Protein AF-A0A0D0QK39-F1 (afdb_monomer)

Mean predicted aligned error: 16.39 Å

Solvent-accessible surface area (backbone atoms only — not comparable to full-atom values): 29681 Å² total; per-residue (Å²): 105,78,70,56,51,55,52,50,54,53,52,49,54,51,51,51,52,48,62,72,49,42,87,81,54,88,57,88,48,69,70,57,37,58,52,47,36,54,57,25,57,80,68,73,35,60,72,56,32,43,43,41,53,26,42,59,71,68,39,58,78,46,58,73,84,69,79,86,81,68,86,57,56,67,58,51,46,51,49,48,58,51,32,73,75,50,86,44,69,69,53,32,49,52,52,19,50,55,26,44,76,70,67,29,52,62,46,13,45,57,33,49,60,69,67,45,57,83,72,52,52,56,51,52,57,55,48,55,56,50,60,76,53,64,81,84,61,91,76,81,78,74,94,70,89,77,72,83,82,81,72,54,70,68,54,47,50,46,48,46,66,73,66,56,40,27,64,60,32,29,26,39,54,42,64,44,98,82,73,42,82,41,67,51,77,41,87,42,57,79,38,62,68,58,49,50,37,17,66,72,58,76,43,27,44,25,29,22,45,52,33,89,37,45,26,27,46,51,42,35,40,40,40,32,55,26,68,67,54,45,60,75,54,70,68,43,65,70,63,50,51,56,49,44,53,54,46,50,52,55,49,53,55,50,52,51,52,37,48,76,72,76,42,75,70,45,41,25,43,52,29,75,64,34,35,38,38,42,35,42,36,68,48,38,39,37,46,67,58,55,51,52,41,47,52,52,53,55,75,67,52,89,72,78,59,89,61,52,40,79,48,54,39,78,54,94,68,81,68,52,94,90,51,83,59,61,70,45,73,46,85,46,19,38,28,87,88,67,69,28,58,15,44,38,31,52,98,86,66,47,80,46,64,64,68,57,48,72,74,66,64,72,58,46,45,68,67,58,50,48,53,52,39,60,75,69,52,80,93,63,89,85,78,76,78,73,51,76,79,86,59,74,64,68,83,66,55,88,68,54,70,49,59,48,40,26,46,76,59,29,50,62,58,35,42,53,51,37,38,15,66,75,67,29,50,69,56,73,72,54,53,48,52,46,38,40,40,34,46,74,55,49,71,66,16,41,53,47,42,53,59,50,38,65,42,23,82,86,58,50,70,71,64,50,49,58,49,61,76,62,55,67,97,66,67,56,41,45,68,60,50,29,57,78,35,24,68,59,36,32,51,49,43,52,64,76,81,75,86,69,50,89,100,58,75,66,27,64,54,57,66,49,48,86,59,95,78,125

Radius of gyration: 29.3 Å; Cα contacts (8 Å, |Δi|>4): 680; chains: 1; bounding box: 72×69×84 Å

Nearest PDB structures (foldseek):
  7qaz-assembly3_C  TM=9.179E-01  e=2.708E-16  Marinitoga sp. 1137
  7nqd-assembly2_B  TM=8.989E-01  e=3.137E-16  Marinitoga sp. 1137
  7nqd-assembly1_A  TM=8.978E-01  e=6.546E-15  Marinitoga sp. 1137
  6sa1-assembly1_A  TM=6.340E-01  e=1.187E-03  Mycolicibacterium smegmatis MC2 155
  2r9l-assembly1_A  TM=4.685E-01  e=2.034E-03  Mycobacterium tuberculosis H37Rv

Secondary structure (DSSP, 8-state):
-HHHHHHHHHHHHHHHHHHHHGGGS----HHHHHHHHHHHHTTT-HHHHHHHHHHHTT-TTSSTT----SSSHHHHHHHHHHHHH---HHHHHHHHHHHHHTT-HHHHHHHHHTTS-HHHHHHHHHHHHHHHTTTT--S-------------HHHHHHHHHHH---SS-EEEEEE-TTS-EEEEEE-S---HHHHHHHHTTSSEEEEE---TTSEEEEEEEEEEE-HHHHHHTTT-HHHHHHHHHHHHHHHHHHHHHHHHTT---EEEE-SSSEEEEEEEEEEEEEHHHHHHHHHHHHHH---PPTTEEEEEES-SSPPPTTS---EEEPTTPBPTTT-PBPEEE-TT-PBPPHHHHHHH---B-HHHHHHHHHHH-SS------PPP----GGGG-S--HHHHHHHHH-HHHHHHHHHHHHHS---HHHHHHHHHHHTTSHHHHHHHHHHHHTTSTT--HHHHHHHHHT--SSPPPHHHHHHHTHHHHHHTT--------TT----GGGGT--SS--

Structure (mmCIF, N/CA/C/O backbone):
data_AF-A0A0D0QK39-F1
#
_entry.id   AF-A0A0D0QK39-F1
#
loop_
_atom_site.group_PDB
_atom_site.id
_atom_site.type_symbol
_atom_site.label_atom_id
_atom_site.label_alt_id
_atom_site.label_comp_id
_atom_site.label_asym_id
_atom_site.label_entity_id
_atom_site.label_seq_id
_atom_site.pdbx_PDB_ins_code
_atom_site.Cartn_x
_atom_site.Cartn_y
_atom_site.Cartn_z
_atom_site.occupancy
_atom_site.B_iso_or_equiv
_atom_site.auth_seq_id
_atom_site.auth_comp_id
_atom_site.auth_asym_id
_atom_site.auth_atom_id
_atom_site.pdbx_PDB_model_num
ATOM 1 N N . MET A 1 1 ? 19.632 -38.708 46.031 1.00 49.34 1 MET A N 1
ATOM 2 C CA . MET A 1 1 ? 18.469 -39.260 46.777 1.00 49.34 1 MET A CA 1
ATOM 3 C C . MET A 1 1 ? 17.633 -38.223 47.533 1.00 49.34 1 MET A C 1
ATOM 5 O O . MET A 1 1 ? 16.724 -37.714 46.903 1.00 49.34 1 MET A O 1
ATOM 9 N N . ARG A 1 2 ? 17.880 -37.832 48.801 1.00 46.25 2 ARG A N 1
ATOM 10 C CA . ARG A 1 2 ? 16.939 -36.938 49.544 1.00 46.25 2 ARG A CA 1
ATOM 11 C C . ARG A 1 2 ? 16.708 -35.552 48.907 1.00 46.25 2 ARG A C 1
ATOM 13 O O . ARG A 1 2 ? 15.598 -35.041 48.947 1.00 46.25 2 ARG A O 1
ATOM 20 N N . VAL A 1 3 ? 17.732 -34.965 48.281 1.00 45.06 3 VAL A N 1
ATOM 21 C CA . VAL A 1 3 ? 17.637 -33.655 47.597 1.00 45.06 3 VAL A CA 1
ATOM 22 C C . VAL A 1 3 ? 16.948 -33.755 46.229 1.00 45.06 3 VAL A C 1
ATOM 24 O O . VAL A 1 3 ? 16.255 -32.829 45.820 1.00 45.06 3 VAL A O 1
ATOM 27 N N . GLU A 1 4 ? 17.100 -34.882 45.529 1.00 45.34 4 GLU A N 1
ATOM 28 C CA . GLU A 1 4 ? 16.358 -35.147 44.289 1.00 45.34 4 GLU A CA 1
ATOM 29 C C . GLU A 1 4 ? 14.888 -35.402 44.587 1.00 45.34 4 GLU A C 1
ATOM 31 O O . GLU A 1 4 ? 14.050 -34.766 43.957 1.00 45.34 4 GLU A O 1
ATOM 36 N N . MET A 1 5 ? 14.583 -36.215 45.606 1.00 43.81 5 MET A N 1
ATOM 37 C CA . MET A 1 5 ? 13.214 -36.481 46.063 1.00 43.81 5 MET A CA 1
ATOM 38 C C . MET A 1 5 ? 12.482 -35.186 46.441 1.00 43.81 5 MET A C 1
ATOM 40 O O . MET A 1 5 ? 11.387 -34.943 45.948 1.00 43.81 5 MET A O 1
ATOM 44 N N . ALA A 1 6 ? 13.127 -34.283 47.190 1.00 45.69 6 ALA A N 1
ATOM 45 C CA . ALA A 1 6 ? 12.542 -32.988 47.554 1.00 45.69 6 ALA A CA 1
ATOM 46 C C . ALA A 1 6 ? 12.309 -32.052 46.345 1.00 45.69 6 ALA A C 1
ATOM 48 O O . ALA A 1 6 ? 11.355 -31.273 46.330 1.00 45.69 6 ALA A O 1
ATOM 49 N N . LYS A 1 7 ? 13.159 -32.117 45.307 1.00 50.91 7 LYS A N 1
ATOM 50 C CA . LYS A 1 7 ? 12.938 -31.390 44.041 1.00 50.91 7 LYS A CA 1
ATOM 51 C C . LYS A 1 7 ? 11.813 -32.012 43.210 1.00 50.91 7 LYS A C 1
ATOM 53 O O . LYS A 1 7 ? 11.077 -31.273 42.561 1.00 50.91 7 LYS A O 1
ATOM 58 N N . THR A 1 8 ? 11.666 -33.337 43.248 1.00 58.41 8 THR A N 1
ATOM 59 C CA . THR A 1 8 ? 10.597 -34.043 42.525 1.00 58.41 8 THR A CA 1
ATOM 60 C C . THR A 1 8 ? 9.237 -33.767 43.166 1.00 58.41 8 THR A C 1
ATOM 62 O O . THR A 1 8 ? 8.303 -33.408 42.458 1.00 58.41 8 THR A O 1
ATOM 65 N N . GLU A 1 9 ? 9.145 -33.803 44.499 1.00 58.66 9 GLU A N 1
ATOM 66 C CA . GLU A 1 9 ? 7.923 -33.461 45.246 1.00 58.66 9 GLU A CA 1
ATOM 67 C C . GLU A 1 9 ? 7.500 -31.999 45.056 1.00 58.66 9 GLU A C 1
ATOM 69 O O . GLU A 1 9 ? 6.319 -31.709 44.866 1.00 58.66 9 GLU A O 1
ATOM 74 N N . LYS A 1 10 ? 8.453 -31.055 45.055 1.00 59.94 10 LYS A N 1
ATOM 75 C CA . LYS A 1 10 ? 8.147 -29.633 44.834 1.00 59.94 10 LYS A CA 1
ATOM 76 C C . LYS A 1 10 ? 7.619 -29.369 43.420 1.00 59.94 10 LYS A C 1
ATOM 78 O O . LYS A 1 10 ? 6.650 -28.628 43.272 1.00 59.94 10 LYS A O 1
ATOM 83 N N . ASN A 1 11 ? 8.224 -29.987 42.405 1.00 65.69 11 ASN A N 1
ATOM 84 C CA . ASN A 1 11 ? 7.757 -29.881 41.021 1.00 65.69 11 ASN A CA 1
ATOM 85 C C . ASN A 1 11 ? 6.386 -30.549 40.834 1.00 65.69 11 ASN A C 1
ATOM 87 O O . ASN A 1 11 ? 5.540 -29.996 40.137 1.00 65.69 11 ASN A O 1
ATOM 91 N N . HIS A 1 12 ? 6.136 -31.685 41.493 1.00 72.69 12 HIS A N 1
ATOM 92 C CA . HIS A 1 12 ? 4.839 -32.362 41.449 1.00 72.69 12 HIS A CA 1
ATOM 93 C C . HIS A 1 12 ? 3.725 -31.513 42.085 1.00 72.69 12 HIS A C 1
ATOM 95 O O . HIS A 1 12 ? 2.675 -31.324 41.477 1.00 72.69 12 HIS A O 1
ATOM 101 N N . ASN A 1 13 ? 3.985 -30.887 43.239 1.00 76.00 13 ASN A N 1
ATOM 102 C CA . ASN A 1 13 ? 3.030 -29.978 43.887 1.00 76.00 13 ASN A CA 1
ATOM 103 C C . ASN A 1 13 ? 2.711 -28.736 43.035 1.00 76.00 13 ASN A C 1
ATOM 105 O O . ASN A 1 13 ? 1.556 -28.317 42.959 1.00 76.00 13 ASN A O 1
ATOM 109 N N . GLN A 1 14 ? 3.709 -28.156 42.360 1.00 80.81 14 GLN A N 1
ATOM 110 C CA . GLN A 1 14 ? 3.488 -27.038 41.432 1.00 80.81 14 GLN A CA 1
ATOM 111 C C . GLN A 1 14 ? 2.677 -27.464 40.204 1.00 80.81 14 GLN A C 1
ATOM 113 O O . GLN A 1 14 ? 1.798 -26.727 39.756 1.00 80.81 14 GLN A O 1
ATOM 118 N N . LEU A 1 15 ? 2.943 -28.660 39.681 1.00 83.31 15 LEU A N 1
ATOM 119 C CA . LEU A 1 15 ? 2.218 -29.208 38.543 1.00 83.31 15 LEU A CA 1
ATOM 120 C C . LEU A 1 15 ? 0.754 -29.503 38.889 1.00 83.31 15 LEU A C 1
ATOM 122 O O . LEU A 1 15 ? -0.139 -29.215 38.096 1.00 83.31 15 LEU A O 1
ATOM 126 N N . GLN A 1 16 ? 0.496 -30.001 40.096 1.00 84.25 16 GLN A N 1
ATOM 127 C CA . GLN A 1 16 ? -0.855 -30.248 40.589 1.00 84.25 16 GLN A CA 1
ATOM 128 C C . GLN A 1 16 ? -1.623 -28.944 40.843 1.00 84.25 16 GLN A C 1
ATOM 130 O O . GLN A 1 16 ? -2.811 -28.849 40.537 1.00 84.25 16 GLN A O 1
ATOM 135 N N . GLN A 1 17 ? -0.942 -27.898 41.321 1.00 84.56 17 GLN A N 1
ATOM 136 C CA . GLN A 1 17 ? -1.528 -26.561 41.420 1.00 84.56 17 GLN A CA 1
ATOM 137 C C . GLN A 1 17 ? -1.897 -26.002 40.037 1.00 84.56 17 GLN A C 1
ATOM 139 O O . GLN A 1 17 ? -2.998 -25.474 39.868 1.00 84.56 17 GLN A O 1
ATOM 144 N N . LEU A 1 18 ? -1.014 -26.163 39.044 1.00 84.75 18 LEU A N 1
ATOM 145 C CA . LEU A 1 18 ? -1.289 -25.775 37.662 1.00 84.75 18 LEU A CA 1
ATOM 146 C C . LEU A 1 18 ? -2.483 -26.549 37.093 1.00 84.75 18 LEU A C 1
ATOM 148 O O . LEU A 1 18 ? -3.364 -25.935 36.503 1.00 84.75 18 LEU A O 1
ATOM 152 N N . ALA A 1 19 ? -2.546 -27.866 37.304 1.00 85.88 19 ALA A N 1
ATOM 153 C CA . ALA A 1 19 ? -3.655 -28.712 36.867 1.00 85.88 19 ALA A CA 1
ATOM 154 C C . ALA A 1 19 ? -5.004 -28.253 37.446 1.00 85.88 19 ALA A C 1
ATOM 156 O O . ALA A 1 19 ? -5.991 -28.164 36.715 1.00 85.88 19 ALA A O 1
ATOM 157 N N . ASN A 1 20 ? -5.034 -27.884 38.730 1.00 85.12 20 ASN A N 1
ATOM 158 C CA . ASN A 1 20 ? -6.246 -27.402 39.399 1.00 85.12 20 ASN A CA 1
ATOM 159 C C . ASN A 1 20 ? -6.744 -26.064 38.838 1.00 85.12 20 ASN A C 1
ATOM 161 O O . ASN A 1 20 ? -7.947 -25.870 38.706 1.00 85.12 20 ASN A O 1
ATOM 165 N N . GLN A 1 21 ? -5.829 -25.162 38.480 1.00 84.69 21 GLN A N 1
ATOM 166 C CA . GLN A 1 21 ? -6.152 -23.840 37.925 1.00 84.69 21 GLN A CA 1
ATOM 167 C C . GLN A 1 21 ? -6.246 -23.849 36.394 1.00 84.69 21 GLN A C 1
ATOM 169 O O . GLN A 1 21 ? -6.526 -22.825 35.770 1.00 84.69 21 GLN A O 1
ATOM 174 N N . ARG A 1 22 ? -5.990 -24.995 35.746 1.00 85.00 22 ARG A N 1
ATOM 175 C CA . ARG A 1 22 ? -5.784 -25.031 34.297 1.00 85.00 22 ARG A CA 1
ATOM 176 C C . ARG A 1 22 ? -7.018 -24.584 33.527 1.00 85.00 22 ARG A C 1
ATOM 178 O O . ARG A 1 22 ? -6.877 -23.890 32.521 1.00 85.00 22 ARG A O 1
ATOM 185 N N . LYS A 1 23 ? -8.206 -24.947 34.018 1.00 81.31 23 LYS A N 1
ATOM 186 C CA . LYS A 1 23 ? -9.495 -24.603 33.402 1.00 81.31 23 LYS A CA 1
ATOM 187 C C . LYS A 1 23 ? -9.826 -23.108 33.462 1.00 81.31 23 LYS A C 1
ATOM 189 O O . LYS A 1 23 ? -10.640 -22.661 32.657 1.00 81.31 23 LYS A O 1
ATOM 194 N N . ASP A 1 24 ? -9.157 -22.352 34.331 1.00 80.31 24 ASP A N 1
ATOM 195 C CA . ASP A 1 24 ? -9.349 -20.905 34.500 1.00 80.31 24 ASP A CA 1
ATOM 196 C C . ASP A 1 24 ? -8.490 -20.080 33.528 1.00 80.31 24 ASP A C 1
ATOM 198 O O . ASP A 1 24 ? -8.654 -18.867 33.400 1.00 80.31 24 ASP A O 1
ATOM 202 N N . ILE A 1 25 ? -7.564 -20.735 32.825 1.00 77.38 25 ILE A N 1
ATOM 203 C CA . ILE A 1 25 ? -6.617 -20.100 31.912 1.00 77.38 25 ILE A CA 1
ATOM 204 C C . ILE A 1 25 ? -6.981 -20.485 30.476 1.00 77.38 25 ILE A C 1
ATOM 206 O O . ILE A 1 25 ? -7.122 -21.663 30.144 1.00 77.38 25 ILE A O 1
ATOM 210 N N . VAL A 1 26 ? -7.091 -19.493 29.594 1.00 77.69 26 VAL A N 1
ATOM 211 C CA . VAL A 1 26 ? -7.387 -19.708 28.171 1.00 77.69 26 VAL A CA 1
ATOM 212 C C . VAL A 1 26 ? -6.089 -19.844 27.382 1.00 77.69 26 VAL A C 1
ATOM 214 O O . VAL A 1 26 ? -5.246 -18.948 27.410 1.00 77.69 26 VAL A O 1
ATOM 217 N N . ASN A 1 27 ? -5.949 -20.939 26.638 1.00 75.94 27 ASN A N 1
ATOM 218 C CA . ASN A 1 27 ? -4.854 -21.165 25.708 1.00 75.94 27 ASN A CA 1
ATOM 219 C C . ASN A 1 27 ? -5.336 -21.095 24.253 1.00 75.94 27 ASN A C 1
ATOM 221 O O . ASN A 1 27 ? -6.197 -21.859 23.836 1.00 75.94 27 ASN A O 1
ATOM 225 N N . ILE A 1 28 ? -4.719 -20.205 23.475 1.00 72.38 28 ILE A N 1
ATOM 226 C CA . ILE A 1 28 ? -4.952 -20.040 22.029 1.00 72.38 28 ILE A CA 1
ATOM 227 C C . ILE A 1 28 ? -3.734 -20.461 21.188 1.00 72.38 28 ILE A C 1
ATOM 229 O O . ILE A 1 28 ? -3.690 -20.245 19.976 1.00 72.38 28 ILE A O 1
ATOM 233 N N . HIS A 1 29 ? -2.704 -20.995 21.839 1.00 78.19 29 HIS A N 1
ATOM 234 C CA . HIS A 1 29 ? -1.385 -21.246 21.282 1.00 78.19 29 HIS A CA 1
ATOM 235 C C . HIS A 1 29 ? -1.163 -22.757 21.119 1.00 78.19 29 HIS A C 1
ATOM 237 O O . HIS A 1 29 ? -1.268 -23.535 22.069 1.00 78.19 29 HIS A O 1
ATOM 243 N N . LYS A 1 30 ? -0.869 -23.185 19.884 1.00 83.25 30 LYS A N 1
ATOM 244 C CA . LYS A 1 30 ? -0.732 -24.606 19.516 1.00 83.25 30 LYS A CA 1
ATOM 245 C C . LYS A 1 30 ? 0.506 -25.257 20.136 1.00 83.25 30 LYS A C 1
ATOM 247 O O . LYS A 1 30 ? 0.477 -26.416 20.523 1.00 83.25 30 LYS A O 1
ATOM 252 N N . ASP A 1 31 ? 1.589 -24.504 20.252 1.00 80.06 31 ASP A N 1
ATOM 253 C CA . ASP A 1 31 ? 2.815 -24.894 20.947 1.00 80.06 31 ASP A CA 1
ATOM 254 C C . ASP A 1 31 ? 2.570 -25.155 22.438 1.00 80.06 31 ASP A C 1
ATOM 256 O O . ASP A 1 31 ? 3.062 -26.148 22.972 1.00 80.06 31 ASP A O 1
ATOM 260 N N . VAL A 1 32 ? 1.741 -24.331 23.086 1.00 85.19 32 VAL A N 1
ATOM 261 C CA . VAL A 1 32 ? 1.323 -24.546 24.480 1.00 85.19 32 VAL A CA 1
ATOM 262 C C . VAL A 1 32 ? 0.430 -25.784 24.602 1.00 85.19 32 VAL A C 1
ATOM 264 O O . VAL A 1 32 ? 0.635 -26.576 25.516 1.00 85.19 32 VAL A O 1
ATOM 267 N N . LEU A 1 33 ? -0.498 -26.002 23.660 1.00 89.81 33 LEU A N 1
ATOM 268 C CA . LEU A 1 33 ? -1.313 -27.226 23.589 1.00 89.81 33 LEU A CA 1
ATOM 269 C C . LEU A 1 33 ? -0.424 -28.478 23.544 1.00 89.81 33 LEU A C 1
ATOM 271 O O . LEU A 1 33 ? -0.587 -29.377 24.362 1.00 89.81 33 LEU A O 1
ATOM 275 N N . LEU A 1 34 ? 0.529 -28.528 22.609 1.00 89.56 34 LEU A N 1
ATOM 276 C CA . LEU A 1 34 ? 1.394 -29.698 22.415 1.00 89.56 34 LEU A CA 1
ATOM 277 C C . LEU A 1 34 ? 2.324 -29.935 23.611 1.00 89.56 34 LEU A C 1
ATOM 279 O O . LEU A 1 34 ? 2.576 -31.082 23.982 1.00 89.56 34 LEU A O 1
ATOM 283 N N . TYR A 1 35 ? 2.825 -28.858 24.221 1.00 90.31 35 TYR A N 1
ATOM 284 C CA . TYR A 1 35 ? 3.614 -28.940 25.447 1.00 90.31 35 TYR A CA 1
ATOM 285 C C . TYR A 1 35 ? 2.791 -29.534 26.598 1.00 90.31 35 TYR A C 1
ATOM 287 O O . TYR A 1 35 ? 3.235 -30.486 27.240 1.00 90.31 35 TYR A O 1
ATOM 295 N N . LEU A 1 36 ? 1.579 -29.018 26.821 1.00 89.38 36 LEU A N 1
ATOM 296 C CA . LEU A 1 36 ? 0.713 -29.447 27.915 1.00 89.38 36 LEU A CA 1
ATOM 297 C C . LEU A 1 36 ? 0.140 -30.853 27.704 1.00 89.38 36 LEU A C 1
ATOM 299 O O . LEU A 1 36 ? 0.146 -31.619 28.658 1.00 89.38 36 LEU A O 1
ATOM 303 N N . ASP A 1 37 ? -0.258 -31.245 26.487 1.00 90.56 37 ASP A N 1
ATOM 304 C CA . ASP A 1 37 ? -0.664 -32.633 26.187 1.00 90.56 37 ASP A CA 1
ATOM 305 C C . ASP A 1 37 ? 0.449 -33.608 26.587 1.00 90.56 37 ASP A C 1
ATOM 307 O O . ASP A 1 37 ? 0.196 -34.566 27.313 1.00 90.56 37 ASP A O 1
ATOM 311 N N . LYS A 1 38 ? 1.707 -33.314 26.225 1.00 89.25 38 LYS A N 1
ATOM 312 C CA . LYS A 1 38 ? 2.852 -34.137 26.637 1.00 89.25 38 LYS A CA 1
ATOM 313 C C . LYS A 1 38 ? 3.003 -34.195 28.162 1.00 89.25 38 LYS A C 1
ATOM 315 O O . LYS A 1 38 ? 3.159 -35.282 28.713 1.00 89.25 38 LYS A O 1
ATOM 320 N N . THR A 1 39 ? 2.931 -33.051 28.843 1.00 89.19 39 THR A N 1
ATOM 321 C CA . THR A 1 39 ? 3.047 -32.978 30.309 1.00 89.19 39 THR A CA 1
ATOM 322 C C . THR A 1 39 ? 1.917 -33.726 31.029 1.00 89.19 39 THR A C 1
ATOM 324 O O . THR A 1 39 ? 2.163 -34.407 32.024 1.00 89.19 39 THR A O 1
ATOM 327 N N . TRP A 1 40 ? 0.682 -33.636 30.537 1.00 91.06 40 TRP A N 1
ATOM 328 C CA . TRP A 1 40 ? -0.487 -34.288 31.131 1.00 91.06 40 TRP A CA 1
ATOM 329 C C . TRP A 1 40 ? -0.495 -35.802 30.910 1.00 91.06 40 TRP A C 1
ATOM 331 O O . TRP A 1 40 ? -0.850 -36.534 31.834 1.00 91.06 40 TRP A O 1
ATOM 341 N N . ILE A 1 41 ? -0.029 -36.286 29.752 1.00 87.81 41 ILE A N 1
ATOM 342 C CA . ILE A 1 41 ? 0.142 -37.727 29.487 1.00 87.81 41 ILE A CA 1
ATOM 343 C C . ILE A 1 41 ? 1.128 -38.353 30.476 1.00 87.81 41 ILE A C 1
ATOM 345 O O . ILE A 1 41 ? 0.853 -39.422 31.013 1.00 87.81 41 ILE A O 1
ATOM 349 N N . GLU A 1 42 ? 2.261 -37.691 30.737 1.00 86.94 42 GLU A N 1
ATOM 350 C CA . GLU A 1 42 ? 3.294 -38.183 31.665 1.00 86.94 42 GLU A CA 1
ATOM 351 C C . GLU A 1 42 ? 2.771 -38.358 33.108 1.00 86.94 42 GLU A C 1
ATOM 353 O O . GLU A 1 42 ? 3.388 -39.069 33.898 1.00 86.94 42 GLU A O 1
ATOM 358 N N . ASN A 1 43 ? 1.626 -37.746 33.441 1.00 84.56 43 ASN A N 1
ATOM 359 C CA . ASN A 1 43 ? 0.981 -37.801 34.756 1.00 84.56 43 ASN A CA 1
ATOM 360 C C . ASN A 1 43 ? -0.388 -38.516 34.740 1.00 84.56 43 ASN A C 1
ATOM 362 O O . ASN A 1 43 ? -1.112 -38.455 35.730 1.00 84.56 43 ASN A O 1
ATOM 366 N N . ASP A 1 44 ? -0.744 -39.182 33.636 1.00 83.56 44 ASP A N 1
ATOM 367 C CA . ASP A 1 44 ? -2.016 -39.902 33.444 1.00 83.56 44 ASP A CA 1
ATOM 368 C C . ASP A 1 44 ? -3.282 -39.026 33.605 1.00 83.56 44 ASP A C 1
ATOM 370 O O . ASP A 1 44 ? -4.348 -39.467 34.037 1.00 83.56 44 ASP A O 1
ATOM 374 N N . TRP A 1 45 ? -3.194 -37.740 33.243 1.00 87.12 45 TRP A N 1
ATOM 375 C CA . TRP A 1 45 ? -4.311 -36.785 33.315 1.00 87.12 45 TRP A CA 1
ATOM 376 C C . TRP A 1 45 ? -4.988 -36.592 31.959 1.00 87.12 45 TRP A C 1
ATOM 378 O O . TRP A 1 45 ? -5.047 -35.494 31.402 1.00 87.12 45 TRP A O 1
ATOM 388 N N . LEU A 1 46 ? -5.531 -37.682 31.416 1.00 84.00 46 LEU A N 1
ATOM 389 C CA . LEU A 1 46 ? -6.114 -37.717 30.071 1.00 84.00 46 LEU A CA 1
ATOM 390 C C . LEU A 1 46 ? -7.268 -36.717 29.873 1.00 84.00 46 LEU A C 1
ATOM 392 O O . LEU A 1 46 ? -7.419 -36.148 28.794 1.00 84.00 46 LEU A O 1
ATOM 396 N N . ASN A 1 47 ? -8.049 -36.449 30.922 1.00 84.56 47 ASN A N 1
ATOM 397 C CA . ASN A 1 47 ? -9.095 -35.420 30.944 1.00 84.56 47 ASN A CA 1
ATOM 398 C C . ASN A 1 47 ? -8.550 -34.012 30.672 1.00 84.56 47 ASN A C 1
ATOM 400 O O . ASN A 1 47 ? -9.224 -33.221 30.013 1.00 84.56 47 ASN A O 1
ATOM 404 N N . LEU A 1 48 ? -7.351 -33.704 31.170 1.00 86.56 48 LEU A N 1
ATOM 405 C CA . LEU A 1 48 ? -6.678 -32.444 30.887 1.00 86.56 48 LEU A CA 1
ATOM 406 C C . LEU A 1 48 ? -6.118 -32.440 29.468 1.00 86.56 48 LEU A C 1
ATOM 408 O O . LEU A 1 48 ? -6.273 -31.428 28.799 1.00 86.56 48 LEU A O 1
ATOM 412 N N . CYS A 1 49 ? -5.586 -33.560 28.962 1.00 88.50 49 CYS A N 1
ATOM 413 C CA . CYS A 1 49 ? -5.186 -33.670 27.553 1.00 88.50 49 CYS A CA 1
ATOM 414 C C . CYS A 1 49 ? -6.344 -33.313 26.613 1.00 88.50 49 CYS A C 1
ATOM 416 O O . CYS A 1 49 ? -6.205 -32.431 25.768 1.00 88.50 49 CYS A O 1
ATOM 418 N N . LEU A 1 50 ? -7.503 -33.961 26.789 1.00 88.25 50 LEU A N 1
ATOM 419 C CA . LEU A 1 50 ? -8.686 -33.670 25.978 1.00 88.25 50 LEU A CA 1
ATOM 420 C C . LEU A 1 50 ? -9.111 -32.213 26.141 1.00 88.25 50 LEU A C 1
ATOM 422 O O . LEU A 1 50 ? -9.376 -31.549 25.145 1.00 88.25 50 LEU A O 1
ATOM 426 N N . PHE A 1 51 ? -9.119 -31.701 27.373 1.00 87.50 51 PHE A N 1
ATOM 427 C CA . PHE A 1 51 ? -9.446 -30.305 27.629 1.00 87.50 51 PHE A CA 1
ATOM 428 C C . PHE A 1 51 ? -8.516 -29.336 26.890 1.00 87.50 51 PHE A C 1
ATOM 430 O O . PHE A 1 51 ? -9.010 -28.331 26.395 1.00 87.50 51 PHE A O 1
ATOM 437 N N . GLU A 1 52 ? -7.213 -29.612 26.760 1.00 91.00 52 GLU A N 1
ATOM 438 C CA . GLU A 1 52 ? -6.319 -28.740 25.985 1.00 91.00 52 GLU A CA 1
ATOM 439 C C . GLU A 1 52 ? -6.730 -28.682 24.509 1.00 91.00 52 GLU A C 1
ATOM 441 O O . GLU A 1 52 ? -6.797 -27.593 23.936 1.00 91.00 52 GLU A O 1
ATOM 446 N N . TYR A 1 53 ? -7.036 -29.829 23.893 1.00 90.81 53 TYR A N 1
ATOM 447 C CA . TYR A 1 53 ? -7.491 -29.876 22.499 1.00 90.81 53 TYR A CA 1
ATOM 448 C C . TYR A 1 53 ? -8.854 -29.213 22.338 1.00 90.81 53 TYR A C 1
ATOM 450 O O . TYR A 1 53 ? -9.031 -28.365 21.468 1.00 90.81 53 TYR A O 1
ATOM 458 N N . GLU A 1 54 ? -9.806 -29.541 23.206 1.00 88.00 54 GLU A N 1
ATOM 459 C CA . GLU A 1 54 ? -11.125 -28.927 23.190 1.00 88.00 54 GLU A CA 1
ATOM 460 C C . GLU A 1 54 ? -11.054 -27.418 23.453 1.00 88.00 54 GLU A C 1
ATOM 462 O O . GLU A 1 54 ? -11.854 -26.669 22.904 1.00 88.00 54 GLU A O 1
ATOM 467 N N . GLN A 1 55 ? -10.111 -26.945 24.270 1.00 85.25 55 GLN A N 1
ATOM 468 C CA . GLN A 1 55 ? -9.915 -25.522 24.537 1.00 85.25 55 GLN A CA 1
ATOM 469 C C . GLN A 1 55 ? -9.285 -24.830 23.326 1.00 85.25 55 GLN A C 1
ATOM 471 O O . GLN A 1 55 ? -9.749 -23.761 22.937 1.00 85.25 55 GLN A O 1
ATOM 476 N N . TYR A 1 56 ? -8.279 -25.447 22.702 1.00 85.38 56 TYR A N 1
ATOM 477 C CA . TYR A 1 56 ? -7.635 -24.925 21.497 1.00 85.38 56 TYR A CA 1
ATOM 478 C C . TYR A 1 56 ? -8.605 -24.841 20.306 1.00 85.38 56 TYR A C 1
ATOM 480 O O . TYR A 1 56 ? -8.612 -23.844 19.583 1.00 85.38 56 TYR A O 1
ATOM 488 N N . TYR A 1 57 ? -9.455 -25.859 20.140 1.00 83.25 57 TYR A N 1
ATOM 489 C CA . TYR A 1 57 ? -10.522 -25.907 19.134 1.00 83.25 57 TYR A CA 1
ATOM 490 C C . TYR A 1 57 ? -11.842 -25.277 19.611 1.00 83.25 57 TYR A C 1
ATOM 492 O O . TYR A 1 57 ? -12.852 -25.388 18.925 1.00 83.25 57 TYR A O 1
ATOM 500 N N . GLU A 1 58 ? -11.830 -24.608 20.767 1.00 78.00 58 GLU A N 1
ATOM 501 C CA . GLU A 1 58 ? -12.933 -23.820 21.338 1.00 78.00 58 GLU A CA 1
ATOM 502 C C . GLU A 1 58 ? -14.260 -24.570 21.568 1.00 78.00 58 GLU A C 1
ATOM 504 O O . GLU A 1 58 ? -15.319 -23.964 21.708 1.00 78.00 58 GLU A O 1
ATOM 509 N N . VAL A 1 59 ? -14.212 -25.892 21.711 1.00 84.50 59 VAL A N 1
ATOM 510 C CA . VAL A 1 59 ? -15.375 -26.726 22.046 1.00 84.50 59 VAL A CA 1
ATOM 511 C C . VAL A 1 59 ? -15.435 -27.139 23.521 1.00 84.50 59 VAL A C 1
ATOM 513 O O . VAL A 1 59 ? -16.446 -27.688 23.950 1.00 84.50 59 VAL A O 1
ATOM 516 N N . ALA A 1 60 ? -14.411 -26.844 24.334 1.00 79.88 60 ALA A N 1
ATOM 517 C CA . ALA A 1 60 ? -14.304 -27.277 25.744 1.00 79.88 60 ALA A CA 1
ATOM 518 C C . ALA A 1 60 ? -15.474 -26.856 26.638 1.00 79.88 60 ALA A C 1
ATOM 520 O O . ALA A 1 60 ? -15.714 -27.437 27.698 1.00 79.88 60 ALA A O 1
ATOM 521 N N . PHE A 1 61 ? -16.181 -25.809 26.230 1.00 77.88 61 PHE A N 1
ATOM 522 C CA . PHE A 1 61 ? -17.212 -25.171 27.026 1.00 77.88 61 PHE A CA 1
ATOM 523 C C . PHE A 1 61 ? -18.629 -25.382 26.497 1.00 77.88 61 PHE A C 1
ATOM 525 O O . PHE A 1 61 ? -19.567 -24.896 27.130 1.00 77.88 61 PHE A O 1
ATOM 532 N N . ILE A 1 62 ? -18.765 -26.121 25.397 1.00 76.56 62 ILE A N 1
ATOM 533 C CA . ILE A 1 62 ? -20.026 -26.534 24.784 1.00 76.56 62 ILE A CA 1
ATOM 534 C C . ILE A 1 62 ? -20.426 -27.891 25.381 1.00 76.56 62 ILE A C 1
ATOM 536 O O . ILE A 1 62 ? -19.557 -28.702 25.696 1.00 76.56 62 ILE A O 1
ATOM 540 N N . ASP A 1 63 ? -21.724 -28.135 25.570 1.00 73.88 63 ASP A N 1
ATOM 541 C CA . ASP A 1 63 ? -22.275 -29.412 26.059 1.00 73.88 63 ASP A CA 1
ATOM 542 C C . ASP A 1 63 ? -21.687 -29.912 27.402 1.00 73.88 63 ASP A C 1
ATOM 544 O O . ASP A 1 63 ? -21.592 -31.115 27.642 1.00 73.88 63 ASP A O 1
ATOM 548 N N . ARG A 1 64 ? -21.284 -29.006 28.314 1.00 67.62 64 ARG A N 1
ATOM 549 C CA . ARG A 1 64 ? -20.621 -29.367 29.595 1.00 67.62 64 ARG A CA 1
ATOM 550 C C . ARG A 1 64 ? -21.472 -30.224 30.538 1.00 67.62 64 ARG A C 1
ATOM 552 O O . ARG A 1 64 ? -20.933 -30.820 31.466 1.00 67.62 64 ARG A O 1
ATOM 559 N N . GLU A 1 65 ? -22.784 -30.237 30.333 1.00 60.50 65 GLU A N 1
ATOM 560 C CA . GLU A 1 65 ? -23.755 -30.943 31.175 1.00 60.50 65 GLU A CA 1
ATOM 561 C C . GLU A 1 65 ? -23.824 -32.448 30.859 1.00 60.50 65 GLU A C 1
ATOM 563 O O . GLU A 1 65 ? -24.345 -33.234 31.654 1.00 60.50 65 GLU A O 1
ATOM 568 N N . ILE A 1 66 ? -23.246 -32.878 29.731 1.00 60.59 66 ILE A N 1
ATOM 569 C CA . ILE A 1 66 ? -23.231 -34.278 29.305 1.00 60.59 66 ILE A CA 1
ATOM 570 C C . ILE A 1 66 ? -22.099 -35.010 30.034 1.00 60.59 66 ILE A C 1
ATOM 572 O O . ILE A 1 66 ? -20.914 -34.801 29.781 1.00 60.59 66 ILE A O 1
ATOM 576 N N . THR A 1 67 ? -22.475 -35.871 30.978 1.00 52.91 67 THR A N 1
ATOM 577 C CA . THR A 1 67 ? -21.560 -36.556 31.910 1.00 52.91 67 THR A CA 1
ATOM 578 C C . THR A 1 67 ? -21.294 -38.020 31.553 1.00 52.91 67 THR A C 1
ATOM 580 O O . THR A 1 67 ? -20.649 -38.728 32.330 1.00 52.91 67 THR A O 1
ATOM 583 N N . ASP A 1 68 ? -21.747 -38.475 30.380 1.00 51.47 68 ASP A N 1
ATOM 584 C CA . ASP A 1 68 ? -21.667 -39.881 29.986 1.00 51.47 68 ASP A CA 1
ATOM 585 C C . ASP A 1 68 ? -20.239 -40.255 29.545 1.00 51.47 68 ASP A C 1
ATOM 587 O O . ASP A 1 68 ? -19.691 -39.746 28.562 1.00 51.47 68 ASP A O 1
ATOM 591 N N . LYS A 1 69 ? -19.590 -41.099 30.349 1.00 51.12 69 LYS A N 1
ATOM 592 C CA . LYS A 1 69 ? -18.155 -41.395 30.294 1.00 51.12 69 LYS A CA 1
ATOM 593 C C . LYS A 1 69 ? -17.913 -42.828 29.829 1.00 51.12 69 LYS A C 1
ATOM 595 O O . LYS A 1 69 ? -18.300 -43.764 30.518 1.00 51.12 69 LYS A O 1
ATOM 600 N N . ASN A 1 70 ? -17.157 -42.995 28.740 1.00 57.88 70 ASN A N 1
ATOM 601 C CA . ASN A 1 70 ? -15.779 -43.537 28.773 1.00 57.88 70 ASN A CA 1
ATOM 602 C C . ASN A 1 70 ? -15.334 -44.219 27.469 1.00 57.88 70 ASN A C 1
ATOM 604 O O . ASN A 1 70 ? -14.131 -44.291 27.241 1.00 57.88 70 ASN A O 1
ATOM 608 N N . GLN A 1 71 ? -16.230 -44.696 26.597 1.00 64.38 71 GLN A N 1
ATOM 609 C CA . GLN A 1 71 ? -15.773 -45.537 25.474 1.00 64.38 71 GLN A CA 1
ATOM 610 C C . GLN A 1 71 ? -15.122 -44.761 24.314 1.00 64.38 71 GLN A C 1
ATOM 612 O O . GLN A 1 71 ? -14.222 -45.279 23.661 1.00 64.38 71 GLN A O 1
ATOM 617 N N . TYR A 1 72 ? -15.520 -43.505 24.085 1.00 70.12 72 TYR A N 1
ATOM 618 C CA . TYR A 1 72 ? -15.005 -42.687 22.975 1.00 70.12 72 TYR A CA 1
ATOM 619 C C . TYR A 1 72 ? -13.866 -41.746 23.372 1.00 70.12 72 TYR A C 1
ATOM 621 O O . TYR A 1 72 ? -13.262 -41.123 22.506 1.00 70.12 72 TYR A O 1
ATOM 629 N N . PHE A 1 73 ? -13.545 -41.646 24.665 1.00 76.94 73 PHE A N 1
ATOM 630 C CA . PHE A 1 73 ? -12.602 -40.654 25.183 1.00 76.94 73 PHE A CA 1
ATOM 631 C C . PHE A 1 73 ? -11.217 -40.778 24.529 1.00 76.94 73 PHE A C 1
ATOM 633 O O . PHE A 1 73 ? -10.685 -39.814 23.978 1.00 76.94 73 PHE A O 1
ATOM 640 N N . SER A 1 74 ? -10.657 -41.990 24.540 1.00 80.06 74 SER A N 1
ATOM 641 C CA . SER A 1 74 ? -9.352 -42.278 23.938 1.00 80.06 74 SER A CA 1
ATOM 642 C C . SER A 1 74 ? -9.361 -42.066 22.425 1.00 80.06 74 SER A C 1
ATOM 644 O O . SER A 1 74 ? -8.386 -41.564 21.871 1.00 80.06 74 SER A O 1
ATOM 646 N N . LEU A 1 75 ? -10.478 -42.393 21.769 1.00 84.50 75 LEU A N 1
ATOM 647 C CA . LEU A 1 75 ? -10.636 -42.261 20.324 1.00 84.50 75 LEU A CA 1
ATOM 648 C C . LEU A 1 75 ? -10.738 -40.790 19.898 1.00 84.50 75 LEU A C 1
ATOM 650 O O . LEU A 1 75 ? -10.119 -40.392 18.915 1.00 84.50 75 LEU A O 1
ATOM 654 N N . ILE A 1 76 ? -11.449 -39.956 20.658 1.00 86.75 76 ILE A N 1
ATOM 655 C CA . ILE A 1 76 ? -11.520 -38.507 20.424 1.00 86.75 76 ILE A CA 1
ATOM 656 C C . ILE A 1 76 ? -10.148 -37.873 20.610 1.00 86.75 76 ILE A C 1
ATOM 658 O O . ILE A 1 76 ? -9.711 -37.096 19.765 1.00 86.75 76 ILE A O 1
ATOM 662 N N . LEU A 1 77 ? -9.437 -38.232 21.680 1.00 88.38 77 LEU A N 1
ATOM 663 C CA . LEU A 1 77 ? -8.101 -37.703 21.934 1.00 88.38 77 LEU A CA 1
ATOM 664 C C . LEU A 1 77 ? -7.106 -38.103 20.830 1.00 88.38 77 LEU A C 1
ATOM 666 O O . LEU A 1 77 ? -6.291 -37.285 20.405 1.00 88.38 77 LEU A O 1
ATOM 670 N N . GLU A 1 78 ? -7.189 -39.336 20.325 1.00 89.44 78 GLU A N 1
ATOM 671 C CA . GLU A 1 78 ? -6.390 -39.786 19.180 1.00 89.44 78 GLU A CA 1
ATOM 672 C C . GLU A 1 78 ? -6.709 -38.981 17.912 1.00 89.44 78 GLU A C 1
ATOM 674 O O . GLU A 1 78 ? -5.796 -38.519 17.221 1.00 89.44 78 GLU A O 1
ATOM 679 N N . ASN A 1 79 ? -7.994 -38.765 17.626 1.00 87.88 79 ASN A N 1
ATOM 680 C CA . ASN A 1 79 ? -8.428 -37.983 16.472 1.00 87.88 79 ASN A CA 1
ATOM 681 C C . ASN A 1 79 ? -8.002 -36.519 16.580 1.00 87.88 79 ASN A C 1
ATOM 683 O O . ASN A 1 79 ? -7.514 -35.958 15.604 1.00 87.88 79 ASN A O 1
ATOM 687 N N . TYR A 1 80 ? -8.056 -35.921 17.769 1.00 92.19 80 TYR A N 1
ATOM 688 C CA . TYR A 1 80 ? -7.526 -34.580 17.991 1.00 92.19 80 TYR A CA 1
ATOM 689 C C . TYR A 1 80 ? -6.022 -34.473 17.782 1.00 92.19 80 TYR A C 1
ATOM 691 O O . TYR A 1 80 ? -5.563 -33.493 17.200 1.00 92.19 80 TYR A O 1
ATOM 699 N N . ARG A 1 81 ? -5.243 -35.473 18.209 1.00 91.31 81 ARG A N 1
ATOM 700 C CA . ARG A 1 81 ? -3.794 -35.508 17.954 1.00 91.31 81 ARG A CA 1
ATOM 701 C C . ARG A 1 81 ? -3.491 -35.553 16.461 1.00 91.31 81 ARG A C 1
ATOM 703 O O . ARG A 1 81 ? -2.612 -34.827 15.999 1.00 91.31 81 ARG A O 1
ATOM 710 N N . LYS A 1 82 ? -4.236 -36.359 15.696 1.00 87.62 82 LYS A N 1
ATOM 711 C CA . LYS A 1 82 ? -4.128 -36.405 14.227 1.00 87.62 82 LYS A CA 1
ATOM 712 C C . LYS A 1 82 ? -4.545 -35.073 13.602 1.00 87.62 82 LYS A C 1
ATOM 714 O O . LYS A 1 82 ? -3.803 -34.518 12.792 1.00 87.62 82 LYS A O 1
ATOM 719 N N . PHE A 1 83 ? -5.671 -34.523 14.045 1.00 86.38 83 PHE A N 1
ATOM 720 C CA . PHE A 1 83 ? -6.217 -33.263 13.553 1.00 86.38 83 PHE A CA 1
ATOM 721 C C . PHE A 1 83 ? -5.285 -32.077 13.835 1.00 86.38 83 PHE A C 1
ATOM 723 O O . PHE A 1 83 ? -5.062 -31.239 12.966 1.00 86.38 83 PHE A O 1
ATOM 730 N N . ALA A 1 84 ? -4.622 -32.058 14.992 1.00 85.44 84 ALA A N 1
ATOM 731 C CA . ALA A 1 84 ? -3.609 -31.061 15.320 1.00 85.44 84 ALA A CA 1
ATOM 732 C C . ALA A 1 84 ? -2.354 -31.158 14.441 1.00 85.44 84 ALA A C 1
ATOM 734 O O . ALA A 1 84 ? -1.629 -30.173 14.315 1.00 85.44 84 ALA A O 1
ATOM 735 N N . ILE A 1 85 ? -2.087 -32.286 13.786 1.00 83.75 85 ILE A N 1
ATOM 736 C CA . ILE A 1 85 ? -1.008 -32.389 12.793 1.00 83.75 85 ILE A CA 1
ATOM 737 C C . ILE A 1 85 ? -1.504 -31.911 11.422 1.00 83.75 85 ILE A C 1
ATOM 739 O O . ILE A 1 85 ? -0.796 -31.165 10.742 1.00 83.75 85 ILE A O 1
ATOM 743 N N . SER A 1 86 ? -2.712 -32.317 11.020 1.00 76.31 86 SER A N 1
ATOM 744 C CA . SER A 1 86 ? -3.288 -32.005 9.711 1.00 76.31 86 SER A CA 1
ATOM 745 C C . SER A 1 86 ? -4.798 -31.771 9.802 1.00 76.31 86 SER A C 1
ATOM 747 O O . SER A 1 86 ? -5.577 -32.702 9.971 1.00 76.31 86 SER A O 1
ATOM 749 N N . GLU A 1 87 ? -5.225 -30.518 9.658 1.00 79.50 87 GLU A N 1
ATOM 750 C CA . GLU A 1 87 ? -6.627 -30.105 9.822 1.00 79.50 87 GLU A CA 1
ATOM 751 C C . GLU A 1 87 ? -7.446 -30.391 8.547 1.00 79.50 87 GLU A C 1
ATOM 753 O O . GLU A 1 87 ? -7.824 -29.489 7.799 1.00 79.50 87 GLU A O 1
ATOM 758 N N . THR A 1 88 ? -7.656 -31.676 8.250 1.00 77.38 88 THR A N 1
ATOM 759 C CA . THR A 1 88 ? -8.366 -32.153 7.048 1.00 77.38 88 THR A CA 1
ATOM 760 C C . THR A 1 88 ? -9.871 -32.313 7.272 1.00 77.38 88 THR A C 1
ATOM 762 O O . THR A 1 88 ? -10.345 -32.433 8.404 1.00 77.38 88 THR A O 1
ATOM 765 N N . LYS A 1 89 ? -10.644 -32.341 6.177 1.00 69.75 89 LYS A N 1
ATOM 766 C CA . LYS A 1 89 ? -12.107 -32.504 6.234 1.00 69.75 89 LYS A CA 1
ATOM 767 C C . LYS A 1 89 ? -12.504 -33.877 6.762 1.00 69.75 89 LYS A C 1
ATOM 769 O O . LYS A 1 89 ? -13.465 -33.989 7.513 1.00 69.75 89 LYS A O 1
ATOM 774 N N . GLU A 1 90 ? -11.752 -34.900 6.385 1.00 72.94 90 GLU A N 1
ATOM 775 C CA . GLU A 1 90 ? -11.952 -36.287 6.788 1.00 72.94 90 GLU A CA 1
ATOM 776 C C . GLU A 1 90 ? -11.826 -36.426 8.312 1.00 72.94 90 GLU A C 1
ATOM 778 O O . GLU A 1 90 ? -12.717 -36.968 8.959 1.00 72.94 90 GLU A O 1
ATOM 783 N N . MET A 1 91 ? -10.796 -35.818 8.907 1.00 76.88 91 MET A N 1
ATOM 784 C CA . MET A 1 91 ? -10.589 -35.835 10.362 1.00 76.88 91 MET A CA 1
ATOM 785 C C . MET A 1 91 ? -11.642 -35.015 11.127 1.00 76.88 91 MET A C 1
ATOM 787 O O . MET A 1 91 ? -12.043 -35.386 12.230 1.00 76.88 91 MET A O 1
ATOM 791 N N . ALA A 1 92 ? -12.137 -33.918 10.544 1.00 75.94 92 ALA A N 1
ATOM 792 C CA . ALA A 1 92 ? -13.252 -33.171 11.126 1.00 75.94 92 ALA A CA 1
ATOM 793 C C . ALA A 1 92 ? -14.562 -33.985 11.108 1.00 75.94 92 ALA A C 1
ATOM 795 O O . ALA A 1 92 ? -15.344 -33.906 12.054 1.00 75.94 92 ALA A O 1
ATOM 796 N N . ILE A 1 93 ? -14.802 -34.797 10.068 1.00 71.81 93 ILE A N 1
ATOM 797 C CA . ILE A 1 93 ? -15.944 -35.727 10.009 1.00 71.81 93 ILE A CA 1
ATOM 798 C C . ILE A 1 93 ? -15.840 -36.777 11.120 1.00 71.81 93 ILE A C 1
ATOM 800 O O . ILE A 1 93 ? -16.839 -37.039 11.788 1.00 71.81 93 ILE A O 1
ATOM 804 N N . GLU A 1 94 ? -14.651 -37.334 11.351 1.00 81.81 94 GLU A N 1
ATOM 805 C CA . GLU A 1 94 ? -14.419 -38.308 12.424 1.00 81.81 94 GLU A CA 1
ATOM 806 C C . GLU A 1 94 ? -14.720 -37.697 13.803 1.00 81.81 94 GLU A C 1
ATOM 808 O O . GLU A 1 94 ? -15.499 -38.261 14.570 1.00 81.81 94 GLU A O 1
ATOM 813 N N . LEU A 1 95 ? -14.209 -36.494 14.097 1.00 83.88 95 LEU A N 1
ATOM 814 C CA . LEU A 1 95 ? -14.522 -35.783 15.347 1.00 83.88 95 LEU A CA 1
ATOM 815 C C . LEU A 1 95 ? -16.017 -35.444 15.473 1.00 83.88 95 LEU A C 1
ATOM 817 O O . LEU A 1 95 ? -16.597 -35.616 16.545 1.00 83.88 95 LEU A O 1
ATOM 821 N N . MET A 1 96 ? -16.668 -35.015 14.386 1.00 83.75 96 MET A N 1
ATOM 822 C CA . MET A 1 96 ? -18.114 -34.761 14.360 1.00 83.75 96 MET A CA 1
ATOM 823 C C . MET A 1 96 ? -18.919 -36.013 14.725 1.00 83.75 96 MET A C 1
ATOM 825 O O . MET A 1 96 ? -19.854 -35.926 15.525 1.00 83.75 96 MET A O 1
ATOM 829 N N . GLN A 1 97 ? -18.587 -37.161 14.128 1.00 75.88 97 GLN A N 1
ATOM 830 C CA . GLN A 1 97 ? -19.268 -38.431 14.386 1.00 75.88 97 GLN A CA 1
ATOM 831 C C . GLN A 1 97 ? -19.087 -38.852 15.843 1.00 75.88 97 GLN A C 1
ATOM 833 O O . GLN A 1 97 ? -20.076 -39.105 16.523 1.00 75.88 97 GLN A O 1
ATOM 838 N N . LEU A 1 98 ? -17.857 -38.795 16.358 1.00 84.44 98 LEU A N 1
ATOM 839 C CA . LEU A 1 98 ? -17.560 -39.151 17.746 1.00 84.44 98 LEU A CA 1
ATOM 840 C C . LEU A 1 98 ? -18.315 -38.274 18.753 1.00 84.44 98 LEU A C 1
ATOM 842 O O . LEU A 1 98 ? -18.853 -38.783 19.735 1.00 84.44 98 LEU A O 1
ATOM 846 N N . TYR A 1 99 ? -18.412 -36.965 18.504 1.00 84.06 99 TYR A N 1
ATOM 847 C CA . TYR A 1 99 ? -19.209 -36.080 19.356 1.00 84.06 99 TYR A CA 1
ATOM 848 C C . TYR A 1 99 ? -20.717 -36.301 19.214 1.00 84.06 99 TYR A C 1
ATOM 850 O O . TYR A 1 99 ? -21.437 -36.179 20.205 1.00 84.06 99 TYR A O 1
ATOM 858 N N . SER A 1 100 ? -21.196 -36.668 18.024 1.00 79.31 100 SER A N 1
ATOM 859 C CA . SER A 1 100 ? -22.606 -37.023 17.803 1.00 79.31 100 SER A CA 1
ATOM 860 C C . SER A 1 100 ? -22.979 -38.300 18.556 1.00 79.31 100 SER A C 1
ATOM 862 O O . SER A 1 100 ? -24.013 -38.334 19.222 1.00 79.31 100 SER A O 1
ATOM 864 N N . ASP A 1 101 ? -22.106 -39.308 18.527 1.00 79.62 101 ASP A N 1
ATOM 865 C CA . ASP A 1 101 ? -22.271 -40.572 19.253 1.00 79.62 101 ASP A CA 1
ATOM 866 C C . ASP A 1 101 ? -22.291 -40.356 20.774 1.00 79.62 101 ASP A C 1
ATOM 868 O O . ASP A 1 101 ? -23.016 -41.036 21.501 1.00 79.62 101 ASP A O 1
ATOM 872 N N . MET A 1 102 ? -21.560 -39.347 21.262 1.00 77.81 102 MET A N 1
ATOM 873 C CA . MET A 1 102 ? -21.597 -38.899 22.659 1.00 77.81 102 MET A CA 1
ATOM 874 C C . MET A 1 102 ? -22.802 -38.016 23.009 1.00 77.81 102 MET A C 1
ATOM 876 O O . MET A 1 102 ? -22.907 -37.557 24.145 1.00 77.81 102 MET A O 1
ATOM 880 N N . ARG A 1 103 ? -23.711 -37.758 22.060 1.00 74.62 103 ARG A N 1
ATOM 881 C CA . ARG A 1 103 ? -24.832 -36.808 22.193 1.00 74.62 103 ARG A CA 1
ATOM 882 C C . ARG A 1 103 ? -24.394 -35.359 22.449 1.00 74.62 103 ARG A C 1
ATOM 884 O O . ARG A 1 103 ? -25.228 -34.521 22.784 1.00 74.62 103 ARG A O 1
ATOM 891 N N . CYS A 1 104 ? -23.117 -35.042 22.239 1.00 76.94 104 CYS A N 1
ATOM 892 C CA . CYS A 1 104 ? -22.563 -33.690 22.278 1.00 76.94 104 CYS A CA 1
ATOM 893 C C . CYS A 1 104 ? -22.839 -32.986 20.945 1.00 76.94 104 CYS A C 1
ATOM 895 O O . CYS A 1 104 ? -21.932 -32.725 20.149 1.00 76.94 104 CYS A O 1
ATOM 897 N N . TYR A 1 105 ? -24.118 -32.742 20.658 1.00 70.31 105 TYR A N 1
ATOM 898 C CA . TYR A 1 105 ? -24.551 -32.199 19.372 1.00 70.31 105 TYR A CA 1
ATOM 899 C C . TYR A 1 105 ? -24.049 -30.773 19.125 1.00 70.31 105 TYR A C 1
ATOM 901 O O . TYR A 1 105 ? -23.830 -30.412 17.970 1.00 70.31 105 TYR A O 1
ATOM 909 N N . GLY A 1 106 ? -23.812 -29.981 20.173 1.00 68.88 106 GLY A N 1
ATOM 910 C CA . GLY A 1 106 ? -23.197 -28.661 20.060 1.00 68.88 106 GLY A CA 1
ATOM 911 C C . GLY A 1 106 ? -21.736 -28.761 19.625 1.00 68.88 106 GLY A C 1
ATOM 912 O O . GLY A 1 106 ? -21.324 -28.080 18.685 1.00 68.88 106 GLY A O 1
ATOM 913 N N . LYS A 1 107 ? -20.961 -29.669 20.231 1.00 80.62 107 LYS A N 1
ATOM 914 C CA . LYS A 1 107 ? -19.581 -29.952 19.795 1.00 80.62 107 LYS A CA 1
ATOM 915 C C . LYS A 1 107 ? -19.555 -30.523 18.375 1.00 80.62 107 LYS A C 1
ATOM 917 O O . LYS A 1 107 ? -18.780 -30.057 17.544 1.00 80.62 107 LYS A O 1
ATOM 922 N N . ALA A 1 108 ? -20.442 -31.466 18.055 1.00 75.50 108 ALA A N 1
ATOM 923 C CA . ALA A 1 108 ? -20.561 -32.030 16.711 1.00 75.50 108 ALA A CA 1
ATOM 924 C C . ALA A 1 108 ? -20.928 -30.965 15.663 1.00 75.50 108 ALA A C 1
ATOM 926 O O . ALA A 1 108 ? -20.364 -30.956 14.569 1.00 75.50 108 ALA A O 1
ATOM 927 N N . ALA A 1 109 ? -21.817 -30.025 15.996 1.00 65.44 109 ALA A N 1
ATOM 928 C CA . ALA A 1 109 ? -22.188 -28.926 15.110 1.00 65.44 109 ALA A CA 1
ATOM 929 C C . ALA A 1 109 ? -20.991 -28.033 14.750 1.00 65.44 109 ALA A C 1
ATOM 931 O O . A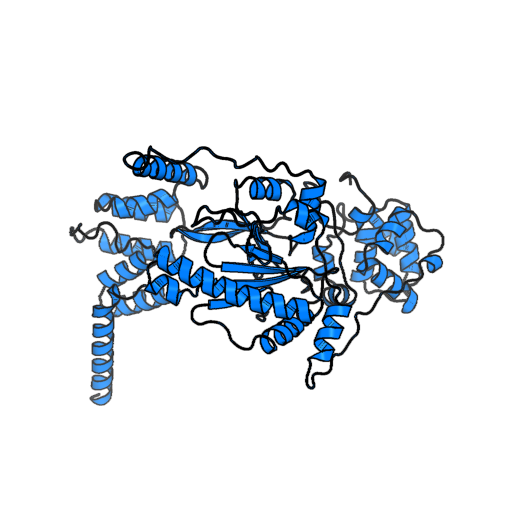LA A 1 109 ? -20.898 -27.600 13.603 1.00 65.44 109 ALA A O 1
ATOM 932 N N . MET A 1 110 ? -20.037 -27.825 15.665 1.00 73.00 110 MET A N 1
ATOM 933 C CA . MET A 1 110 ? -18.794 -27.094 15.369 1.00 73.00 110 MET A CA 1
ATOM 934 C C . MET A 1 110 ? -17.968 -27.791 14.288 1.00 73.00 110 MET A C 1
ATOM 936 O O . MET A 1 110 ? -17.542 -27.155 13.326 1.00 73.00 110 MET A O 1
ATOM 940 N N . PHE A 1 111 ? -17.825 -29.114 14.368 1.00 69.69 111 PHE A N 1
ATOM 941 C CA . PHE A 1 111 ? -17.127 -29.893 13.342 1.00 69.69 111 PHE A CA 1
ATOM 942 C C . PHE A 1 111 ? -17.942 -30.053 12.046 1.00 69.69 111 PHE A C 1
ATOM 944 O O . PHE A 1 111 ? -17.370 -30.175 10.964 1.00 69.69 111 PHE A O 1
ATOM 951 N N . ARG A 1 112 ? -19.277 -29.964 12.112 1.00 53.91 112 ARG A N 1
ATOM 952 C CA . ARG A 1 112 ? -20.156 -29.888 10.932 1.00 53.91 112 ARG A CA 1
ATOM 953 C C . ARG A 1 112 ? -20.028 -28.551 10.201 1.00 53.91 112 ARG A C 1
ATOM 955 O O . ARG A 1 112 ? -20.039 -28.528 8.974 1.00 53.91 112 ARG A O 1
ATOM 962 N N . GLN A 1 113 ? -19.879 -27.439 10.919 1.00 52.31 113 GLN A N 1
ATOM 963 C CA . GLN A 1 113 ? -19.653 -26.119 10.317 1.00 52.31 113 GLN A CA 1
ATOM 964 C C . GLN A 1 113 ? -18.327 -26.058 9.541 1.00 52.31 113 GLN A C 1
ATOM 966 O O . GLN A 1 113 ? -18.239 -25.341 8.547 1.00 52.31 113 GLN A O 1
ATOM 971 N N . MET A 1 114 ? -17.347 -26.896 9.901 1.00 54.56 114 MET A N 1
ATOM 972 C CA . MET A 1 114 ? -16.111 -27.100 9.131 1.00 54.56 114 MET A CA 1
ATOM 973 C C . MET A 1 114 ? -16.332 -27.825 7.779 1.00 54.56 114 MET A C 1
ATOM 975 O O . MET A 1 114 ? -15.424 -27.850 6.947 1.00 54.56 114 MET A O 1
ATOM 979 N N . GLN A 1 115 ? -17.524 -28.396 7.525 1.00 48.94 115 GLN A N 1
ATOM 980 C CA . GLN A 1 115 ? -17.890 -29.088 6.273 1.00 48.94 115 GLN A CA 1
ATOM 981 C C . GLN A 1 115 ? -18.610 -28.199 5.251 1.00 48.94 115 GLN A C 1
ATOM 983 O O . GLN A 1 115 ? -18.726 -28.583 4.083 1.00 48.94 115 GLN A O 1
ATOM 988 N N . LEU A 1 116 ? -19.121 -27.033 5.652 1.00 35.78 116 LEU A N 1
ATOM 989 C CA . LEU A 1 116 ? -19.884 -26.179 4.746 1.00 35.78 116 LEU A CA 1
ATOM 990 C C . LEU A 1 116 ? -18.928 -25.516 3.739 1.00 35.78 116 LEU A C 1
ATOM 992 O O . LEU A 1 116 ? -17.933 -24.915 4.149 1.00 35.78 116 LEU A O 1
ATOM 996 N N . PRO A 1 117 ? -19.206 -25.582 2.421 1.00 39.28 117 PRO A N 1
ATOM 997 C CA . PRO A 1 117 ? -18.559 -24.696 1.462 1.00 39.28 117 PRO A CA 1
ATOM 998 C C . PRO A 1 117 ? -18.658 -23.257 1.980 1.00 39.28 117 PRO A C 1
ATOM 1000 O O . PRO A 1 117 ? -19.721 -22.873 2.472 1.00 39.28 117 PRO A O 1
ATOM 1003 N N . GLU A 1 118 ? -17.582 -22.469 1.862 1.00 40.88 118 GLU A N 1
ATOM 1004 C CA . GLU A 1 118 ? -17.480 -21.079 2.361 1.00 40.88 118 GLU A CA 1
ATOM 1005 C C . GLU A 1 118 ? -18.692 -20.199 1.986 1.00 40.88 118 GLU A C 1
ATOM 1007 O O . GLU A 1 118 ? -18.995 -19.218 2.659 1.00 40.88 118 GLU A O 1
ATOM 1012 N N . THR A 1 119 ? -19.425 -20.578 0.940 1.00 35.16 119 THR A N 1
ATOM 1013 C CA . THR A 1 119 ? -20.634 -19.925 0.438 1.00 35.16 119 THR A CA 1
ATOM 1014 C C . THR A 1 119 ? -21.926 -20.265 1.194 1.00 35.16 119 THR A C 1
ATOM 1016 O O . THR A 1 119 ? -22.821 -19.430 1.234 1.00 35.16 119 THR A O 1
ATOM 1019 N N . LEU A 1 120 ? -22.059 -21.448 1.805 1.00 32.53 120 LEU A N 1
ATOM 1020 C CA . LEU A 1 120 ? -23.288 -21.911 2.477 1.00 32.53 120 LEU A CA 1
ATOM 1021 C C . LEU A 1 120 ? -23.283 -21.642 3.989 1.00 32.53 120 LEU A C 1
ATOM 1023 O O . LEU A 1 120 ? -24.338 -21.358 4.555 1.00 32.53 120 LEU A O 1
ATOM 1027 N N . ALA A 1 121 ? -22.108 -21.625 4.628 1.00 32.47 121 ALA A N 1
ATOM 1028 C CA . ALA A 1 121 ? -21.965 -21.158 6.014 1.00 32.47 121 ALA A CA 1
ATOM 1029 C C . ALA A 1 121 ? -22.374 -19.681 6.162 1.00 32.47 121 ALA A C 1
ATOM 1031 O O . ALA A 1 121 ? -22.988 -19.299 7.154 1.00 32.47 121 ALA A O 1
ATOM 1032 N N . GLN A 1 122 ? -22.114 -18.870 5.130 1.00 36.16 122 GLN A N 1
ATOM 1033 C CA . GLN A 1 122 ? -22.580 -17.485 5.057 1.00 36.16 122 GLN A CA 1
ATOM 1034 C C . GLN A 1 122 ? -24.111 -17.387 4.992 1.00 36.16 122 GLN A C 1
ATOM 1036 O O . GLN A 1 122 ? -24.674 -16.466 5.568 1.00 36.16 122 GLN A O 1
ATOM 1041 N N . VAL A 1 123 ? -24.800 -18.331 4.343 1.00 34.47 123 VAL A N 1
ATOM 1042 C CA . VAL A 1 123 ? -26.267 -18.304 4.209 1.00 34.47 123 VAL A CA 1
ATOM 1043 C C . VAL A 1 123 ? -26.952 -18.734 5.507 1.00 34.47 123 VAL A C 1
ATOM 1045 O O . VAL A 1 123 ? -27.865 -18.046 5.956 1.00 34.47 123 VAL A O 1
ATOM 1048 N N . ILE A 1 124 ? -26.465 -19.791 6.163 1.00 31.94 124 ILE A N 1
ATOM 1049 C CA . ILE A 1 124 ? -27.055 -20.287 7.420 1.00 31.94 124 ILE A CA 1
ATOM 1050 C C . ILE A 1 124 ? -26.820 -19.295 8.565 1.00 31.94 124 ILE A C 1
ATOM 1052 O O . ILE A 1 124 ? -27.747 -18.994 9.313 1.00 31.94 124 ILE A O 1
ATOM 1056 N N . HIS A 1 125 ? -25.629 -18.690 8.650 1.00 33.84 125 HIS A N 1
ATOM 1057 C CA . HIS A 1 125 ? -25.356 -17.688 9.682 1.00 33.84 125 HIS A CA 1
ATOM 1058 C C . HIS A 1 125 ? -26.194 -16.410 9.482 1.00 33.84 125 HIS A C 1
ATOM 1060 O O . HIS A 1 125 ? -26.570 -15.764 10.457 1.00 33.84 125 HIS A O 1
ATOM 1066 N N . ILE A 1 126 ? -26.555 -16.073 8.234 1.00 35.31 126 ILE A N 1
ATOM 1067 C CA . ILE A 1 126 ? -27.502 -14.992 7.916 1.00 35.31 126 ILE A CA 1
ATOM 1068 C C . ILE A 1 126 ? -28.946 -15.380 8.282 1.00 35.31 126 ILE A C 1
ATOM 1070 O O . ILE A 1 126 ? -29.721 -14.501 8.650 1.00 35.31 126 ILE A O 1
ATOM 1074 N N . GLU A 1 127 ? -29.334 -16.652 8.185 1.00 30.55 127 GLU A N 1
ATOM 1075 C CA . GLU A 1 127 ? -30.697 -17.114 8.489 1.00 30.55 127 GLU A CA 1
ATOM 1076 C C . GLU A 1 127 ? -30.948 -17.321 9.993 1.00 30.55 127 GLU A C 1
ATOM 1078 O O . GLU A 1 127 ? -31.993 -16.898 10.487 1.00 30.55 127 GLU A O 1
ATOM 1083 N N . GLU A 1 128 ? -29.981 -17.837 10.755 1.00 28.95 128 GLU A N 1
ATOM 1084 C CA . GLU A 1 128 ? -30.100 -17.997 12.218 1.00 28.95 128 GLU A CA 1
ATOM 1085 C C . GLU A 1 128 ? -30.042 -16.648 12.959 1.00 28.95 128 GLU A C 1
ATOM 1087 O O . GLU A 1 128 ? -30.783 -16.429 13.922 1.00 28.95 128 GLU A O 1
ATOM 1092 N N . VAL A 1 129 ? -29.252 -15.688 12.454 1.00 33.81 129 VAL A N 1
ATOM 1093 C CA . VAL A 1 129 ? -29.250 -14.294 12.943 1.00 33.81 129 VAL A CA 1
ATOM 1094 C C . VAL A 1 129 ? -30.557 -13.577 12.577 1.00 33.81 129 VAL A C 1
ATOM 1096 O O . VAL A 1 129 ? -31.013 -12.710 13.319 1.00 33.81 129 VAL A O 1
ATOM 1099 N N . LYS A 1 130 ? -31.215 -13.958 11.473 1.00 32.12 130 LYS A N 1
ATOM 1100 C CA . LYS A 1 130 ? -32.550 -13.441 11.122 1.00 32.12 130 LYS A CA 1
ATOM 1101 C C . LYS A 1 130 ? -33.663 -14.032 11.984 1.00 32.12 130 LYS A C 1
ATOM 1103 O O . LYS A 1 130 ? -34.632 -13.327 12.236 1.00 32.12 130 LYS A O 1
ATOM 1108 N N . GLN A 1 131 ? -33.557 -15.287 12.423 1.00 30.02 131 GLN A N 1
ATOM 1109 C CA . GLN A 1 131 ? -34.591 -15.916 13.255 1.00 30.02 131 GLN A CA 1
ATOM 1110 C C . GLN A 1 131 ? -34.516 -15.494 14.726 1.00 30.02 131 GLN A C 1
ATOM 1112 O O . GLN A 1 131 ? -35.556 -15.260 15.329 1.00 30.02 131 GLN A O 1
ATOM 1117 N N . THR A 1 132 ? -33.319 -15.301 15.285 1.00 28.56 132 THR A N 1
ATOM 1118 C CA . THR A 1 132 ? -33.160 -14.839 16.681 1.00 28.56 132 THR A CA 1
ATOM 1119 C C . THR A 1 132 ? -33.358 -13.329 16.864 1.00 28.56 132 THR A C 1
ATOM 1121 O O . THR A 1 132 ? -33.638 -12.882 17.971 1.00 28.56 132 THR A O 1
ATOM 1124 N N . ALA A 1 133 ? -33.295 -12.535 15.790 1.00 30.66 133 ALA A N 1
ATOM 1125 C CA . ALA A 1 133 ? -33.589 -11.097 15.823 1.00 30.66 133 ALA A CA 1
ATOM 1126 C C . ALA A 1 133 ? -35.078 -10.746 15.607 1.00 30.66 133 ALA A C 1
ATOM 1128 O O . ALA A 1 133 ? -35.441 -9.570 15.663 1.00 30.66 133 ALA A O 1
ATOM 1129 N N . ASN A 1 134 ? -35.939 -11.733 15.333 1.00 30.64 134 ASN A N 1
ATOM 1130 C CA . ASN A 1 134 ? -37.273 -11.491 14.777 1.00 30.64 134 ASN A CA 1
ATOM 1131 C C . ASN A 1 134 ? -38.435 -11.417 15.777 1.00 30.64 134 ASN A C 1
ATOM 1133 O O . ASN A 1 134 ? -39.564 -11.261 15.318 1.00 30.64 134 ASN A O 1
ATOM 1137 N N . GLU A 1 135 ? -38.208 -11.451 17.094 1.00 31.95 135 GLU A N 1
ATOM 1138 C CA . GLU A 1 135 ? -39.330 -11.338 18.047 1.00 31.95 135 GLU A CA 1
ATOM 1139 C C . GLU A 1 135 ? -39.352 -10.095 18.948 1.00 31.95 135 GLU A C 1
ATOM 1141 O O . GLU A 1 135 ? -40.414 -9.817 19.488 1.00 31.95 135 GLU A O 1
ATOM 1146 N N . GLU A 1 136 ? -38.316 -9.241 19.015 1.00 29.89 136 GLU A N 1
ATOM 1147 C CA . GLU A 1 136 ? -38.415 -8.026 19.866 1.00 29.89 136 GLU A CA 1
ATOM 1148 C C . GLU A 1 136 ? -37.873 -6.699 19.297 1.00 29.89 136 GLU A C 1
ATOM 1150 O O . GLU A 1 136 ? -37.935 -5.680 19.979 1.00 29.89 136 GLU A O 1
ATOM 1155 N N . VAL A 1 137 ? -37.430 -6.618 18.033 1.00 30.83 137 VAL A N 1
ATOM 1156 C CA . VAL A 1 137 ? -36.970 -5.326 17.447 1.00 30.83 137 VAL A CA 1
ATOM 1157 C C . VAL A 1 137 ? -37.668 -4.979 16.122 1.00 30.83 137 VAL A C 1
ATOM 1159 O O . VAL A 1 137 ? -37.230 -4.126 15.349 1.00 30.83 137 VAL A O 1
ATOM 1162 N N . ALA A 1 138 ? -38.830 -5.581 15.860 1.00 28.88 138 ALA A N 1
ATOM 1163 C CA . ALA A 1 138 ? -39.674 -5.260 14.708 1.00 28.88 138 ALA A CA 1
ATOM 1164 C C . ALA A 1 138 ? -40.578 -4.030 14.948 1.00 28.88 138 ALA A C 1
ATOM 1166 O O . ALA A 1 138 ? -41.752 -4.029 14.594 1.00 28.88 138 ALA A O 1
ATOM 1167 N N . SER A 1 139 ? -40.031 -2.950 15.505 1.00 29.36 139 SER A N 1
ATOM 1168 C CA . SER A 1 139 ? -40.583 -1.603 15.333 1.00 29.36 139 SER A CA 1
ATOM 1169 C C . SER A 1 139 ? -39.496 -0.569 15.620 1.00 29.36 139 SER A C 1
ATOM 1171 O O . SER A 1 139 ? -39.104 -0.405 16.770 1.00 29.36 139 SER A O 1
ATOM 1173 N N . ASN A 1 140 ? -39.050 0.129 14.566 1.00 29.39 140 ASN A N 1
ATOM 1174 C CA . ASN A 1 140 ? -38.215 1.351 14.559 1.00 29.39 140 ASN A CA 1
ATOM 1175 C C . ASN A 1 140 ? -36.786 1.273 13.994 1.00 29.39 140 ASN A C 1
ATOM 1177 O O . ASN A 1 140 ? -35.983 2.161 14.270 1.00 29.39 140 ASN A O 1
ATOM 1181 N N . VAL A 1 141 ? -36.475 0.352 13.075 1.00 31.58 141 VAL A N 1
ATOM 1182 C CA . VAL A 1 141 ? -35.397 0.639 12.106 1.00 31.58 141 VAL A CA 1
ATOM 1183 C C . VAL A 1 141 ? -36.009 1.346 10.904 1.00 31.58 141 VAL A C 1
ATOM 1185 O O . VAL A 1 141 ? -36.588 0.730 10.007 1.00 31.58 141 VAL A O 1
ATOM 1188 N N . SER A 1 142 ? -35.899 2.675 10.897 1.00 29.33 142 SER A N 1
ATOM 1189 C CA . SER A 1 142 ? -36.214 3.477 9.724 1.00 29.33 142 SER A CA 1
ATOM 1190 C C . SER A 1 142 ? -35.395 2.970 8.537 1.00 29.33 142 SER A C 1
ATOM 1192 O O . SER A 1 142 ? -34.164 2.982 8.571 1.00 29.33 142 SER A O 1
ATOM 1194 N N . LYS A 1 143 ? -36.071 2.580 7.455 1.00 32.78 143 LYS A N 1
ATOM 1195 C CA . LYS A 1 143 ? -35.484 2.587 6.113 1.00 32.78 143 LYS A CA 1
ATOM 1196 C C . LYS A 1 143 ? -35.097 4.035 5.786 1.00 32.78 143 LYS A C 1
ATOM 1198 O O . LYS A 1 143 ? -35.902 4.759 5.210 1.00 32.78 143 LYS A O 1
ATOM 1203 N N . SER A 1 144 ? -33.902 4.480 6.162 1.00 30.66 144 SER A N 1
ATOM 1204 C CA . SER A 1 144 ? -33.399 5.802 5.785 1.00 30.66 144 SER A CA 1
ATOM 1205 C C . SER A 1 144 ? -31.999 5.711 5.166 1.00 30.66 144 SER A C 1
ATOM 1207 O O . SER A 1 144 ? -31.031 5.244 5.752 1.00 30.66 144 SER A O 1
ATOM 1209 N N . GLN A 1 145 ? -31.947 6.137 3.901 1.00 30.64 145 GLN A N 1
ATOM 1210 C CA . GLN A 1 145 ? -30.873 6.946 3.319 1.00 30.64 145 GLN A CA 1
ATOM 1211 C C . GLN A 1 145 ? -29.427 6.412 3.354 1.00 30.64 145 GLN A C 1
ATOM 1213 O O . GLN A 1 145 ? -28.499 7.148 3.668 1.00 30.64 145 GLN A O 1
ATOM 1218 N N . TYR A 1 146 ? -29.180 5.199 2.857 1.00 40.25 146 TYR A N 1
ATOM 1219 C CA . TYR A 1 146 ? -27.879 4.901 2.243 1.00 40.25 146 TYR A CA 1
ATOM 1220 C C . TYR A 1 146 ? -28.046 4.958 0.730 1.00 40.25 146 TYR A C 1
ATOM 1222 O O . TYR A 1 146 ? -28.518 4.013 0.093 1.00 40.25 146 TYR A O 1
ATOM 1230 N N . SER A 1 147 ? -27.730 6.116 0.150 1.00 38.50 147 SER A N 1
ATOM 1231 C CA . SER A 1 147 ? -27.624 6.247 -1.297 1.00 38.50 147 SER A CA 1
ATOM 1232 C C . SER A 1 147 ? -26.659 5.171 -1.805 1.00 38.50 147 SER A C 1
ATOM 1234 O O . SER A 1 147 ? -25.583 4.960 -1.246 1.00 38.50 147 SER A O 1
ATOM 1236 N N . LYS A 1 148 ? -27.044 4.449 -2.864 1.00 49.19 148 LYS A N 1
ATOM 1237 C CA . LYS A 1 148 ? -26.095 3.657 -3.654 1.00 49.19 148 LYS A CA 1
ATOM 1238 C C . LYS A 1 148 ? -25.026 4.636 -4.141 1.00 49.19 148 LYS A C 1
ATOM 1240 O O . LYS A 1 148 ? -25.264 5.329 -5.130 1.00 49.19 148 LYS A O 1
ATOM 1245 N N . LEU A 1 149 ? -23.900 4.741 -3.436 1.00 57.00 149 LEU A N 1
ATOM 1246 C CA . LEU A 1 149 ? -22.757 5.545 -3.852 1.00 57.00 149 LEU A CA 1
ATOM 1247 C C . LEU A 1 149 ? -22.272 4.984 -5.191 1.00 57.00 149 LEU A C 1
ATOM 1249 O O . LEU A 1 149 ? -21.523 4.014 -5.255 1.00 57.00 149 LEU A O 1
ATOM 1253 N N . LYS A 1 150 ? -22.763 5.556 -6.290 1.00 77.25 150 LYS A N 1
ATOM 1254 C CA . LYS A 1 150 ? -22.268 5.240 -7.625 1.00 77.25 150 LYS A CA 1
ATOM 1255 C C . LYS A 1 150 ? -20.942 5.971 -7.796 1.00 77.25 150 LYS A C 1
ATOM 1257 O O . LYS A 1 150 ? -20.925 7.203 -7.787 1.00 77.25 150 LYS A O 1
ATOM 1262 N N . PHE A 1 151 ? -19.859 5.210 -7.915 1.00 84.00 151 PHE A N 1
ATOM 1263 C CA . PHE A 1 151 ? -18.535 5.708 -8.282 1.00 84.00 151 PHE A CA 1
ATOM 1264 C C . PHE A 1 151 ? -18.288 5.470 -9.774 1.00 84.00 151 PHE A C 1
ATOM 1266 O O . PHE A 1 151 ? -18.554 4.370 -10.282 1.00 84.00 151 PHE A O 1
ATOM 1273 N N . SER A 1 152 ? -17.782 6.489 -10.472 1.00 88.62 152 SER A N 1
ATOM 1274 C CA . SER A 1 152 ? -17.294 6.323 -11.846 1.00 88.62 152 SER A CA 1
ATOM 1275 C C . SER A 1 152 ? -16.012 5.479 -11.865 1.00 88.62 152 SER A C 1
ATOM 1277 O O . SER A 1 152 ? -15.388 5.248 -10.825 1.00 88.62 152 SER A O 1
ATOM 1279 N N . SER A 1 153 ? -15.616 4.985 -13.039 1.00 86.69 153 SER A N 1
ATOM 1280 C CA . SER A 1 153 ? -14.355 4.243 -13.177 1.00 86.69 153 SER A CA 1
ATOM 1281 C C . SER A 1 153 ? -13.143 5.126 -12.868 1.00 86.69 153 SER A C 1
ATOM 1283 O O . SER A 1 153 ? -12.219 4.678 -12.198 1.00 86.69 153 SER A O 1
ATOM 1285 N N . GLU A 1 154 ? -13.182 6.406 -13.247 1.00 87.94 154 GLU A N 1
ATOM 1286 C CA . GLU A 1 154 ? -12.138 7.385 -12.921 1.00 87.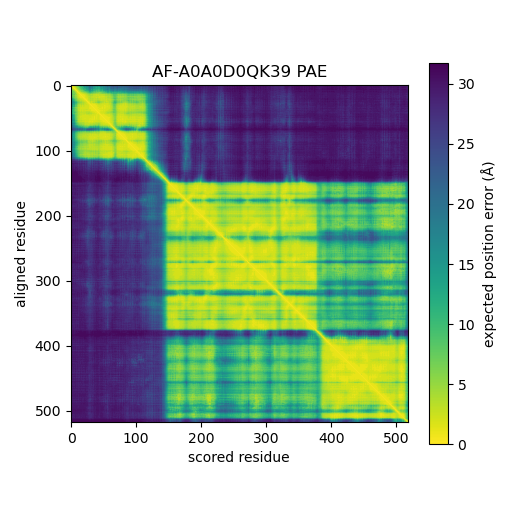94 154 GLU A CA 1
ATOM 1287 C C . GLU A 1 154 ? -12.002 7.572 -11.405 1.00 87.94 154 GLU A C 1
ATOM 1289 O O . GLU A 1 154 ? -10.891 7.543 -10.880 1.00 87.94 154 GLU A O 1
ATOM 1294 N N . GLN A 1 155 ? -13.124 7.677 -10.682 1.00 90.81 155 GLN A N 1
ATOM 1295 C CA . GLN A 1 155 ? -13.112 7.804 -9.221 1.00 90.81 155 GLN A CA 1
ATOM 1296 C C . GLN A 1 155 ? -12.551 6.552 -8.536 1.00 90.81 155 GLN A C 1
ATOM 1298 O O . GLN A 1 155 ? -11.815 6.657 -7.559 1.00 90.81 155 GLN A O 1
ATOM 1303 N N . ILE A 1 156 ? -12.856 5.357 -9.047 1.00 92.38 156 ILE A N 1
ATOM 1304 C CA . ILE A 1 156 ? -12.291 4.108 -8.515 1.00 92.38 156 ILE A CA 1
ATOM 1305 C C . ILE A 1 156 ? -10.799 4.005 -8.817 1.00 92.38 156 ILE A C 1
ATOM 1307 O O . ILE A 1 156 ? -10.031 3.537 -7.973 1.00 92.38 156 ILE A O 1
ATOM 1311 N N . GLN A 1 157 ? -10.367 4.455 -9.993 1.00 89.88 157 GLN A N 1
ATOM 1312 C CA . GLN A 1 157 ? -8.952 4.504 -10.323 1.00 89.88 157 GLN A CA 1
ATOM 1313 C C . GLN A 1 157 ? -8.208 5.480 -9.405 1.00 89.88 157 GLN A C 1
ATOM 1315 O O . GLN A 1 157 ? -7.103 5.157 -8.961 1.00 89.88 157 GLN A O 1
ATOM 1320 N N . GLU A 1 158 ? -8.809 6.621 -9.067 1.00 91.31 158 GLU A N 1
ATOM 1321 C CA . GLU A 1 158 ? -8.212 7.554 -8.113 1.00 91.31 158 GLU A CA 1
ATOM 1322 C C . GLU A 1 158 ? -8.216 7.007 -6.685 1.00 91.31 158 GLU A C 1
ATOM 1324 O O . GLU A 1 158 ? -7.209 7.108 -5.990 1.00 91.31 158 GLU A O 1
ATOM 1329 N N . TYR A 1 159 ? -9.269 6.297 -6.280 1.00 94.69 159 TYR A N 1
ATOM 1330 C CA . TYR A 1 159 ? -9.294 5.559 -5.019 1.00 94.69 159 TYR A CA 1
ATOM 1331 C C . TYR A 1 159 ? -8.153 4.529 -4.945 1.00 94.69 159 TYR A C 1
ATOM 1333 O O . TYR A 1 159 ? -7.412 4.477 -3.962 1.00 94.69 159 TYR A O 1
ATOM 1341 N N . LEU A 1 160 ? -7.954 3.731 -6.001 1.00 92.94 160 LEU A N 1
ATOM 1342 C CA . LEU A 1 160 ? -6.832 2.791 -6.097 1.00 92.94 160 LEU A CA 1
ATOM 1343 C C . LEU A 1 160 ? -5.488 3.517 -6.053 1.00 92.94 160 LEU A C 1
ATOM 1345 O O . LEU A 1 160 ? -4.546 3.031 -5.430 1.00 92.94 160 LEU A O 1
ATOM 1349 N N . ASN A 1 161 ? -5.378 4.669 -6.711 1.00 90.62 161 ASN A N 1
ATOM 1350 C CA . ASN A 1 161 ? -4.167 5.468 -6.656 1.00 90.62 161 ASN A CA 1
ATOM 1351 C C . ASN A 1 161 ? -3.911 5.960 -5.233 1.00 90.62 161 ASN A C 1
ATOM 1353 O O . ASN A 1 161 ? -2.769 5.909 -4.794 1.00 90.62 161 ASN A O 1
ATOM 1357 N N . LEU A 1 162 ? -4.918 6.415 -4.507 1.00 93.69 162 LEU A N 1
ATOM 1358 C CA . LEU A 1 162 ? -4.707 7.018 -3.201 1.00 93.69 162 LEU A CA 1
ATOM 1359 C C . LEU A 1 162 ? -4.432 5.968 -2.113 1.00 93.69 162 LEU A C 1
ATOM 1361 O O . LEU A 1 162 ? -3.492 6.126 -1.333 1.00 93.69 162 LEU A O 1
ATOM 1365 N N . PHE A 1 163 ? -5.191 4.868 -2.112 1.00 95.38 163 PHE A N 1
ATOM 1366 C CA . PHE A 1 163 ? -5.227 3.918 -0.995 1.00 95.38 163 PHE A CA 1
ATOM 1367 C C . PHE A 1 163 ? -4.577 2.560 -1.261 1.00 95.38 163 PHE A C 1
ATOM 1369 O O . PHE A 1 163 ? -4.251 1.858 -0.307 1.00 95.38 163 PHE A O 1
ATOM 1376 N N . ALA A 1 164 ? -4.374 2.139 -2.516 1.00 93.31 164 ALA A N 1
ATOM 1377 C CA . ALA A 1 164 ? -3.767 0.832 -2.760 1.00 93.31 164 ALA A CA 1
ATOM 1378 C C . ALA A 1 164 ? -2.253 0.871 -2.502 1.00 93.31 164 ALA A C 1
ATOM 1380 O O . ALA A 1 164 ? -1.509 1.646 -3.112 1.00 93.31 164 ALA A O 1
ATOM 1381 N N . GLY A 1 165 ? -1.799 -0.022 -1.628 1.00 92.19 165 GLY A N 1
ATOM 1382 C CA . GLY A 1 165 ? -0.395 -0.218 -1.298 1.00 92.19 165 GLY A CA 1
ATOM 1383 C C . GLY A 1 165 ? 0.301 -1.176 -2.274 1.00 92.19 165 GLY A C 1
ATOM 1384 O O . GLY A 1 165 ? 0.426 -0.923 -3.476 1.00 92.19 165 GLY A O 1
ATOM 1385 N N . ARG A 1 166 ? 0.799 -2.289 -1.741 1.00 90.06 166 ARG A N 1
ATOM 1386 C CA . ARG A 1 166 ? 1.447 -3.376 -2.474 1.00 90.06 166 ARG A CA 1
ATOM 1387 C C . ARG A 1 166 ? 0.572 -3.874 -3.631 1.00 90.06 166 ARG A C 1
ATOM 1389 O O . ARG A 1 166 ? -0.646 -3.949 -3.539 1.00 90.06 166 ARG A O 1
ATOM 1396 N N . GLU A 1 167 ? 1.217 -4.154 -4.759 1.00 87.44 167 GLU A N 1
ATOM 1397 C CA . GLU A 1 167 ? 0.547 -4.272 -6.063 1.00 87.44 167 GLU A CA 1
ATOM 1398 C C . GLU A 1 167 ? 0.306 -5.712 -6.527 1.00 87.44 167 GLU A C 1
ATOM 1400 O O . GLU A 1 167 ? -0.486 -5.928 -7.439 1.00 87.44 167 GLU A O 1
ATOM 1405 N N . ASP A 1 168 ? 0.993 -6.680 -5.925 1.00 85.62 168 ASP A N 1
ATOM 1406 C CA . ASP A 1 168 ? 0.955 -8.102 -6.273 1.00 85.62 168 ASP A CA 1
ATOM 1407 C C . ASP A 1 168 ? -0.001 -8.926 -5.399 1.00 85.62 168 ASP A C 1
ATOM 1409 O O . ASP A 1 168 ? -0.250 -10.088 -5.713 1.00 85.62 168 ASP A O 1
ATOM 1413 N N . LEU A 1 169 ? -0.527 -8.348 -4.315 1.00 90.44 169 LEU A N 1
ATOM 1414 C CA . LEU A 1 169 ? -1.431 -9.029 -3.393 1.00 90.44 169 LEU A CA 1
ATOM 1415 C C . LEU A 1 169 ? -2.321 -8.052 -2.61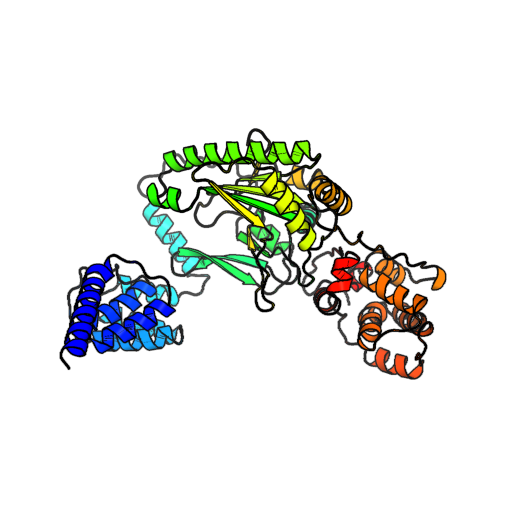4 1.00 90.44 169 LEU A C 1
ATOM 1417 O O . LEU A 1 169 ? -1.949 -6.903 -2.369 1.00 90.44 169 LEU A O 1
ATOM 1421 N N . TYR A 1 170 ? -3.490 -8.530 -2.200 1.00 94.44 170 TYR A N 1
ATOM 1422 C CA . TYR A 1 170 ? -4.408 -7.853 -1.279 1.00 94.44 170 TYR A CA 1
ATOM 1423 C C . TYR A 1 170 ? -4.976 -8.863 -0.283 1.00 94.44 170 TYR A C 1
ATOM 1425 O O . TYR A 1 170 ? -4.650 -10.051 -0.340 1.00 94.44 170 TYR A O 1
ATOM 1433 N N . ALA A 1 171 ? -5.791 -8.405 0.658 1.00 94.19 171 ALA A N 1
ATOM 1434 C CA . ALA A 1 171 ? -6.471 -9.285 1.590 1.00 94.19 171 ALA A CA 1
ATOM 1435 C C . ALA A 1 171 ? -7.977 -9.043 1.613 1.00 94.19 171 ALA A C 1
ATOM 1437 O O . ALA A 1 171 ? -8.438 -7.923 1.401 1.00 94.19 171 ALA A O 1
ATOM 1438 N N . ILE A 1 172 ? -8.737 -10.088 1.912 1.00 93.81 172 ILE A N 1
ATOM 1439 C CA . ILE A 1 172 ? -10.168 -10.003 2.197 1.00 93.81 172 ILE A CA 1
ATOM 1440 C C . ILE A 1 172 ? -10.341 -10.228 3.695 1.00 93.81 172 ILE A C 1
ATOM 1442 O O . ILE A 1 172 ? -9.846 -11.209 4.247 1.00 93.81 172 ILE A O 1
ATOM 1446 N N . GLU A 1 173 ? -10.989 -9.282 4.362 1.00 90.00 173 GLU A N 1
ATOM 1447 C CA . GLU A 1 173 ? -11.381 -9.420 5.756 1.00 90.00 173 GLU A CA 1
ATOM 1448 C C . GLU A 1 173 ? -12.459 -10.496 5.862 1.00 90.00 173 GLU A C 1
ATOM 1450 O O . GLU A 1 173 ? -13.490 -10.434 5.193 1.00 90.00 173 GLU A O 1
ATOM 1455 N N . THR A 1 174 ? -12.205 -11.479 6.714 1.00 85.81 174 THR A N 1
ATOM 1456 C CA . THR A 1 174 ? -13.124 -12.576 6.997 1.00 85.81 174 THR A CA 1
ATOM 1457 C C . THR A 1 174 ? -13.109 -12.874 8.494 1.00 85.81 174 THR A C 1
ATOM 1459 O O . THR A 1 174 ? -12.309 -12.318 9.257 1.00 85.81 174 THR A O 1
ATOM 1462 N N . LEU A 1 175 ? -14.029 -13.714 8.946 1.00 75.25 175 LEU A N 1
ATOM 1463 C CA . LEU A 1 175 ? -13.961 -14.304 10.273 1.00 75.25 175 LEU A CA 1
ATOM 1464 C C . LEU A 1 175 ? -13.254 -15.649 10.137 1.00 75.25 175 LEU A C 1
ATOM 1466 O O . LEU A 1 175 ? -13.574 -16.443 9.256 1.00 75.25 175 LEU A O 1
ATOM 1470 N N . ASN A 1 176 ? -12.270 -15.897 10.996 1.00 65.00 176 ASN A N 1
ATOM 1471 C CA . ASN A 1 176 ? -11.757 -17.245 11.160 1.00 65.00 176 ASN A CA 1
ATOM 1472 C C . ASN A 1 176 ? -12.823 -18.116 11.849 1.00 65.00 176 ASN A C 1
ATOM 1474 O O . ASN A 1 176 ? -13.855 -17.631 12.315 1.00 65.00 176 ASN A O 1
ATOM 1478 N N . PHE A 1 177 ? -12.520 -19.401 11.978 1.00 48.91 177 PHE A N 1
ATOM 1479 C CA . PHE A 1 177 ? -13.399 -20.402 12.585 1.00 48.91 177 PHE A CA 1
ATOM 1480 C C . PHE A 1 177 ? -13.809 -20.099 14.041 1.00 48.91 177 PHE A C 1
ATOM 1482 O O . PHE A 1 177 ? -14.802 -20.627 14.513 1.00 48.91 177 PHE A O 1
ATOM 1489 N N . GLN A 1 178 ? -13.080 -19.214 14.728 1.00 46.06 178 GLN A N 1
ATOM 1490 C CA . GLN A 1 178 ? -13.315 -18.777 16.112 1.00 46.06 178 GLN A CA 1
ATOM 1491 C C . GLN A 1 178 ? -14.151 -17.478 16.186 1.00 46.06 178 GLN A C 1
ATOM 1493 O O . GLN A 1 178 ? -14.147 -16.766 17.191 1.00 46.06 178 GLN A O 1
ATOM 1498 N N . GLY A 1 179 ? -14.759 -17.039 15.073 1.00 57.81 179 GLY A N 1
ATOM 1499 C CA . GLY A 1 179 ? -15.442 -15.738 14.992 1.00 57.81 179 GLY A CA 1
ATOM 1500 C C . GLY A 1 179 ? -14.496 -14.536 15.168 1.00 57.81 179 GLY A C 1
ATOM 1501 O O . GLY A 1 179 ? -14.918 -13.395 15.410 1.00 57.81 179 GLY A O 1
ATOM 1502 N N . LYS A 1 180 ? -13.179 -14.752 15.068 1.00 66.25 180 LYS A N 1
ATOM 1503 C CA . LYS A 1 180 ? -12.168 -13.703 15.167 1.00 66.25 180 LYS A CA 1
ATOM 1504 C C . LYS A 1 180 ? -11.845 -13.174 13.779 1.00 66.25 180 LYS A C 1
ATOM 1506 O O . LYS A 1 180 ? -11.532 -13.906 12.851 1.00 66.25 180 LYS A O 1
ATOM 1511 N N . ARG A 1 181 ? -11.852 -11.848 13.677 1.00 76.19 181 ARG A N 1
ATOM 1512 C CA . ARG A 1 181 ? -11.431 -11.108 12.489 1.00 76.19 181 ARG A CA 1
ATOM 1513 C C . ARG A 1 181 ? -10.042 -11.565 12.036 1.00 76.19 181 ARG A C 1
ATOM 1515 O O . ARG A 1 181 ? -9.084 -11.489 12.811 1.00 76.19 181 ARG A O 1
ATOM 1522 N N . CYS A 1 182 ? -9.939 -11.997 10.790 1.00 83.50 182 CYS A N 1
ATOM 1523 C CA . CYS A 1 182 ? -8.693 -12.330 10.119 1.00 83.50 182 CYS A CA 1
ATOM 1524 C C . CYS A 1 182 ? -8.716 -11.814 8.673 1.00 83.50 182 CYS A C 1
ATOM 1526 O O . CYS A 1 182 ? -9.689 -11.217 8.213 1.00 83.50 182 CYS A O 1
ATOM 1528 N N . TYR A 1 183 ? -7.603 -12.001 7.973 1.00 86.62 183 TYR A N 1
ATOM 1529 C CA . TYR A 1 183 ? -7.424 -11.539 6.605 1.00 86.62 183 TYR A CA 1
ATOM 1530 C C . TYR A 1 183 ? -6.949 -12.699 5.739 1.00 86.62 183 TYR A C 1
ATOM 1532 O O . TYR A 1 183 ? -5.857 -13.230 5.952 1.00 86.62 183 TYR A O 1
ATOM 1540 N N . GLN A 1 184 ? -7.759 -13.077 4.755 1.00 89.75 184 GLN A N 1
ATOM 1541 C CA . GLN A 1 184 ? -7.387 -14.055 3.744 1.00 89.75 184 GLN A CA 1
ATOM 1542 C C . GLN A 1 184 ? -6.566 -13.363 2.658 1.00 89.75 184 GLN A C 1
ATOM 1544 O O . GLN A 1 184 ? -7.041 -12.442 1.995 1.00 89.75 184 GLN A O 1
ATOM 1549 N N . MET A 1 185 ? -5.320 -13.798 2.485 1.00 91.62 185 MET A N 1
ATOM 1550 C CA . MET A 1 185 ? -4.417 -13.244 1.481 1.00 91.62 185 MET A CA 1
ATOM 1551 C C . MET A 1 185 ? -4.789 -13.741 0.081 1.00 91.62 185 MET A C 1
ATOM 1553 O O . MET A 1 185 ? -4.845 -14.947 -0.159 1.00 91.62 185 MET A O 1
ATOM 1557 N N . VAL A 1 186 ? -4.935 -12.813 -0.860 1.00 90.69 186 VAL A N 1
ATOM 1558 C CA . VAL A 1 186 ? -5.134 -13.091 -2.283 1.00 90.69 186 VAL A CA 1
ATOM 1559 C C . VAL A 1 186 ? -3.887 -12.648 -3.044 1.00 90.69 186 VAL A C 1
ATOM 1561 O O . VAL A 1 186 ? -3.533 -11.469 -3.042 1.00 90.69 186 VAL A O 1
ATOM 1564 N N . LYS A 1 187 ? -3.202 -13.598 -3.696 1.00 89.00 187 LYS A N 1
ATOM 1565 C CA . LYS A 1 187 ? -1.968 -13.362 -4.472 1.00 89.00 187 LYS A CA 1
ATOM 1566 C C . LYS A 1 187 ? -2.267 -12.845 -5.886 1.00 89.00 187 LYS A C 1
ATOM 1568 O O . LYS A 1 187 ? -1.783 -13.394 -6.873 1.00 89.00 187 LYS A O 1
ATOM 1573 N N . GLU A 1 188 ? -3.097 -11.813 -5.970 1.00 86.38 188 GLU A N 1
ATOM 1574 C CA . GLU A 1 188 ? -3.446 -11.134 -7.216 1.00 86.38 188 GLU A CA 1
ATOM 1575 C C . GLU A 1 188 ? -3.414 -9.609 -7.041 1.00 86.38 188 GLU A C 1
ATOM 1577 O O . GLU A 1 188 ? -3.602 -9.110 -5.930 1.00 86.38 188 GLU A O 1
ATOM 1582 N N . PRO A 1 189 ? -3.231 -8.832 -8.125 1.00 87.12 189 PRO A N 1
ATOM 1583 C CA . PRO A 1 189 ? -3.402 -7.386 -8.073 1.00 87.12 189 PRO A CA 1
ATOM 1584 C C . PRO A 1 189 ? -4.846 -7.002 -7.738 1.00 87.12 189 PRO A C 1
ATOM 1586 O O . PRO A 1 189 ? -5.778 -7.478 -8.380 1.00 87.12 189 PRO A O 1
ATOM 1589 N N . LEU A 1 190 ? -5.027 -6.075 -6.796 1.00 90.75 190 LEU A N 1
ATOM 1590 C CA . LEU A 1 190 ? -6.338 -5.512 -6.443 1.00 90.75 190 LEU A CA 1
ATOM 1591 C C . LEU A 1 190 ? -6.940 -4.728 -7.625 1.00 90.75 190 LEU A C 1
ATOM 1593 O O . LEU A 1 190 ? -6.322 -3.751 -8.041 1.00 90.75 190 LEU A O 1
ATOM 1597 N N . ARG A 1 191 ? -8.096 -5.103 -8.185 1.00 89.31 191 ARG A N 1
ATOM 1598 C CA . ARG A 1 191 ? -8.667 -4.448 -9.385 1.00 89.31 191 ARG A CA 1
ATOM 1599 C C . ARG A 1 191 ? -9.885 -3.587 -9.041 1.00 89.31 191 ARG A C 1
ATOM 1601 O O . ARG A 1 191 ? -10.338 -3.535 -7.899 1.00 89.31 191 ARG A O 1
ATOM 1608 N N . GLU A 1 192 ? -10.410 -2.875 -10.040 1.00 91.19 192 GLU A N 1
ATOM 1609 C CA . GLU A 1 192 ? -11.585 -2.010 -9.861 1.00 91.19 192 GLU A CA 1
ATOM 1610 C C . GLU A 1 192 ? -12.813 -2.776 -9.364 1.00 91.19 192 GLU A C 1
ATOM 1612 O O . GLU A 1 192 ? -13.577 -2.257 -8.557 1.00 91.19 192 GLU A O 1
ATOM 1617 N N . GLU A 1 193 ? -13.014 -4.006 -9.842 1.00 90.50 193 GLU A N 1
ATOM 1618 C CA . GLU A 1 193 ? -14.169 -4.821 -9.467 1.00 90.50 193 GLU A CA 1
ATOM 1619 C C . GLU A 1 193 ? -14.163 -5.134 -7.967 1.00 90.50 193 GLU A C 1
ATOM 1621 O O . GLU A 1 193 ? -15.188 -5.001 -7.296 1.00 90.50 193 GLU A O 1
ATOM 1626 N N . GLU A 1 194 ? -12.991 -5.462 -7.417 1.00 93.44 194 GLU A N 1
ATOM 1627 C CA . GLU A 1 194 ? -12.815 -5.668 -5.985 1.00 93.44 194 GLU A CA 1
ATOM 1628 C C . GLU A 1 194 ? -13.179 -4.402 -5.198 1.00 93.44 194 GLU A C 1
ATOM 1630 O O . GLU A 1 194 ? -13.917 -4.489 -4.213 1.00 93.44 194 GLU A O 1
ATOM 1635 N N . ILE A 1 195 ? -12.723 -3.230 -5.656 1.00 94.56 195 ILE A N 1
ATOM 1636 C CA . ILE A 1 195 ? -13.052 -1.940 -5.034 1.00 94.56 195 ILE A CA 1
ATOM 1637 C C . ILE A 1 195 ? -14.548 -1.637 -5.124 1.00 94.56 195 ILE A C 1
ATOM 1639 O O . ILE A 1 195 ? -15.129 -1.189 -4.141 1.00 94.56 195 ILE A O 1
ATOM 1643 N N . ARG A 1 196 ? -15.218 -1.934 -6.243 1.00 93.19 196 ARG A N 1
ATOM 1644 C CA . ARG A 1 196 ? -16.681 -1.774 -6.346 1.00 93.19 196 ARG A CA 1
ATOM 1645 C C . ARG A 1 196 ? -17.396 -2.623 -5.307 1.00 93.19 196 ARG A C 1
ATOM 1647 O O . ARG A 1 196 ? -18.213 -2.097 -4.557 1.00 93.19 196 ARG A O 1
ATOM 1654 N N . ARG A 1 197 ? -17.044 -3.909 -5.198 1.00 92.94 197 ARG A N 1
ATOM 1655 C CA . ARG A 1 197 ? -17.614 -4.801 -4.173 1.00 92.94 197 ARG A CA 1
ATOM 1656 C C . ARG A 1 197 ? -17.317 -4.294 -2.755 1.00 92.94 197 ARG A C 1
ATOM 1658 O O . ARG A 1 197 ? -18.172 -4.428 -1.883 1.00 92.94 197 ARG A O 1
ATOM 1665 N N . HIS A 1 198 ? -16.150 -3.688 -2.536 1.00 94.62 198 HIS A N 1
ATOM 1666 C CA . HIS A 1 198 ? -15.784 -3.068 -1.264 1.00 94.62 198 HIS A CA 1
ATOM 1667 C C . HIS A 1 198 ? -16.658 -1.865 -0.909 1.00 94.62 198 HIS A C 1
ATOM 1669 O O . HIS A 1 198 ? -17.298 -1.846 0.141 1.00 94.62 198 HIS A O 1
ATOM 1675 N N . LEU A 1 199 ? -16.757 -0.898 -1.820 1.00 91.81 199 LEU A N 1
ATOM 1676 C CA . LEU A 1 199 ? -17.555 0.313 -1.642 1.00 91.81 199 LEU A CA 1
ATOM 1677 C C . LEU A 1 199 ? -19.053 -0.012 -1.531 1.00 91.81 199 LEU A C 1
ATOM 1679 O O . LEU A 1 199 ? -19.767 0.619 -0.757 1.00 91.81 199 LEU A O 1
ATOM 1683 N N . GLU A 1 200 ? -19.533 -1.054 -2.206 1.00 89.62 200 GLU A N 1
ATOM 1684 C CA . GLU A 1 200 ? -20.905 -1.560 -2.069 1.00 89.62 200 GLU A CA 1
ATOM 1685 C C . GLU A 1 200 ? -21.158 -2.309 -0.749 1.00 89.62 200 GLU A C 1
ATOM 1687 O O . GLU A 1 200 ? -22.308 -2.598 -0.430 1.00 89.62 200 GLU A O 1
ATOM 1692 N N . GLY A 1 201 ? -20.117 -2.605 0.037 1.00 86.25 201 GLY A N 1
ATOM 1693 C CA . GLY A 1 201 ? -20.233 -3.348 1.293 1.00 86.25 201 GLY A CA 1
ATOM 1694 C C . GLY A 1 201 ? -20.417 -4.859 1.123 1.00 86.25 201 GLY A C 1
ATOM 1695 O O . GLY A 1 201 ? -20.796 -5.532 2.074 1.00 86.25 201 GLY A O 1
ATOM 1696 N N . LYS A 1 202 ? -20.161 -5.402 -0.074 1.00 88.06 202 LYS A N 1
ATOM 1697 C CA . LYS A 1 202 ? -20.251 -6.845 -0.365 1.00 88.06 202 LYS A CA 1
ATOM 1698 C C . LYS A 1 202 ? -19.048 -7.633 0.154 1.00 88.06 202 LYS A C 1
ATOM 1700 O O . LYS A 1 202 ? -19.149 -8.836 0.352 1.00 88.06 202 LYS A O 1
ATOM 1705 N N . GLN A 1 203 ? -17.905 -6.972 0.313 1.00 90.88 203 GLN A N 1
ATOM 1706 C CA . GLN A 1 203 ? -16.689 -7.537 0.895 1.00 90.88 203 GLN A CA 1
ATOM 1707 C C . GLN A 1 203 ? -15.890 -6.424 1.575 1.00 90.88 203 GLN A C 1
ATOM 1709 O O . GLN A 1 203 ? -16.001 -5.261 1.191 1.00 90.88 203 GLN A O 1
ATOM 1714 N N . THR A 1 204 ? -15.019 -6.763 2.518 1.00 93.62 204 THR A N 1
ATOM 1715 C CA . THR A 1 204 ? -14.110 -5.782 3.120 1.00 93.62 204 THR A CA 1
ATOM 1716 C C . THR A 1 204 ? -12.679 -6.120 2.756 1.00 93.62 204 THR A C 1
ATOM 1718 O O . THR A 1 204 ? -12.239 -7.251 2.916 1.00 93.62 204 THR A O 1
ATOM 1721 N N . ILE A 1 205 ? -11.966 -5.151 2.188 1.00 96.50 205 ILE A N 1
ATOM 1722 C CA . ILE A 1 205 ? -10.635 -5.361 1.626 1.00 96.50 205 ILE A CA 1
ATOM 1723 C C . ILE A 1 205 ? -9.598 -4.753 2.554 1.00 96.50 205 ILE A C 1
ATOM 1725 O O . ILE A 1 205 ? -9.755 -3.628 3.024 1.00 96.50 205 ILE A O 1
ATOM 1729 N N . GLY A 1 206 ? -8.522 -5.497 2.777 1.00 95.56 206 GLY A N 1
ATOM 1730 C CA . GLY A 1 206 ? -7.275 -4.998 3.325 1.00 95.56 206 GLY A CA 1
ATOM 1731 C C . GLY A 1 206 ? -6.223 -4.822 2.232 1.00 95.56 206 GLY A C 1
ATOM 1732 O O . GLY A 1 206 ? -6.124 -5.623 1.300 1.00 95.56 206 GLY A O 1
ATOM 1733 N N . THR A 1 207 ? -5.400 -3.789 2.360 1.00 95.31 207 THR A N 1
ATOM 1734 C CA . THR A 1 207 ? -4.229 -3.561 1.514 1.00 95.31 207 THR A CA 1
ATOM 1735 C C . THR A 1 207 ? -2.954 -3.790 2.313 1.00 95.31 207 THR A C 1
ATOM 1737 O O . THR A 1 207 ? -2.836 -3.358 3.460 1.00 95.31 207 THR A O 1
ATOM 1740 N N . TYR A 1 208 ? -1.970 -4.440 1.697 1.00 94.19 208 TYR A N 1
ATOM 1741 C CA . TYR A 1 208 ? -0.627 -4.517 2.260 1.00 94.19 208 TYR A CA 1
ATOM 1742 C C . TYR A 1 208 ? 0.115 -3.224 1.948 1.00 94.19 208 TYR A C 1
ATOM 1744 O O . TYR A 1 208 ? 0.019 -2.719 0.837 1.00 94.19 208 TYR A O 1
ATOM 1752 N N . ILE A 1 209 ? 0.835 -2.652 2.905 1.00 92.50 209 ILE A N 1
ATOM 1753 C CA . ILE A 1 209 ? 1.285 -1.250 2.782 1.00 92.50 209 ILE A CA 1
ATOM 1754 C C . ILE A 1 209 ? 2.621 -1.124 2.035 1.00 92.50 209 ILE A C 1
ATOM 1756 O O . ILE A 1 209 ? 2.808 -0.224 1.216 1.00 92.50 209 ILE A O 1
ATOM 1760 N N . GLN A 1 210 ? 3.556 -2.040 2.295 1.00 91.50 210 GLN A N 1
ATOM 1761 C CA . GLN A 1 210 ? 4.934 -1.966 1.809 1.00 91.50 210 GLN A CA 1
ATOM 1762 C C . GLN A 1 210 ? 5.142 -2.784 0.528 1.00 91.50 210 GLN A C 1
ATOM 1764 O O . GLN A 1 210 ? 4.835 -3.974 0.485 1.00 91.50 210 GLN A O 1
ATOM 1769 N N . ARG A 1 211 ? 5.748 -2.175 -0.502 1.00 90.44 211 ARG A N 1
ATOM 1770 C CA . ARG A 1 211 ? 6.159 -2.878 -1.735 1.00 90.44 211 ARG A CA 1
ATOM 1771 C C . ARG A 1 211 ? 7.439 -3.689 -1.548 1.00 90.44 211 ARG A C 1
ATOM 1773 O O . ARG A 1 211 ? 8.226 -3.427 -0.640 1.00 90.44 211 ARG A O 1
ATOM 1780 N N . LEU A 1 212 ? 7.699 -4.624 -2.467 1.00 85.25 212 LEU A N 1
ATOM 1781 C CA . LEU A 1 212 ? 8.896 -5.481 -2.452 1.00 85.25 212 LEU A CA 1
ATOM 1782 C C . LEU A 1 212 ? 10.213 -4.694 -2.415 1.00 85.25 212 LEU A C 1
ATOM 1784 O O . LEU A 1 212 ? 11.172 -5.102 -1.761 1.00 85.25 212 LEU A O 1
ATOM 1788 N N . ASN A 1 213 ? 10.251 -3.509 -3.031 1.00 84.19 213 ASN A N 1
ATOM 1789 C CA . ASN A 1 213 ? 11.419 -2.633 -2.968 1.00 84.19 213 ASN A CA 1
ATOM 1790 C C . ASN A 1 213 ? 11.511 -1.790 -1.678 1.00 84.19 213 ASN A C 1
ATOM 1792 O O . ASN A 1 213 ? 12.354 -0.906 -1.583 1.00 84.19 213 ASN A O 1
ATOM 1796 N N . SER A 1 214 ? 10.679 -2.067 -0.669 1.00 88.12 214 SER A N 1
ATOM 1797 C CA . SER A 1 214 ? 10.623 -1.329 0.604 1.00 88.12 214 SER A CA 1
ATOM 1798 C C . SER A 1 214 ? 10.275 0.147 0.447 1.00 88.12 214 SER A C 1
ATOM 1800 O O . SER A 1 214 ? 10.898 1.017 1.057 1.00 88.12 214 SER A O 1
ATOM 1802 N N . THR A 1 215 ? 9.255 0.412 -0.368 1.00 91.62 215 THR A N 1
ATOM 1803 C CA . THR A 1 215 ? 8.642 1.736 -0.513 1.00 91.62 215 THR A CA 1
ATOM 1804 C C . THR A 1 215 ? 7.181 1.717 -0.075 1.00 91.62 215 THR A C 1
ATOM 1806 O O . THR A 1 215 ? 6.537 0.663 -0.121 1.00 91.62 215 THR A O 1
ATOM 1809 N N . VAL A 1 216 ? 6.670 2.875 0.345 1.00 94.75 216 VAL A N 1
ATOM 1810 C CA . VAL A 1 216 ? 5.278 3.100 0.771 1.00 94.75 216 VAL A CA 1
ATOM 1811 C C . VAL A 1 216 ? 4.707 4.351 0.108 1.00 94.75 216 VAL A C 1
ATOM 1813 O O . VAL A 1 216 ? 5.461 5.256 -0.250 1.00 94.75 216 VAL A O 1
ATOM 1816 N N . LYS A 1 217 ? 3.383 4.384 -0.078 1.00 94.94 217 LYS A N 1
ATOM 1817 C CA . LYS A 1 217 ? 2.663 5.511 -0.700 1.00 94.94 217 LYS A CA 1
ATOM 1818 C C . LYS A 1 217 ? 1.989 6.438 0.309 1.00 94.94 217 LYS A C 1
ATOM 1820 O O . LYS A 1 217 ? 1.614 7.556 -0.017 1.00 94.94 217 LYS A O 1
ATOM 1825 N N . TYR A 1 218 ? 1.848 5.969 1.534 1.00 96.94 218 TYR A N 1
ATOM 1826 C CA . TYR A 1 218 ? 1.241 6.705 2.623 1.00 96.94 218 TYR A CA 1
ATOM 1827 C C . TYR A 1 218 ? 1.809 6.197 3.944 1.00 96.94 218 TYR A C 1
ATOM 1829 O O . TYR A 1 218 ? 2.417 5.121 4.006 1.00 96.94 218 TYR A O 1
ATOM 1837 N N . MET A 1 219 ? 1.605 6.988 4.985 1.00 97.06 219 MET A N 1
ATOM 1838 C CA . MET A 1 219 ? 1.790 6.588 6.370 1.00 97.06 219 MET A CA 1
ATOM 1839 C C . MET A 1 219 ? 0.443 6.704 7.080 1.00 97.06 219 MET A C 1
ATOM 1841 O O . MET A 1 219 ? -0.278 7.675 6.854 1.00 97.06 219 MET A O 1
ATOM 1845 N N . VAL A 1 220 ? 0.107 5.726 7.919 1.00 97.81 220 VAL A N 1
ATOM 1846 C CA . VAL A 1 220 ? -1.119 5.743 8.721 1.00 97.81 220 VAL A CA 1
ATOM 1847 C C . VAL A 1 220 ? -0.781 5.614 10.195 1.00 97.81 220 VAL A C 1
ATOM 1849 O O . VAL A 1 220 ? 0.063 4.798 10.568 1.00 97.81 220 VAL A O 1
ATOM 1852 N N . MET A 1 221 ? -1.438 6.426 11.018 1.00 97.38 221 MET A N 1
ATOM 1853 C CA . MET A 1 221 ? -1.468 6.255 12.468 1.00 97.38 221 MET A CA 1
ATOM 1854 C C . MET A 1 221 ? -2.832 5.694 12.854 1.00 97.38 221 MET A C 1
ATOM 1856 O O . MET A 1 221 ? -3.848 6.330 12.583 1.00 97.38 221 MET A O 1
ATOM 1860 N N . ASP A 1 222 ? -2.849 4.511 13.448 1.00 96.62 222 ASP A N 1
ATOM 1861 C CA . ASP A 1 222 ? -4.049 3.847 13.943 1.00 96.62 222 ASP A CA 1
ATOM 1862 C C . ASP A 1 222 ? -4.194 4.134 15.436 1.00 96.62 222 ASP A C 1
ATOM 1864 O O . ASP A 1 222 ? -3.363 3.718 16.248 1.00 96.62 222 ASP A O 1
ATOM 1868 N N . ILE A 1 223 ? -5.196 4.942 15.769 1.00 96.19 223 ILE A N 1
ATOM 1869 C CA . ILE A 1 223 ? -5.473 5.426 17.116 1.00 96.19 223 ILE A CA 1
ATOM 1870 C C . ILE A 1 223 ? -6.686 4.672 17.634 1.00 96.19 223 ILE A C 1
ATOM 1872 O O . ILE A 1 223 ? -7.823 5.020 17.316 1.00 96.19 223 ILE A O 1
ATOM 1876 N N . ASP A 1 224 ? -6.431 3.669 18.460 1.00 92.12 224 ASP A N 1
ATOM 1877 C CA . ASP A 1 224 ? -7.434 2.719 18.928 1.00 92.12 224 ASP A CA 1
ATOM 1878 C C . ASP A 1 224 ? -7.599 2.783 20.448 1.00 92.12 224 ASP A C 1
ATOM 1880 O O . ASP A 1 224 ? -6.642 3.015 21.197 1.00 92.12 224 ASP A O 1
ATOM 1884 N N . ILE A 1 225 ? -8.815 2.506 20.921 1.00 87.50 225 ILE A N 1
ATOM 1885 C CA . ILE A 1 225 ? -9.048 2.218 22.338 1.00 87.50 225 ILE A CA 1
ATOM 1886 C C . ILE A 1 225 ? -8.325 0.914 22.686 1.00 87.50 225 ILE A C 1
ATOM 1888 O O . ILE A 1 225 ? -8.515 -0.129 22.051 1.00 87.50 225 ILE A O 1
ATOM 1892 N N . SER A 1 226 ? -7.506 0.962 23.730 1.00 82.25 226 SER A N 1
ATOM 1893 C CA . SER A 1 226 ? -6.651 -0.150 24.120 1.00 82.25 2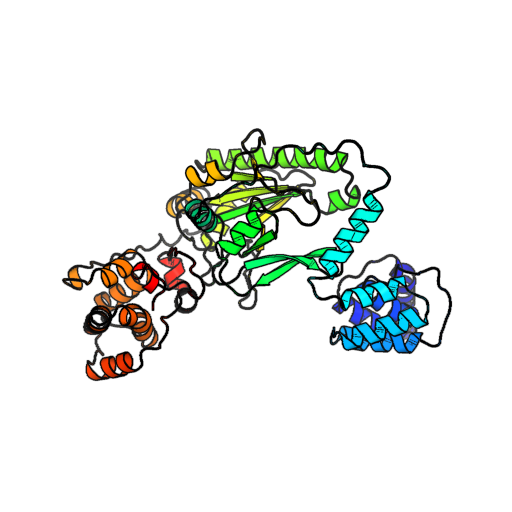26 SER A CA 1
ATOM 1894 C C . SER A 1 226 ? -7.470 -1.395 24.472 1.00 82.25 226 SER A C 1
ATOM 1896 O O . SER A 1 226 ? -8.548 -1.346 25.075 1.00 82.25 226 SER A O 1
ATOM 1898 N N . ARG A 1 227 ? -6.932 -2.566 24.121 1.00 74.38 227 ARG A N 1
ATOM 1899 C CA . ARG A 1 227 ? -7.623 -3.844 24.335 1.00 74.38 227 ARG A CA 1
ATOM 1900 C C . ARG A 1 227 ? -7.916 -4.124 25.812 1.00 74.38 227 ARG A C 1
ATOM 1902 O O . ARG A 1 227 ? -8.918 -4.773 26.099 1.00 74.38 227 ARG A O 1
ATOM 1909 N N . SER A 1 228 ? -7.073 -3.652 26.731 1.00 68.69 228 SER A N 1
ATOM 1910 C CA . SER A 1 228 ? -7.277 -3.815 28.175 1.00 68.69 228 SER A CA 1
ATOM 1911 C C . SER A 1 228 ? -8.533 -3.091 28.657 1.00 68.69 228 SER A C 1
ATOM 1913 O O . SER A 1 228 ? -9.314 -3.685 29.395 1.00 68.69 228 SER A O 1
ATOM 1915 N N . ILE A 1 229 ? -8.779 -1.866 28.186 1.00 73.19 229 ILE A N 1
ATOM 1916 C CA . ILE A 1 229 ? -10.004 -1.111 28.486 1.00 73.19 229 ILE A CA 1
ATOM 1917 C C . ILE A 1 229 ? -11.237 -1.841 27.954 1.00 73.19 229 ILE A C 1
ATOM 1919 O O . ILE A 1 229 ? -12.204 -2.052 28.682 1.00 73.19 229 ILE A O 1
ATOM 1923 N N . LEU A 1 230 ? -11.177 -2.310 26.711 1.00 71.31 230 LEU A N 1
ATOM 1924 C CA . LEU A 1 230 ? -12.309 -2.983 26.074 1.00 71.31 230 LEU A CA 1
ATOM 1925 C C . LEU A 1 230 ? -12.678 -4.309 26.749 1.00 71.31 230 LEU A C 1
ATOM 1927 O O . LEU A 1 230 ? -13.856 -4.639 26.849 1.00 71.31 230 LEU A O 1
ATOM 1931 N N . LEU A 1 231 ? -11.677 -5.060 27.220 1.00 69.12 231 LEU A N 1
ATOM 1932 C CA . LEU A 1 231 ? -11.893 -6.284 27.994 1.00 69.12 231 LEU A CA 1
ATOM 1933 C C . LEU A 1 231 ? -12.416 -5.983 29.402 1.00 69.12 231 LEU A C 1
ATOM 1935 O O . LEU A 1 231 ? -13.310 -6.684 29.868 1.00 69.12 231 LEU A O 1
ATOM 1939 N N . ARG A 1 232 ? -11.893 -4.940 30.062 1.00 67.81 232 ARG A N 1
ATOM 1940 C CA . ARG A 1 232 ? -12.302 -4.535 31.415 1.00 67.81 232 ARG A CA 1
ATOM 1941 C C . ARG A 1 232 ? -13.788 -4.193 31.491 1.00 67.81 232 ARG A C 1
ATOM 1943 O O . ARG A 1 232 ? -14.442 -4.597 32.443 1.00 67.81 232 ARG A O 1
ATOM 1950 N N . TYR A 1 233 ? -14.301 -3.482 30.492 1.00 68.94 233 TYR A N 1
ATOM 1951 C CA . TYR A 1 233 ? -15.701 -3.050 30.442 1.00 68.94 233 TYR A CA 1
ATOM 1952 C C . TYR A 1 233 ? -16.579 -3.936 29.549 1.00 68.94 233 TYR A C 1
ATOM 1954 O O . TYR A 1 233 ? -17.678 -3.532 29.192 1.00 68.94 233 TYR A O 1
ATOM 1962 N N . GLN A 1 234 ? -16.103 -5.126 29.154 1.00 65.25 234 GLN A N 1
ATOM 1963 C CA . GLN A 1 234 ? -16.863 -6.119 28.374 1.00 65.25 234 GLN A CA 1
ATOM 1964 C C . GLN A 1 234 ? -17.613 -5.546 27.155 1.00 65.25 234 GLN A C 1
ATOM 1966 O O . GLN A 1 234 ? -18.702 -5.998 26.820 1.00 65.25 234 GLN A O 1
ATOM 1971 N N . TYR A 1 235 ? -17.023 -4.566 26.469 1.00 66.19 235 TYR A N 1
ATOM 1972 C CA . TYR A 1 235 ? -17.640 -3.879 25.327 1.00 66.19 235 TYR A CA 1
ATOM 1973 C C . TYR A 1 235 ? -18.943 -3.106 25.610 1.00 66.19 235 TYR A C 1
ATOM 1975 O O . TYR A 1 235 ? -19.723 -2.893 24.684 1.00 66.19 235 TYR A O 1
ATOM 1983 N N . GLN A 1 236 ? -19.171 -2.649 26.843 1.00 72.44 236 GLN A N 1
ATOM 1984 C CA . GLN A 1 236 ? -20.283 -1.745 27.162 1.00 72.44 236 GLN A CA 1
ATOM 1985 C C . GLN A 1 236 ? -20.233 -0.471 26.302 1.00 72.44 236 GLN A C 1
ATOM 1987 O O . GLN A 1 236 ? -19.211 0.217 26.265 1.00 72.44 236 GLN A O 1
ATOM 1992 N N . GLU A 1 237 ? -21.333 -0.159 25.609 1.00 72.19 237 GLU A N 1
ATOM 1993 C CA . GLU A 1 237 ? -21.376 0.916 24.605 1.00 72.19 237 GLU A CA 1
ATOM 1994 C C . GLU A 1 237 ? -21.131 2.310 25.195 1.00 72.19 237 GLU A C 1
ATOM 1996 O O . GLU A 1 237 ? -20.378 3.084 24.608 1.00 72.19 237 GLU A O 1
ATOM 2001 N N . GLU A 1 238 ? -21.695 2.608 26.368 1.00 78.56 238 GLU A N 1
ATOM 2002 C CA . GLU A 1 238 ? -21.527 3.901 27.052 1.00 78.56 238 GLU A CA 1
ATOM 2003 C C . GLU A 1 238 ? -20.049 4.190 27.348 1.00 78.56 238 GLU A C 1
ATOM 2005 O O . GLU A 1 238 ? -19.516 5.228 26.956 1.00 78.56 238 GLU A O 1
ATOM 2010 N N . MET A 1 239 ? -19.348 3.213 27.934 1.00 77.69 239 MET A N 1
ATOM 2011 C CA . MET A 1 239 ? -17.917 3.327 28.228 1.00 77.69 239 MET A CA 1
ATOM 2012 C C . MET A 1 239 ? -17.076 3.410 26.951 1.00 77.69 239 MET A C 1
ATOM 2014 O O . MET A 1 239 ? -16.073 4.120 26.912 1.00 77.69 239 MET A O 1
ATOM 2018 N N . ILE A 1 240 ? -17.456 2.692 25.887 1.00 78.94 240 ILE A N 1
ATOM 2019 C CA . ILE A 1 240 ? -16.767 2.808 24.597 1.00 78.94 240 ILE A CA 1
ATOM 2020 C C . ILE A 1 240 ? -16.871 4.241 24.074 1.00 78.94 240 ILE A C 1
ATOM 2022 O O . ILE A 1 240 ? -15.859 4.766 23.616 1.00 78.94 240 ILE A O 1
ATOM 2026 N N . GLU A 1 241 ? -18.038 4.882 24.151 1.00 84.06 241 GLU A N 1
ATOM 2027 C CA . GLU A 1 241 ? -18.211 6.246 23.641 1.00 84.06 241 GLU A CA 1
ATOM 2028 C C . GLU A 1 241 ? -17.400 7.276 24.445 1.00 84.06 241 GLU A C 1
ATOM 2030 O O . GLU A 1 241 ? -16.770 8.152 23.848 1.00 84.06 241 GLU A O 1
ATOM 2035 N N . GLU A 1 242 ? -17.292 7.123 25.768 1.00 87.81 242 GLU A N 1
ATOM 2036 C CA . GLU A 1 242 ? -16.396 7.951 26.592 1.00 87.81 242 GLU A CA 1
ATOM 2037 C C . GLU A 1 242 ? -14.933 7.843 26.135 1.00 87.81 242 GLU A C 1
ATOM 2039 O O . GLU A 1 242 ? -14.242 8.850 25.943 1.00 87.81 242 GLU A O 1
ATOM 2044 N N . TYR A 1 243 ? -14.454 6.619 25.895 1.00 89.38 243 TYR A N 1
ATOM 2045 C CA . TYR A 1 243 ? -13.102 6.398 25.384 1.00 89.38 243 TYR A CA 1
ATOM 2046 C C . TYR A 1 243 ? -12.945 6.815 23.915 1.00 89.38 243 TYR A C 1
ATOM 2048 O O . TYR A 1 243 ? -11.847 7.224 23.526 1.00 89.38 243 TYR A O 1
ATOM 2056 N N . LYS A 1 244 ? -14.013 6.805 23.103 1.00 89.44 244 LYS A N 1
ATOM 2057 C CA . LYS A 1 244 ? -13.988 7.420 21.766 1.00 89.44 244 LYS A CA 1
ATOM 2058 C C . LYS A 1 244 ? -13.772 8.924 21.877 1.00 89.44 244 LYS A C 1
ATOM 2060 O O . LYS A 1 244 ? -13.006 9.453 21.079 1.00 89.44 244 LYS A O 1
ATOM 2065 N N . GLU A 1 245 ? -14.351 9.606 22.862 1.00 91.56 245 GLU A N 1
ATOM 2066 C CA . GLU A 1 245 ? -14.106 11.038 23.074 1.00 91.56 245 GLU A CA 1
ATOM 2067 C C . GLU A 1 245 ? -12.661 11.328 23.513 1.00 91.56 245 GLU A C 1
ATOM 2069 O O . GLU A 1 245 ? -12.037 12.286 23.048 1.00 91.56 245 GLU A O 1
ATOM 2074 N N . ILE A 1 246 ? -12.074 10.464 24.348 1.00 93.56 246 ILE A N 1
ATOM 2075 C CA . ILE A 1 246 ? -10.636 10.524 24.668 1.00 93.56 246 ILE A CA 1
ATOM 2076 C C . ILE A 1 246 ? -9.799 10.341 23.390 1.00 93.56 246 ILE A C 1
ATOM 2078 O O . ILE A 1 246 ? -8.874 11.117 23.134 1.00 93.56 246 ILE A O 1
ATOM 2082 N N . ALA A 1 247 ? -10.152 9.370 22.542 1.00 94.50 247 ALA A N 1
ATOM 2083 C CA . ALA A 1 247 ? -9.485 9.162 21.260 1.00 94.50 247 ALA A CA 1
ATOM 2084 C C . ALA A 1 247 ? -9.622 10.389 20.336 1.00 94.50 247 ALA A C 1
ATOM 2086 O O . ALA A 1 247 ? -8.631 10.801 19.735 1.00 94.50 247 ALA A O 1
ATOM 2087 N N . ARG A 1 248 ? -10.798 11.038 20.269 1.00 94.81 248 ARG A N 1
ATOM 2088 C CA . ARG A 1 248 ? -11.007 12.280 19.493 1.00 94.81 248 ARG A CA 1
ATOM 2089 C C . ARG A 1 248 ? -10.078 13.400 19.954 1.00 94.81 248 ARG A C 1
ATOM 2091 O O . ARG A 1 248 ? -9.482 14.081 19.119 1.00 94.81 248 ARG A O 1
ATOM 2098 N N . ARG A 1 249 ? -9.896 13.573 21.267 1.00 94.12 249 ARG A N 1
ATOM 2099 C CA . ARG A 1 249 ? -8.930 14.541 21.817 1.00 94.12 249 ARG A CA 1
ATOM 2100 C C . ARG A 1 249 ? -7.503 14.238 21.362 1.00 94.12 249 ARG A C 1
ATOM 2102 O O . ARG A 1 249 ? -6.837 15.134 20.844 1.00 94.12 249 ARG A O 1
ATOM 2109 N N . GLN A 1 250 ? -7.071 12.980 21.454 1.00 95.94 250 GLN A N 1
ATOM 2110 C CA . GLN A 1 250 ? -5.751 12.554 20.976 1.00 95.94 250 GLN A CA 1
ATOM 2111 C C . GLN A 1 250 ? -5.560 12.825 19.474 1.00 95.94 250 GLN A C 1
ATOM 2113 O O . GLN A 1 250 ? -4.512 13.328 19.059 1.00 95.94 250 GLN A O 1
ATOM 2118 N N . VAL A 1 251 ? -6.578 12.525 18.664 1.00 97.12 251 VAL A N 1
ATOM 2119 C CA . VAL A 1 251 ? -6.602 12.793 17.219 1.00 97.12 251 VAL A CA 1
ATOM 2120 C C . VAL A 1 251 ? -6.445 14.291 16.946 1.00 97.12 251 VAL A C 1
ATOM 2122 O O . VAL A 1 251 ? -5.598 14.665 16.136 1.00 97.12 251 VAL A O 1
ATOM 2125 N N . ARG A 1 252 ? -7.194 15.162 17.641 1.00 95.94 252 ARG A N 1
ATOM 2126 C CA . ARG A 1 252 ? -7.104 16.627 17.474 1.00 95.94 252 ARG A CA 1
ATOM 2127 C C . ARG A 1 252 ? -5.699 17.152 17.751 1.00 95.94 252 ARG A C 1
ATOM 2129 O O . ARG A 1 252 ? -5.195 17.969 16.981 1.00 95.94 252 ARG A O 1
ATOM 2136 N N . GLU A 1 253 ? -5.050 16.675 18.808 1.00 95.69 253 GLU A N 1
ATOM 2137 C CA . GLU A 1 253 ? -3.675 17.074 19.125 1.00 95.69 253 GLU A CA 1
ATOM 2138 C C . GLU A 1 253 ? -2.687 16.652 18.031 1.00 95.69 253 GLU A C 1
ATOM 2140 O O . GLU A 1 253 ? -1.845 17.447 17.602 1.00 95.69 253 GLU A O 1
ATOM 2145 N N . ILE A 1 254 ? -2.839 15.444 17.488 1.00 96.81 254 ILE A N 1
ATOM 2146 C CA . ILE A 1 254 ? -1.998 14.971 16.383 1.00 96.81 254 ILE A CA 1
ATOM 2147 C C . ILE A 1 254 ? -2.255 15.790 15.114 1.00 96.81 254 ILE A C 1
ATOM 2149 O O . ILE A 1 254 ? -1.302 16.255 14.489 1.00 96.81 254 ILE A O 1
ATOM 2153 N N . VAL 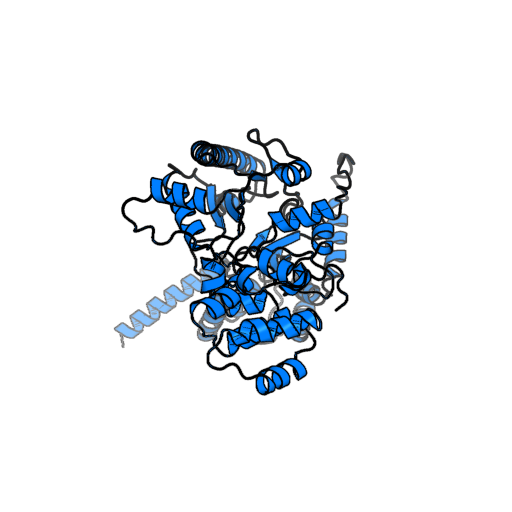A 1 255 ? -3.511 16.064 14.759 1.00 96.88 255 VAL A N 1
ATOM 2154 C CA . VAL A 1 255 ? -3.853 16.927 13.614 1.00 96.88 255 VAL A CA 1
ATOM 2155 C C . VAL A 1 255 ? -3.213 18.314 13.761 1.00 96.88 255 VAL A C 1
ATOM 2157 O O . VAL A 1 255 ? -2.625 18.822 12.802 1.00 96.88 255 VAL A O 1
ATOM 2160 N N . LYS A 1 256 ? -3.225 18.912 14.962 1.00 96.56 256 LYS A N 1
ATOM 2161 C CA . LYS A 1 256 ? -2.527 20.184 15.237 1.00 96.56 256 LYS A CA 1
ATOM 2162 C C . LYS A 1 256 ? -1.016 20.081 15.016 1.00 96.56 256 LYS A C 1
ATOM 2164 O O . LYS A 1 256 ? -0.418 21.024 14.496 1.00 96.56 256 LYS A O 1
ATOM 2169 N N . ILE A 1 257 ? -0.378 18.966 15.385 1.00 96.88 257 ILE A N 1
ATOM 2170 C CA . ILE A 1 257 ? 1.047 18.725 15.099 1.00 96.88 257 ILE A CA 1
ATOM 2171 C C . ILE A 1 257 ? 1.297 18.761 13.586 1.00 96.88 257 ILE A C 1
ATOM 2173 O O . ILE A 1 257 ? 2.149 19.529 13.138 1.00 96.88 257 ILE A O 1
ATOM 2177 N N . TYR A 1 258 ? 0.526 18.011 12.793 1.00 97.00 258 TYR A N 1
ATOM 2178 C CA . TYR A 1 258 ? 0.672 17.997 11.332 1.00 97.00 258 TYR A CA 1
ATOM 2179 C C . TYR A 1 258 ? 0.443 19.378 10.709 1.00 97.00 258 TYR A C 1
ATOM 2181 O O . TYR A 1 258 ? 1.256 19.822 9.894 1.00 97.00 258 TYR A O 1
ATOM 2189 N N . LYS A 1 259 ? -0.575 20.117 11.165 1.00 96.06 259 LYS A N 1
ATOM 2190 C CA . LYS A 1 259 ? -0.825 21.498 10.728 1.00 96.06 259 LYS A CA 1
ATOM 2191 C C . LYS A 1 259 ? 0.349 22.435 11.012 1.00 96.06 259 LYS A C 1
ATOM 2193 O O . LYS A 1 259 ? 0.737 23.198 10.132 1.00 96.06 259 LYS A O 1
ATOM 2198 N N . ARG A 1 260 ? 0.961 22.361 12.202 1.00 96.44 260 ARG A N 1
ATOM 2199 C CA . ARG A 1 260 ? 2.161 23.156 12.548 1.00 96.44 260 ARG A CA 1
ATOM 2200 C C . ARG A 1 260 ? 3.365 22.828 11.662 1.00 96.44 260 ARG A C 1
ATOM 2202 O O . ARG A 1 260 ? 4.219 23.685 11.453 1.00 96.44 260 ARG A O 1
ATOM 2209 N N . LEU A 1 261 ? 3.431 21.605 11.139 1.00 95.38 261 LEU A N 1
ATOM 2210 C CA . LEU A 1 261 ? 4.436 21.181 10.163 1.00 95.38 261 LEU A CA 1
ATOM 2211 C C . LEU A 1 261 ? 4.084 21.582 8.718 1.00 95.38 261 LEU A C 1
ATOM 2213 O O . LEU A 1 261 ? 4.871 21.308 7.814 1.00 95.38 261 LEU A O 1
ATOM 2217 N N . GLY A 1 262 ? 2.935 22.230 8.492 1.00 96.12 262 GLY A N 1
ATOM 2218 C CA . GLY A 1 262 ? 2.448 22.603 7.163 1.00 96.12 262 GLY A CA 1
ATOM 2219 C C . GLY A 1 262 ? 1.926 21.416 6.353 1.00 96.12 262 GLY A C 1
ATOM 2220 O O . GLY A 1 262 ? 1.958 21.456 5.126 1.00 96.12 262 GLY A O 1
ATOM 2221 N N . LEU A 1 263 ? 1.492 20.344 7.020 1.00 96.88 263 LEU A N 1
ATOM 2222 C CA . LEU A 1 263 ? 1.030 19.110 6.390 1.00 96.88 263 LEU A CA 1
ATOM 2223 C C . LEU A 1 263 ? -0.471 18.905 6.601 1.00 96.88 263 LEU A C 1
ATOM 2225 O O . LEU A 1 263 ? -1.015 19.216 7.660 1.00 96.88 263 LEU A O 1
ATOM 2229 N N . SER A 1 264 ? -1.128 18.329 5.595 1.00 94.56 264 SER A N 1
ATOM 2230 C CA . SER A 1 264 ? -2.506 17.841 5.696 1.00 94.56 264 SER A CA 1
ATOM 2231 C C . SER A 1 264 ? -2.509 16.361 6.073 1.00 94.56 264 SER A C 1
ATOM 2233 O O . SER A 1 264 ? -1.772 15.575 5.479 1.00 94.56 264 SER A O 1
ATOM 2235 N N . ILE A 1 265 ? -3.345 15.988 7.040 1.00 96.69 265 ILE A N 1
ATOM 2236 C CA . ILE A 1 265 ? -3.588 14.600 7.438 1.00 96.69 265 ILE A CA 1
ATOM 2237 C C . ILE A 1 265 ? -5.094 14.354 7.481 1.00 96.69 265 ILE A C 1
ATOM 2239 O O . ILE A 1 265 ? -5.848 15.237 7.888 1.00 96.69 265 ILE A O 1
ATOM 2243 N N . TYR A 1 266 ? -5.526 13.176 7.040 1.00 97.19 266 TYR A N 1
ATOM 2244 C CA . TYR A 1 266 ? -6.941 12.859 6.850 1.00 97.19 266 TYR A CA 1
ATOM 2245 C C . TYR A 1 266 ? -7.409 11.834 7.871 1.00 97.19 266 TYR A C 1
ATOM 2247 O O . TYR A 1 266 ? -6.803 10.773 7.997 1.00 97.19 266 TYR A O 1
ATOM 2255 N N . VAL A 1 267 ? -8.482 12.149 8.593 1.00 97.62 267 VAL A N 1
ATOM 2256 C CA . VAL A 1 267 ? -9.002 11.316 9.682 1.00 97.62 267 VAL A CA 1
ATOM 2257 C C . VAL A 1 267 ? -10.132 10.436 9.159 1.00 97.62 267 VAL A C 1
ATOM 2259 O O . VAL A 1 267 ? -11.107 10.934 8.605 1.00 97.62 267 VAL A O 1
ATOM 2262 N N . GLU A 1 268 ? -10.015 9.130 9.351 1.00 97.44 268 GLU A N 1
ATOM 2263 C CA . GLU A 1 268 ? -11.046 8.132 9.069 1.00 97.44 268 GLU A CA 1
ATOM 2264 C C . GLU A 1 268 ? -11.535 7.537 10.396 1.00 97.44 268 GLU A C 1
ATOM 2266 O O . GLU A 1 268 ? -10.726 6.987 11.140 1.00 97.44 268 GLU A O 1
ATOM 2271 N N . ASP A 1 269 ? -12.838 7.590 10.699 1.00 95.81 269 ASP A N 1
ATOM 2272 C CA . ASP A 1 269 ? -13.414 6.731 11.747 1.00 95.81 269 ASP A CA 1
ATOM 2273 C C . ASP A 1 269 ? -13.385 5.289 11.236 1.00 95.81 269 ASP A C 1
ATOM 2275 O O . ASP A 1 269 ? -13.957 4.986 10.186 1.00 95.81 269 ASP A O 1
ATOM 2279 N N . SER A 1 270 ? -12.726 4.385 11.966 1.00 91.00 270 SER A N 1
ATOM 2280 C CA . SER A 1 270 ? -12.487 3.011 11.511 1.00 91.00 270 SER A CA 1
ATOM 2281 C C . SER A 1 270 ? -13.765 2.165 11.415 1.00 91.00 270 SER A C 1
ATOM 2283 O O . SER A 1 270 ? -13.732 1.040 10.896 1.00 91.00 270 SER A O 1
ATOM 2285 N N . GLY A 1 271 ? -14.906 2.685 11.872 1.00 84.25 271 GLY A N 1
ATOM 2286 C CA . GLY A 1 271 ? -16.171 1.970 11.993 1.00 84.25 271 GLY A CA 1
ATOM 2287 C C . GLY A 1 271 ? -16.209 1.073 13.229 1.00 84.25 271 GLY A C 1
ATOM 2288 O O . GLY A 1 271 ? -17.097 0.229 13.356 1.00 84.25 271 GLY A O 1
ATOM 2289 N N . TYR A 1 272 ? -15.243 1.194 14.143 1.00 82.06 272 TYR A N 1
ATOM 2290 C CA . TYR A 1 272 ? -15.254 0.415 15.375 1.00 82.06 272 TYR A CA 1
ATOM 2291 C C . TYR A 1 272 ? -14.694 1.178 16.576 1.00 82.06 272 TYR A C 1
ATOM 2293 O O . TYR A 1 272 ? -15.440 1.916 17.217 1.00 82.06 272 TYR A O 1
ATOM 2301 N N . ARG A 1 273 ? -13.416 0.972 16.905 1.00 82.56 273 ARG A N 1
ATOM 2302 C CA . ARG A 1 273 ? -12.807 1.362 18.188 1.00 82.56 273 ARG A CA 1
ATOM 2303 C C . ARG A 1 273 ? -11.915 2.596 18.105 1.00 82.56 273 ARG A C 1
ATOM 2305 O O . ARG A 1 273 ? -11.394 3.002 19.135 1.00 82.56 273 ARG A O 1
ATOM 2312 N N . GLY A 1 274 ? -11.739 3.186 16.929 1.00 92.06 274 GLY A N 1
ATOM 2313 C CA . GLY A 1 274 ? -10.671 4.155 16.744 1.00 92.06 274 GLY A CA 1
ATOM 2314 C C . GLY A 1 274 ? -10.711 4.894 15.422 1.00 92.06 274 GLY A C 1
ATOM 2315 O O . GLY A 1 274 ? -11.717 4.881 14.706 1.00 92.06 274 GLY A O 1
ATOM 2316 N N . TYR A 1 275 ? -9.591 5.539 15.121 1.00 96.62 275 TYR A N 1
ATOM 2317 C CA . TYR A 1 275 ? -9.416 6.404 13.966 1.00 96.62 275 TYR A CA 1
ATOM 2318 C C . TYR A 1 275 ? -8.113 6.085 13.239 1.00 96.62 275 TYR A C 1
ATOM 2320 O O . TYR A 1 275 ? -7.070 5.923 13.870 1.00 96.62 275 TYR A O 1
ATOM 2328 N N . HIS A 1 276 ? -8.150 6.082 11.911 1.00 97.44 276 HIS A N 1
ATOM 2329 C CA . HIS A 1 276 ? -6.950 6.041 11.084 1.00 97.44 276 HIS A CA 1
ATOM 2330 C C . HIS A 1 276 ? -6.618 7.445 10.580 1.00 97.44 276 HIS A C 1
ATOM 2332 O O . HIS A 1 276 ? -7.459 8.122 9.989 1.00 97.44 276 HIS A O 1
ATOM 2338 N N . LEU A 1 277 ? -5.382 7.886 10.781 1.00 97.88 277 LEU A N 1
ATOM 2339 C CA . LEU A 1 277 ? -4.892 9.178 10.310 1.00 97.88 277 LEU A CA 1
ATOM 2340 C C . LEU A 1 277 ? -3.953 8.965 9.125 1.00 97.88 277 LEU A C 1
ATOM 2342 O O . LEU A 1 277 ? -2.833 8.486 9.299 1.00 97.88 277 LEU A O 1
ATOM 2346 N N . TRP A 1 278 ? -4.411 9.327 7.930 1.00 97.88 278 TRP A N 1
ATOM 2347 C CA . TRP A 1 278 ? -3.745 9.077 6.655 1.00 97.88 278 TRP A CA 1
ATOM 2348 C C . TRP A 1 278 ? -2.922 10.281 6.187 1.00 97.88 278 TRP A C 1
ATOM 2350 O O . TRP A 1 278 ? -3.465 11.359 5.938 1.00 97.88 278 TRP A O 1
ATOM 2360 N N . LEU A 1 279 ? -1.617 10.077 6.000 1.00 98.00 279 LEU A N 1
ATOM 2361 C CA . LEU A 1 279 ? -0.708 11.005 5.325 1.00 98.00 279 LEU A CA 1
ATOM 2362 C C . LEU A 1 279 ? -0.303 10.424 3.967 1.00 98.00 279 LEU A C 1
ATOM 2364 O O . LEU A 1 279 ? 0.362 9.388 3.914 1.00 98.00 279 LEU A O 1
ATOM 2368 N N . PHE A 1 280 ? -0.654 11.098 2.873 1.00 97.50 280 PHE A N 1
ATOM 2369 C CA . PHE A 1 280 ? -0.355 10.634 1.515 1.00 97.50 280 PHE A CA 1
ATOM 2370 C C . PHE A 1 280 ? 0.935 11.239 0.964 1.00 97.50 280 PHE A C 1
ATOM 2372 O O . PHE A 1 280 ? 1.163 12.441 1.093 1.00 97.50 280 PHE A O 1
ATOM 2379 N N . PHE A 1 281 ? 1.748 10.427 0.290 1.00 96.19 281 PHE A N 1
ATOM 2380 C CA . PHE A 1 281 ? 2.968 10.875 -0.381 1.00 96.19 281 PHE A CA 1
ATOM 2381 C C . PHE A 1 281 ? 2.739 11.111 -1.878 1.00 96.19 281 PHE A C 1
ATOM 2383 O O . PHE A 1 281 ? 1.964 10.399 -2.522 1.00 96.19 281 PHE A O 1
ATOM 2390 N N . GLU A 1 282 ? 3.421 12.109 -2.444 1.00 93.12 282 GLU A N 1
ATOM 2391 C CA . GLU A 1 282 ? 3.379 12.382 -3.891 1.00 93.12 282 GLU A CA 1
ATOM 2392 C C . GLU A 1 282 ? 3.986 11.223 -4.689 1.00 93.12 282 GLU A C 1
ATOM 2394 O O . GLU A 1 282 ? 3.412 10.753 -5.676 1.00 93.12 282 GLU A O 1
ATOM 2399 N N . GLU A 1 283 ? 5.127 10.723 -4.217 1.00 89.69 283 GLU A N 1
ATOM 2400 C CA . GLU A 1 283 ? 5.805 9.555 -4.757 1.00 89.69 283 GLU A CA 1
ATOM 2401 C C . GLU A 1 283 ? 5.870 8.399 -3.758 1.00 89.69 283 GLU A C 1
ATOM 2403 O O . GLU A 1 283 ? 5.629 8.533 -2.561 1.00 89.69 283 GLU A O 1
ATOM 2408 N N . TRP A 1 284 ? 6.252 7.227 -4.258 1.00 92.62 284 TRP A N 1
ATOM 2409 C CA . TRP A 1 284 ? 6.582 6.106 -3.393 1.00 92.62 284 TRP A CA 1
ATOM 2410 C C . TRP A 1 284 ? 7.914 6.354 -2.705 1.00 92.62 284 TRP A C 1
ATOM 2412 O O . TRP A 1 284 ? 8.968 6.298 -3.342 1.00 92.62 284 TRP A O 1
ATOM 2422 N N . ILE A 1 285 ? 7.870 6.587 -1.398 1.00 91.75 285 ILE A N 1
ATOM 2423 C CA . ILE A 1 285 ? 9.067 6.900 -0.626 1.00 91.75 285 ILE A CA 1
ATOM 2424 C C . ILE A 1 285 ? 9.673 5.636 -0.012 1.00 91.75 285 ILE A C 1
ATOM 2426 O O . ILE A 1 285 ? 8.939 4.731 0.395 1.00 91.75 285 ILE A O 1
ATOM 2430 N N . PRO A 1 286 ? 11.008 5.549 0.109 1.00 89.94 286 PRO A N 1
ATOM 2431 C CA . PRO A 1 286 ? 11.649 4.506 0.901 1.00 89.94 286 PRO A CA 1
ATOM 2432 C C . PRO A 1 286 ? 11.145 4.491 2.348 1.00 89.94 286 PRO A C 1
ATOM 2434 O O . PRO A 1 286 ? 11.152 5.523 3.020 1.00 89.94 286 PRO A O 1
ATOM 2437 N N . VAL A 1 287 ? 10.807 3.302 2.855 1.00 90.94 287 VAL A N 1
ATOM 2438 C CA . VAL A 1 287 ? 10.281 3.080 4.218 1.00 90.94 287 VAL A CA 1
ATOM 2439 C C . VAL A 1 287 ? 11.164 3.714 5.298 1.00 90.94 287 VAL A C 1
ATOM 2441 O O . VAL A 1 287 ? 10.653 4.226 6.287 1.00 90.94 287 VAL A O 1
ATOM 2444 N N . ARG A 1 288 ? 12.489 3.764 5.093 1.00 87.12 288 ARG A N 1
ATOM 2445 C CA . ARG A 1 288 ? 13.417 4.427 6.025 1.00 87.12 288 ARG A CA 1
ATOM 2446 C C . ARG A 1 288 ? 13.032 5.881 6.318 1.00 87.12 288 ARG A C 1
ATOM 2448 O O . ARG A 1 288 ? 13.113 6.296 7.466 1.00 87.12 288 ARG A O 1
ATOM 2455 N N . TYR A 1 289 ? 12.580 6.635 5.313 1.00 90.69 289 TYR A N 1
ATOM 2456 C CA . TYR A 1 289 ? 12.185 8.030 5.500 1.00 90.69 289 TYR A CA 1
ATOM 2457 C C . TYR A 1 289 ? 10.833 8.136 6.204 1.00 90.69 289 TYR A C 1
ATOM 2459 O O . TYR A 1 289 ? 10.674 9.017 7.039 1.00 90.69 289 TYR A O 1
ATOM 2467 N N . ALA A 1 290 ? 9.907 7.202 5.952 1.00 94.06 290 ALA A N 1
ATOM 2468 C CA . ALA A 1 290 ? 8.670 7.102 6.724 1.00 94.06 290 ALA A CA 1
ATOM 2469 C C . ALA A 1 290 ? 8.961 6.822 8.211 1.00 94.06 290 ALA A C 1
ATOM 2471 O O . ALA A 1 290 ? 8.415 7.500 9.069 1.00 94.06 290 ALA A O 1
ATOM 2472 N N . HIS A 1 291 ? 9.892 5.914 8.533 1.00 92.19 291 HIS A N 1
ATOM 2473 C CA . HIS A 1 291 ? 10.286 5.638 9.923 1.00 92.19 291 HIS A CA 1
ATOM 2474 C C . HIS A 1 291 ? 10.997 6.814 10.601 1.00 92.19 291 HIS A C 1
ATOM 2476 O O . HIS A 1 291 ? 10.764 7.079 11.778 1.00 92.19 291 HIS A O 1
ATOM 2482 N N . MET A 1 292 ? 11.882 7.513 9.885 1.00 91.00 292 MET A N 1
ATOM 2483 C CA . MET A 1 292 ? 12.524 8.724 10.408 1.00 91.00 292 MET A CA 1
ATOM 2484 C C . MET A 1 292 ? 11.485 9.812 10.682 1.00 91.00 292 MET A C 1
ATOM 2486 O O . MET A 1 292 ? 11.514 10.433 11.738 1.00 91.00 292 MET A O 1
ATOM 2490 N N . PHE A 1 293 ? 10.535 10.003 9.766 1.00 94.81 293 PHE A N 1
ATOM 2491 C CA . PHE A 1 293 ? 9.440 10.946 9.947 1.00 94.81 293 PHE A CA 1
ATOM 2492 C C . PHE A 1 293 ? 8.518 10.541 11.105 1.00 94.81 293 PHE A C 1
ATOM 2494 O O . PHE A 1 293 ? 8.204 11.374 11.947 1.00 94.81 293 PHE A O 1
ATOM 2501 N N . GLN A 1 294 ? 8.178 9.254 11.228 1.00 94.25 294 GLN A N 1
ATOM 2502 C CA . GLN A 1 294 ? 7.455 8.710 12.377 1.00 94.25 294 GLN A CA 1
ATOM 2503 C C . GLN A 1 294 ? 8.149 9.067 13.699 1.00 94.25 294 GLN A C 1
ATOM 2505 O O . GLN A 1 294 ? 7.473 9.516 14.614 1.00 94.25 294 GLN A O 1
ATOM 2510 N N . ARG A 1 295 ? 9.480 8.925 13.807 1.00 91.69 295 ARG A N 1
ATOM 2511 C CA . ARG A 1 295 ? 10.224 9.305 15.028 1.00 91.69 295 ARG A CA 1
ATOM 2512 C C . ARG A 1 295 ? 10.089 10.791 15.361 1.00 91.69 295 ARG A C 1
ATOM 2514 O O . ARG A 1 295 ? 10.006 11.139 16.533 1.00 91.69 295 ARG A O 1
ATOM 2521 N N . VAL A 1 296 ? 10.064 11.655 14.344 1.00 93.56 296 VAL A N 1
ATOM 2522 C CA . VAL A 1 296 ? 9.811 13.090 14.541 1.00 93.56 296 VAL A CA 1
ATOM 2523 C C . VAL A 1 296 ? 8.414 13.302 15.113 1.00 93.56 296 VAL A C 1
ATOM 2525 O O . VAL A 1 296 ? 8.275 14.010 16.102 1.00 93.56 296 VAL A O 1
ATOM 2528 N N . ILE A 1 297 ? 7.392 12.664 14.538 1.00 95.38 297 ILE A N 1
ATOM 2529 C CA . ILE A 1 297 ? 6.011 12.786 15.022 1.00 95.38 297 ILE A CA 1
ATOM 2530 C C . ILE A 1 297 ? 5.866 12.236 16.445 1.00 95.38 297 ILE A C 1
ATOM 2532 O O . ILE A 1 297 ? 5.310 12.923 17.294 1.00 95.38 297 ILE A O 1
ATOM 2536 N N . GLU A 1 298 ? 6.423 11.061 16.740 1.00 93.31 298 GLU A N 1
ATOM 2537 C CA . GLU A 1 298 ? 6.445 10.486 18.093 1.00 93.31 298 GLU A CA 1
ATOM 2538 C C . GLU A 1 298 ? 7.102 11.431 19.106 1.00 93.31 298 GLU A C 1
ATOM 2540 O O . GLU A 1 298 ? 6.573 11.606 20.196 1.00 93.31 298 GLU A O 1
ATOM 2545 N N . GLY A 1 299 ? 8.215 12.078 18.745 1.00 92.31 299 GLY A N 1
ATOM 2546 C CA . GLY A 1 299 ? 8.893 13.048 19.611 1.00 92.31 299 GLY A CA 1
ATOM 2547 C C . GLY A 1 299 ? 8.141 14.371 19.797 1.00 92.31 299 GLY A C 1
ATOM 2548 O O . GLY A 1 299 ? 8.465 15.124 20.712 1.00 92.31 299 GLY A O 1
ATOM 2549 N N . LEU A 1 300 ? 7.159 14.668 18.940 1.00 94.38 300 LEU A N 1
ATOM 2550 C CA . LEU A 1 300 ? 6.286 15.842 19.048 1.00 94.38 300 LEU A CA 1
ATOM 2551 C C . LEU A 1 300 ? 4.989 15.555 19.815 1.00 94.38 300 LEU A C 1
ATOM 2553 O O . LEU A 1 300 ? 4.302 16.499 20.205 1.00 94.38 300 LEU A O 1
ATOM 2557 N N . ILE A 1 301 ? 4.639 14.283 20.015 1.00 94.69 301 ILE A N 1
ATOM 2558 C CA . ILE A 1 301 ? 3.500 13.877 20.839 1.00 94.69 301 ILE A CA 1
ATOM 2559 C C . ILE A 1 301 ? 3.962 13.877 22.297 1.00 94.69 301 ILE A C 1
ATOM 2561 O O . ILE A 1 301 ? 4.720 13.011 22.720 1.00 94.69 301 ILE A O 1
ATOM 2565 N N . GLU A 1 302 ? 3.500 14.858 23.070 1.00 89.19 302 GLU A N 1
ATOM 2566 C CA . GLU A 1 302 ? 3.916 15.037 24.470 1.00 89.19 302 GLU A CA 1
ATOM 2567 C C . GLU A 1 302 ? 3.435 13.897 25.375 1.00 89.19 302 GLU A C 1
ATOM 2569 O O . GLU A 1 302 ? 4.164 13.433 26.253 1.00 89.19 302 GLU A O 1
ATOM 2574 N N . LYS A 1 303 ? 2.197 13.442 25.161 1.00 91.88 303 LYS A N 1
ATOM 2575 C CA . LYS A 1 303 ? 1.552 12.395 25.950 1.00 91.88 303 LYS A CA 1
ATOM 2576 C C . LYS A 1 303 ? 0.550 11.631 25.089 1.00 91.88 303 LYS A C 1
ATOM 2578 O O . LYS A 1 303 ? -0.157 12.229 24.280 1.00 91.88 303 LYS A O 1
ATOM 2583 N N . VAL A 1 304 ? 0.483 10.318 25.304 1.00 92.00 304 VAL A N 1
ATOM 2584 C CA . VAL A 1 304 ? -0.620 9.477 24.826 1.00 92.00 304 VAL A CA 1
ATOM 2585 C C . VAL A 1 304 ? -1.636 9.338 25.953 1.00 92.00 304 VAL A C 1
ATOM 2587 O O . VAL A 1 304 ? -1.264 9.002 27.081 1.00 92.00 304 VAL A O 1
ATOM 2590 N N . GLU A 1 305 ? -2.898 9.642 25.665 1.00 90.62 305 GLU A N 1
ATOM 2591 C CA . GLU A 1 305 ? -3.981 9.546 26.646 1.00 90.62 305 GLU A CA 1
ATOM 2592 C C . GLU A 1 305 ? -4.139 8.118 27.191 1.00 90.62 305 GLU A C 1
ATOM 2594 O O . GLU A 1 305 ? -3.959 7.125 26.481 1.00 90.62 305 GLU A O 1
ATOM 2599 N N . GLU A 1 306 ? -4.476 8.003 28.478 1.00 86.81 306 GLU A N 1
ATOM 2600 C CA . GLU A 1 306 ? -4.608 6.700 29.129 1.00 86.81 306 GLU A CA 1
ATOM 2601 C C . GLU A 1 306 ? -5.732 5.879 28.486 1.00 86.81 306 GLU A C 1
ATOM 2603 O O . GLU A 1 306 ? -6.837 6.364 28.243 1.00 86.81 306 GLU A O 1
ATOM 2608 N N . GLY A 1 307 ? -5.445 4.609 28.207 1.00 81.69 307 GLY A N 1
ATOM 2609 C CA . GLY A 1 307 ? -6.390 3.724 27.536 1.00 81.69 307 GLY A CA 1
ATOM 2610 C C . GLY A 1 307 ? -6.447 3.896 26.019 1.00 81.69 307 GLY A C 1
ATOM 2611 O O . GLY A 1 307 ? -7.198 3.152 25.392 1.00 81.69 307 GLY A O 1
ATOM 2612 N N . ILE A 1 308 ? -5.643 4.787 25.428 1.00 91.44 308 ILE A N 1
ATOM 2613 C CA . ILE A 1 308 ? -5.468 4.931 23.977 1.00 91.44 308 ILE A CA 1
ATOM 2614 C C . ILE A 1 308 ? -4.134 4.322 23.540 1.00 91.44 308 ILE A C 1
ATOM 2616 O O . ILE A 1 308 ? -3.119 4.414 24.230 1.00 91.44 308 ILE A O 1
ATOM 2620 N N . THR A 1 309 ? -4.131 3.686 22.373 1.00 92.12 309 THR A N 1
ATOM 2621 C CA . THR A 1 309 ? -2.935 3.141 21.722 1.00 92.12 309 THR A CA 1
ATOM 2622 C C . THR A 1 309 ? -2.751 3.758 20.345 1.00 92.12 309 THR A C 1
ATOM 2624 O O . THR A 1 309 ? -3.734 3.995 19.651 1.00 92.12 309 THR A O 1
ATOM 2627 N N . ILE A 1 310 ? -1.497 3.996 19.953 1.00 94.12 310 ILE A N 1
ATOM 2628 C CA . ILE A 1 310 ? -1.136 4.499 18.623 1.00 94.12 310 ILE A CA 1
ATOM 2629 C C . ILE A 1 310 ? -0.233 3.464 17.945 1.00 94.12 310 ILE A C 1
ATOM 2631 O O . ILE A 1 310 ? 0.909 3.265 18.369 1.00 94.12 310 ILE A O 1
ATOM 2635 N N . GLU A 1 311 ? -0.727 2.814 16.893 1.00 94.00 311 GLU A N 1
ATOM 2636 C CA . GLU A 1 311 ? 0.067 1.963 16.000 1.00 94.00 311 GLU A CA 1
ATOM 2637 C C . GLU A 1 311 ? 0.410 2.722 14.708 1.00 94.00 311 GLU A C 1
ATOM 2639 O O . GLU A 1 311 ? -0.353 3.556 14.232 1.00 94.00 311 GLU A O 1
ATOM 2644 N N . TYR A 1 312 ? 1.583 2.451 14.132 1.00 94.19 312 TYR A N 1
ATOM 2645 C CA . TYR A 1 312 ? 2.036 3.086 12.894 1.00 94.19 312 TYR A CA 1
ATOM 2646 C C . TYR A 1 312 ? 2.134 2.082 11.747 1.00 94.19 312 TYR A C 1
ATOM 2648 O O . TYR A 1 312 ? 2.538 0.927 11.919 1.00 94.19 312 TYR A O 1
ATOM 2656 N N . PHE A 1 313 ? 1.835 2.572 10.551 1.00 94.38 313 PHE A N 1
ATOM 2657 C CA . PHE A 1 313 ? 1.852 1.832 9.299 1.00 94.38 313 PHE A CA 1
ATOM 2658 C C . PHE A 1 313 ? 2.601 2.658 8.238 1.00 94.38 313 PHE A C 1
ATOM 2660 O O . PHE A 1 313 ? 2.095 3.703 7.832 1.00 94.38 313 PHE A O 1
ATOM 2667 N N . PRO A 1 314 ? 3.784 2.233 7.755 1.00 91.75 314 PRO A N 1
ATOM 2668 C CA . PRO A 1 314 ? 4.513 1.028 8.155 1.00 91.75 314 PRO A CA 1
ATOM 2669 C C . PRO A 1 314 ? 5.049 1.114 9.595 1.00 91.75 314 PRO A C 1
ATOM 2671 O O . PRO A 1 314 ? 5.440 2.184 10.054 1.00 91.75 314 PRO A O 1
ATOM 2674 N N . ASN A 1 315 ? 5.105 -0.021 10.292 1.00 85.44 315 ASN A N 1
ATOM 2675 C CA . ASN A 1 315 ? 5.750 -0.144 11.591 1.00 85.44 315 ASN A CA 1
ATOM 2676 C C . ASN A 1 315 ? 7.260 -0.350 11.435 1.00 85.44 315 ASN A C 1
ATOM 2678 O O . ASN A 1 315 ? 7.772 -0.796 10.409 1.00 85.44 315 ASN A O 1
ATOM 2682 N N . LYS A 1 316 ? 7.989 -0.098 12.524 1.00 76.19 316 LYS A N 1
ATOM 2683 C CA . LYS A 1 316 ? 9.452 -0.230 12.573 1.00 76.19 316 LYS A CA 1
ATOM 2684 C C . LYS A 1 316 ? 9.948 -1.682 12.481 1.00 76.19 316 LYS A C 1
ATOM 2686 O O . LYS A 1 316 ? 11.160 -1.903 12.448 1.00 76.19 316 LYS A O 1
ATOM 2691 N N . VAL A 1 317 ? 9.056 -2.678 12.456 1.00 71.31 317 VAL A N 1
ATOM 2692 C CA . VAL A 1 317 ? 9.440 -4.091 12.393 1.00 71.31 317 VAL A CA 1
ATOM 2693 C C . VAL A 1 317 ? 9.835 -4.428 10.962 1.00 71.31 317 VAL A C 1
ATOM 2695 O O . VAL A 1 317 ? 9.056 -4.291 10.022 1.00 71.31 317 VAL A O 1
ATOM 2698 N N . ARG A 1 318 ? 11.066 -4.914 10.781 1.00 63.62 318 ARG A N 1
ATOM 2699 C CA . ARG A 1 318 ? 11.525 -5.357 9.465 1.00 63.62 318 ARG A CA 1
ATOM 2700 C C . ARG A 1 318 ? 10.644 -6.510 8.980 1.00 63.62 318 ARG A C 1
ATOM 2702 O O . ARG A 1 318 ? 10.622 -7.580 9.586 1.00 63.62 318 ARG A O 1
ATOM 2709 N N . VAL A 1 319 ? 9.964 -6.302 7.856 1.00 65.12 319 VAL A N 1
ATOM 2710 C CA . VAL A 1 319 ? 9.239 -7.371 7.162 1.00 65.12 319 VAL A CA 1
ATOM 2711 C C . VAL A 1 319 ? 10.258 -8.423 6.712 1.00 65.12 319 VAL A C 1
ATOM 2713 O O . VAL A 1 319 ? 11.200 -8.107 5.979 1.00 65.12 319 VAL A O 1
ATOM 2716 N N . LYS A 1 320 ? 10.106 -9.657 7.208 1.00 63.38 320 LYS A N 1
ATOM 2717 C CA . LYS A 1 320 ? 10.910 -10.805 6.766 1.00 63.38 320 LYS A CA 1
ATOM 2718 C C . LYS A 1 320 ? 10.583 -11.133 5.305 1.00 63.38 320 LYS A C 1
ATOM 2720 O O . LYS A 1 320 ? 9.471 -10.868 4.861 1.00 63.38 320 LYS A O 1
ATOM 2725 N N . GLU A 1 321 ? 11.539 -11.697 4.569 1.00 56.94 321 GLU A N 1
ATOM 2726 C CA . GLU A 1 321 ? 11.400 -11.955 3.123 1.00 56.94 321 GLU A CA 1
ATOM 2727 C C . GLU A 1 321 ? 10.241 -12.904 2.775 1.00 56.94 321 GLU A C 1
ATOM 2729 O O . GLU A 1 321 ? 9.650 -12.787 1.706 1.00 56.94 321 GLU A O 1
ATOM 2734 N N . ASP A 1 322 ? 9.858 -13.779 3.704 1.00 60.28 322 ASP A N 1
ATOM 2735 C CA . ASP A 1 322 ? 8.760 -14.742 3.592 1.00 60.28 322 ASP A CA 1
ATOM 2736 C C . ASP A 1 322 ? 7.386 -14.181 4.007 1.00 60.28 322 ASP A C 1
ATOM 2738 O O . ASP A 1 322 ? 6.363 -14.846 3.832 1.00 60.28 322 ASP A O 1
ATOM 2742 N N . LYS A 1 323 ? 7.326 -12.959 4.555 1.00 75.00 323 LYS A N 1
ATOM 2743 C CA . LYS A 1 323 ? 6.082 -12.356 5.052 1.00 75.00 323 LYS A CA 1
ATOM 2744 C C . LYS A 1 323 ? 5.534 -11.296 4.102 1.00 75.00 323 LYS A C 1
ATOM 2746 O O . LYS A 1 323 ? 6.255 -10.467 3.557 1.00 75.00 323 LYS A O 1
ATOM 2751 N N . ALA A 1 324 ? 4.210 -11.275 3.958 1.00 78.31 324 ALA A N 1
ATOM 2752 C CA . ALA A 1 324 ? 3.522 -10.341 3.067 1.00 78.31 324 ALA A CA 1
ATOM 2753 C C . ALA A 1 324 ? 3.560 -8.871 3.549 1.00 78.31 324 ALA A C 1
ATOM 2755 O O . ALA A 1 324 ? 3.451 -7.960 2.726 1.00 78.31 324 ALA A O 1
ATOM 2756 N N . GLY A 1 325 ? 3.791 -8.643 4.849 1.00 85.00 325 GLY A N 1
ATOM 2757 C CA . GLY A 1 325 ? 3.855 -7.321 5.485 1.00 85.00 325 GLY A CA 1
ATOM 2758 C C . GLY A 1 325 ? 2.605 -6.993 6.307 1.00 85.00 325 GLY A C 1
ATOM 2759 O O . GLY A 1 325 ? 1.752 -7.855 6.513 1.00 85.00 325 GLY A O 1
ATOM 2760 N N . GLN A 1 326 ? 2.513 -5.754 6.797 1.00 90.88 326 GLN A N 1
ATOM 2761 C CA . GLN A 1 326 ? 1.322 -5.255 7.494 1.00 90.88 326 GLN A CA 1
ATOM 2762 C C . GLN A 1 326 ? 0.164 -5.010 6.525 1.00 90.88 326 GLN A C 1
ATOM 2764 O O . GLN A 1 326 ? 0.383 -4.568 5.393 1.00 90.88 326 GLN A O 1
ATOM 2769 N N . ILE A 1 327 ? -1.051 -5.247 7.019 1.00 93.06 327 ILE A N 1
ATOM 2770 C CA . ILE A 1 327 ? -2.319 -5.052 6.315 1.00 93.06 327 ILE A CA 1
ATOM 2771 C C . ILE A 1 327 ? -3.098 -3.964 7.042 1.00 93.06 327 ILE A C 1
ATOM 2773 O O . ILE A 1 327 ? -3.203 -4.012 8.265 1.00 93.06 327 ILE A O 1
ATOM 2777 N N . ILE A 1 328 ? -3.695 -3.048 6.288 1.00 94.31 328 ILE A N 1
ATOM 2778 C CA . ILE A 1 328 ? -4.684 -2.099 6.800 1.00 94.31 328 ILE A CA 1
ATOM 2779 C C . ILE A 1 328 ? -5.980 -2.218 5.997 1.00 94.31 328 ILE A C 1
ATOM 2781 O O . ILE A 1 328 ? -5.938 -2.479 4.793 1.00 94.31 328 ILE A O 1
ATOM 2785 N N . LYS A 1 329 ? -7.130 -2.068 6.662 1.00 94.81 329 LYS A N 1
ATOM 2786 C CA . LYS A 1 329 ? -8.442 -2.046 6.001 1.00 94.81 329 LYS A CA 1
ATOM 2787 C C . LYS A 1 329 ? -8.516 -0.830 5.074 1.00 94.81 329 LYS A C 1
ATOM 2789 O O . LYS A 1 329 ? -8.091 0.255 5.457 1.00 94.81 329 LYS A O 1
ATOM 2794 N N . LEU A 1 330 ? -9.053 -1.011 3.874 1.00 96.25 330 LEU A N 1
ATOM 2795 C CA . LEU A 1 330 ? -9.328 0.097 2.969 1.00 96.25 330 LEU A CA 1
ATOM 2796 C C . LEU A 1 330 ? -10.498 0.967 3.487 1.00 96.25 330 LEU A C 1
ATOM 2798 O O . LEU A 1 330 ? -11.429 0.421 4.096 1.00 96.25 330 LEU A O 1
ATOM 2802 N N . PRO A 1 331 ? -10.466 2.298 3.267 1.00 95.56 331 PRO A N 1
ATOM 2803 C CA . PRO A 1 331 ? -11.531 3.192 3.727 1.00 95.56 331 PRO A CA 1
ATOM 2804 C C . PRO A 1 331 ? -12.883 2.970 3.057 1.00 95.56 331 PRO A C 1
ATOM 2806 O O . PRO A 1 331 ? -12.950 2.461 1.945 1.00 95.56 331 PRO A O 1
ATOM 2809 N N . GLU A 1 332 ? -13.969 3.399 3.702 1.00 93.75 332 GLU A N 1
ATOM 2810 C CA . GLU A 1 332 ? -15.356 3.098 3.293 1.00 93.75 332 GLU A CA 1
ATOM 2811 C C . GLU A 1 332 ? -15.732 1.610 3.403 1.00 93.75 332 GLU A C 1
ATOM 2813 O O . GLU A 1 332 ? -16.810 1.203 2.972 1.00 93.75 332 GLU A O 1
ATOM 2818 N N . GLY A 1 333 ? -14.892 0.789 4.036 1.00 90.94 333 GLY A N 1
ATOM 2819 C CA . GLY A 1 333 ? -15.164 -0.620 4.298 1.00 90.94 333 GLY A CA 1
ATOM 2820 C C . GLY A 1 333 ? -16.089 -0.853 5.490 1.00 90.94 333 GLY A C 1
ATOM 2821 O O . GLY A 1 333 ? -15.955 -0.209 6.535 1.00 90.94 333 GLY A O 1
ATOM 2822 N N . ILE A 1 334 ? -16.974 -1.847 5.381 1.00 88.88 334 ILE A N 1
ATOM 2823 C CA . ILE A 1 334 ? -17.809 -2.308 6.499 1.00 88.88 334 ILE A CA 1
ATOM 2824 C C . ILE A 1 334 ? -16.962 -3.179 7.429 1.00 88.88 334 ILE A C 1
ATOM 2826 O O . ILE A 1 334 ? -16.436 -4.213 7.025 1.00 88.88 334 ILE A O 1
ATOM 2830 N N . HIS A 1 335 ? -16.801 -2.768 8.681 1.00 82.62 335 HIS A N 1
ATOM 2831 C CA . HIS A 1 335 ? -16.051 -3.555 9.651 1.00 82.62 335 HIS A CA 1
ATOM 2832 C C . HIS A 1 335 ? -16.847 -4.806 10.059 1.00 82.62 335 HIS A C 1
ATOM 2834 O O . HIS A 1 335 ? -17.986 -4.696 10.517 1.00 82.62 335 HIS A O 1
ATOM 2840 N N . ILE A 1 336 ? -16.248 -5.996 9.924 1.00 77.62 336 ILE A N 1
ATOM 2841 C CA . ILE A 1 336 ? -17.001 -7.262 9.964 1.00 77.62 336 ILE A CA 1
ATOM 2842 C C . ILE A 1 336 ? -17.658 -7.547 11.321 1.00 77.62 336 ILE A C 1
ATOM 2844 O O . ILE A 1 336 ? -18.702 -8.182 11.369 1.00 77.62 336 ILE A O 1
ATOM 2848 N N . LYS A 1 337 ? -17.073 -7.062 12.428 1.00 75.31 337 LYS A N 1
ATOM 2849 C CA . LYS A 1 337 ? -17.634 -7.292 13.771 1.00 75.31 337 LYS A CA 1
ATOM 2850 C C . LYS A 1 337 ? -18.698 -6.282 14.178 1.00 75.31 337 LYS A C 1
ATOM 2852 O O . LYS A 1 337 ? -19.601 -6.632 14.918 1.00 75.31 337 LYS A O 1
ATOM 2857 N N . SER A 1 338 ? -18.545 -5.022 13.779 1.00 78.56 338 SER A N 1
ATOM 2858 C CA . SER A 1 338 ? -19.465 -3.955 14.201 1.00 78.56 338 SER A CA 1
ATOM 2859 C C . SER A 1 338 ? -20.582 -3.719 13.193 1.00 78.56 338 SER A C 1
ATOM 2861 O O . SER A 1 338 ? -21.538 -3.025 13.516 1.00 78.56 338 SER A O 1
ATOM 2863 N N . GLY A 1 339 ? -20.436 -4.202 11.955 1.00 81.31 339 GLY A N 1
ATOM 2864 C CA . GLY A 1 339 ? -21.351 -3.903 10.853 1.00 81.31 339 GLY A CA 1
ATOM 2865 C C . GLY A 1 339 ? -21.339 -2.432 10.417 1.00 81.31 339 GLY A C 1
ATOM 2866 O O . GLY A 1 339 ? -22.048 -2.063 9.483 1.00 81.31 339 GLY A O 1
ATOM 2867 N N . LYS A 1 340 ? -20.531 -1.578 11.059 1.00 86.56 340 LYS A N 1
ATOM 2868 C CA . LYS A 1 340 ? -20.448 -0.146 10.763 1.00 86.56 340 LYS A CA 1
ATOM 2869 C C . LYS A 1 340 ? -19.429 0.099 9.651 1.00 86.56 340 LYS A C 1
ATOM 2871 O O . LYS A 1 340 ? -18.353 -0.503 9.603 1.00 86.56 340 LYS A O 1
ATOM 2876 N N . ARG A 1 341 ? -19.787 1.000 8.741 1.00 91.56 341 ARG A N 1
ATOM 2877 C CA . ARG A 1 341 ? -18.931 1.477 7.651 1.00 91.56 341 ARG A CA 1
ATOM 2878 C C . ARG A 1 341 ? -17.934 2.501 8.185 1.00 91.56 341 ARG A C 1
ATOM 2880 O O . ARG A 1 341 ? -18.342 3.368 8.952 1.00 91.56 341 ARG A O 1
ATOM 2887 N N . SER A 1 342 ? -16.666 2.407 7.783 1.00 94.88 342 SER A N 1
ATOM 2888 C CA . SER A 1 342 ? -15.707 3.486 8.040 1.00 94.88 342 SER A CA 1
ATOM 2889 C C . SER A 1 342 ? -15.952 4.676 7.120 1.00 94.88 342 SER A C 1
ATOM 2891 O O . SER A 1 342 ? -16.476 4.504 6.025 1.00 94.88 342 SER A O 1
ATOM 2893 N N . TYR A 1 343 ? -15.609 5.882 7.556 1.00 95.44 343 TYR A N 1
ATOM 2894 C CA . TYR A 1 343 ? -15.774 7.094 6.753 1.00 95.44 343 TYR A CA 1
ATOM 2895 C C . TYR A 1 343 ? -14.790 8.170 7.197 1.00 95.44 343 TYR A C 1
ATOM 2897 O O . TYR A 1 343 ? -14.349 8.190 8.346 1.00 95.44 343 TYR A O 1
ATOM 2905 N N . PHE A 1 344 ? -14.458 9.078 6.283 1.00 96.69 3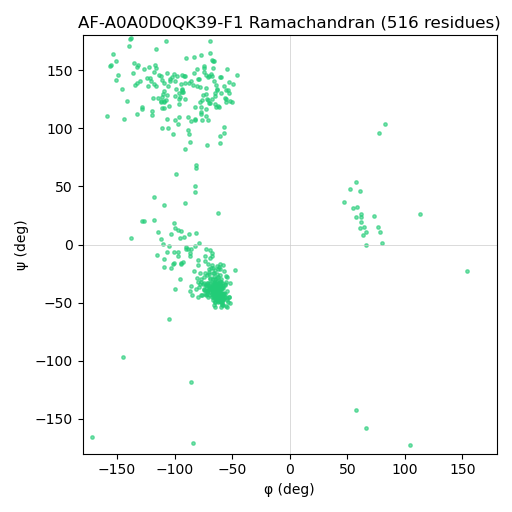44 PHE A N 1
ATOM 2906 C CA . PHE A 1 344 ? -13.636 10.238 6.612 1.00 96.69 344 PHE A CA 1
ATOM 2907 C C . PHE A 1 344 ? -14.430 11.274 7.397 1.00 96.69 344 PHE A C 1
ATOM 2909 O O . PHE A 1 344 ? -15.638 11.420 7.202 1.00 96.69 344 PHE A O 1
ATOM 2916 N N . VAL A 1 345 ? -13.740 11.997 8.270 1.00 95.94 345 VAL A N 1
ATOM 2917 C CA . VAL A 1 345 ? -14.304 13.074 9.081 1.00 95.94 345 VAL A CA 1
ATOM 2918 C C . VAL A 1 345 ? -13.440 14.328 9.017 1.00 95.94 345 VAL A C 1
ATOM 2920 O O . VAL A 1 345 ? -12.238 14.252 8.746 1.00 95.94 345 VAL A O 1
ATOM 2923 N N . ASP A 1 346 ? -14.060 15.479 9.251 1.00 93.19 346 ASP A N 1
ATOM 2924 C CA . ASP A 1 346 ? -13.371 16.758 9.402 1.00 93.19 346 ASP A CA 1
ATOM 2925 C C . ASP A 1 346 ? -12.862 16.974 10.839 1.00 93.19 346 ASP A C 1
ATOM 2927 O O . ASP A 1 346 ? -12.844 16.068 11.675 1.00 93.19 346 ASP A O 1
ATOM 2931 N N . GLU A 1 347 ? -12.398 18.189 11.123 1.00 87.19 347 GLU A N 1
ATOM 2932 C CA . GLU A 1 347 ? -11.840 18.577 12.426 1.00 87.19 347 GLU A CA 1
ATOM 2933 C C . GLU A 1 347 ? -12.875 18.573 13.558 1.00 87.19 347 GLU A C 1
ATOM 2935 O O . GLU A 1 347 ? -12.527 18.378 14.733 1.00 87.19 347 GLU A O 1
ATOM 2940 N N . ASP A 1 348 ? -14.145 18.727 13.191 1.00 90.50 348 ASP A N 1
ATOM 2941 C CA . ASP A 1 348 ? -15.299 18.673 14.078 1.00 90.50 348 ASP A CA 1
ATOM 2942 C C . ASP A 1 348 ? -15.886 17.253 14.161 1.00 90.50 348 ASP A C 1
ATOM 2944 O O . ASP A 1 348 ? -16.894 17.032 14.831 1.00 90.50 348 ASP A O 1
ATOM 2948 N N . PHE A 1 349 ? -15.210 16.267 13.557 1.00 92.38 349 PHE A N 1
ATOM 2949 C CA . PHE A 1 349 ? -15.623 14.865 13.460 1.00 92.38 349 PHE A CA 1
ATOM 2950 C C . PHE A 1 349 ? -16.935 14.663 12.689 1.00 92.38 349 PHE A C 1
ATOM 2952 O O . PHE A 1 349 ? -17.609 13.638 12.839 1.00 92.38 349 PHE A O 1
ATOM 2959 N N . VAL A 1 350 ? -17.281 15.613 11.822 1.00 93.56 350 VAL A N 1
ATOM 2960 C CA . VAL A 1 350 ? -18.420 15.507 10.915 1.00 93.56 350 VAL A CA 1
ATOM 2961 C C . VAL A 1 350 ? -17.994 14.732 9.675 1.00 93.56 350 VAL A C 1
ATOM 2963 O O . VAL A 1 350 ? -16.904 14.918 9.137 1.00 93.56 350 VAL A O 1
ATOM 2966 N N . LYS A 1 351 ? -18.856 13.819 9.220 1.00 94.62 351 LYS A N 1
ATOM 2967 C CA . LYS A 1 351 ? -18.582 12.958 8.067 1.00 94.62 351 LYS A CA 1
ATOM 2968 C C . LYS A 1 351 ? -18.327 13.773 6.791 1.00 94.62 351 LYS A C 1
ATOM 2970 O O . LYS A 1 351 ? -19.163 14.579 6.391 1.00 94.62 351 LYS A O 1
ATOM 2975 N N . ILE A 1 352 ? -17.235 13.452 6.101 1.00 92.44 352 ILE A N 1
ATOM 2976 C CA . ILE A 1 352 ? -16.864 13.961 4.776 1.00 92.44 352 ILE A CA 1
ATOM 2977 C C . ILE A 1 352 ? -17.231 12.920 3.707 1.00 92.44 352 ILE A C 1
ATOM 2979 O O . ILE A 1 352 ? -17.032 11.719 3.900 1.00 92.44 352 ILE A O 1
ATOM 2983 N N . ASP A 1 353 ? -17.739 13.370 2.555 1.00 89.94 353 ASP A N 1
ATOM 2984 C CA . ASP A 1 353 ? -17.871 12.505 1.377 1.00 89.94 353 ASP A CA 1
ATOM 2985 C C . ASP A 1 353 ? -16.482 12.179 0.811 1.00 89.94 353 ASP A C 1
ATOM 2987 O O . ASP A 1 353 ? -15.723 13.066 0.412 1.00 89.94 353 ASP A O 1
ATOM 2991 N N . ILE A 1 354 ? -16.155 10.889 0.728 1.00 90.88 354 ILE A N 1
ATOM 2992 C CA . ILE A 1 354 ? -14.893 10.424 0.153 1.00 90.88 354 ILE A CA 1
ATOM 2993 C C . ILE A 1 354 ? -14.659 10.950 -1.268 1.00 90.88 354 ILE A C 1
ATOM 2995 O O . ILE A 1 354 ? -13.510 11.129 -1.656 1.00 90.88 354 ILE A O 1
ATOM 2999 N N . LYS A 1 355 ? -15.703 11.243 -2.051 1.00 90.12 355 LYS A N 1
ATOM 3000 C CA . LYS A 1 355 ? -15.538 11.831 -3.389 1.00 90.12 355 LYS A CA 1
ATOM 3001 C C . LYS A 1 355 ? -14.846 13.190 -3.328 1.00 90.12 355 LYS A C 1
ATOM 3003 O O . LYS A 1 355 ? -13.926 13.425 -4.100 1.00 90.12 355 LYS A O 1
ATOM 3008 N N . THR A 1 356 ? -15.210 14.027 -2.357 1.00 88.69 356 THR A N 1
ATOM 3009 C CA . THR A 1 356 ? -14.539 15.310 -2.112 1.00 88.69 356 THR A CA 1
ATOM 3010 C C . THR A 1 356 ? -13.065 15.096 -1.783 1.00 88.69 356 THR A C 1
ATOM 3012 O O . THR A 1 356 ? -12.209 15.786 -2.325 1.00 88.69 356 THR A O 1
ATOM 3015 N N . LEU A 1 357 ? -12.750 14.090 -0.961 1.00 89.81 357 LEU A N 1
ATOM 3016 C CA . LEU A 1 357 ? -11.364 13.738 -0.657 1.00 89.81 357 LEU A CA 1
ATOM 3017 C C . LEU A 1 357 ? -10.597 13.285 -1.910 1.00 89.81 357 LEU A C 1
ATOM 3019 O O . LEU A 1 357 ? -9.472 13.725 -2.133 1.00 89.81 357 LEU A O 1
ATOM 3023 N N . LEU A 1 358 ? -11.189 12.424 -2.741 1.00 90.12 358 LEU A N 1
ATOM 3024 C CA . LEU A 1 358 ? -10.555 11.963 -3.979 1.00 90.12 358 LEU A CA 1
ATOM 3025 C C . LEU A 1 358 ? -10.239 13.132 -4.922 1.00 90.12 358 LEU A C 1
ATOM 3027 O O . LEU A 1 358 ? -9.166 13.135 -5.521 1.00 90.12 358 LEU A O 1
ATOM 3031 N N . ASP A 1 359 ? -11.106 14.143 -4.973 1.00 86.31 359 ASP A N 1
ATOM 3032 C CA . ASP A 1 359 ? -10.948 15.303 -5.852 1.00 86.31 359 ASP A CA 1
ATOM 3033 C C . ASP A 1 359 ? -9.956 16.356 -5.313 1.00 86.31 359 ASP A C 1
ATOM 3035 O O . ASP A 1 359 ? -9.282 17.015 -6.104 1.00 86.31 359 ASP A O 1
ATOM 3039 N N . SER A 1 360 ? -9.842 16.531 -3.987 1.00 85.94 360 SER A N 1
ATOM 3040 C CA . SER A 1 360 ? -9.114 17.665 -3.383 1.00 85.94 360 SER A CA 1
ATOM 3041 C C . SER A 1 360 ? -8.055 17.295 -2.336 1.00 85.94 360 SER A C 1
ATOM 3043 O O . SER A 1 360 ? -7.695 18.127 -1.499 1.00 85.94 360 SER A O 1
ATOM 3045 N N . HIS A 1 361 ? -7.570 16.054 -2.317 1.00 89.12 361 HIS A N 1
ATOM 3046 C CA . HIS A 1 361 ? -6.543 15.643 -1.361 1.00 89.12 361 HIS A CA 1
ATOM 3047 C C . HIS A 1 361 ? -5.169 16.264 -1.667 1.00 89.12 361 HIS A C 1
ATOM 3049 O O . HIS A 1 361 ? -4.726 16.380 -2.809 1.00 89.12 361 HIS A O 1
ATOM 3055 N N . SER A 1 362 ? -4.449 16.580 -0.599 1.00 93.12 362 SER A N 1
ATOM 3056 C CA . SER A 1 362 ? -3.060 17.007 -0.597 1.00 93.12 362 SER A CA 1
ATOM 3057 C C . SER A 1 362 ? -2.154 15.796 -0.423 1.00 93.12 362 SER A C 1
ATOM 3059 O O . SER A 1 362 ? -2.458 14.857 0.319 1.00 93.12 362 SER A O 1
ATOM 3061 N N . ARG A 1 363 ? -0.997 15.842 -1.078 1.00 95.06 363 ARG A N 1
ATOM 3062 C CA . ARG A 1 363 ? 0.089 14.877 -0.903 1.00 95.06 363 ARG A CA 1
ATOM 3063 C C . ARG A 1 363 ? 1.347 15.626 -0.487 1.00 95.06 363 ARG A C 1
ATOM 3065 O O . ARG A 1 363 ? 1.493 16.804 -0.797 1.00 95.06 363 ARG A O 1
ATOM 3072 N N . VAL A 1 364 ? 2.239 14.955 0.232 1.00 95.94 364 VAL A N 1
ATOM 3073 C CA . VAL A 1 364 ? 3.528 15.521 0.640 1.00 95.94 364 VAL A CA 1
ATOM 3074 C C . VAL A 1 364 ? 4.673 14.857 -0.116 1.00 95.94 364 VAL A C 1
ATOM 3076 O O . VAL A 1 364 ? 4.755 13.631 -0.199 1.00 95.94 364 VAL A O 1
ATOM 3079 N N . SER A 1 365 ? 5.579 15.668 -0.657 1.00 94.19 365 SER A N 1
ATOM 3080 C CA . SER A 1 365 ? 6.781 15.170 -1.322 1.00 94.19 365 SER A CA 1
ATOM 3081 C C . SER A 1 365 ? 7.828 14.649 -0.334 1.00 94.19 365 SER A C 1
ATOM 3083 O O . SER A 1 365 ? 7.969 15.119 0.804 1.00 94.19 365 SER A O 1
ATOM 3085 N N . LEU A 1 366 ? 8.662 13.725 -0.801 1.00 91.25 366 LEU A N 1
ATOM 3086 C CA . LEU A 1 366 ? 9.827 13.212 -0.092 1.00 91.25 366 LEU A CA 1
ATOM 3087 C C . LEU A 1 366 ? 10.785 14.338 0.302 1.00 91.25 366 LEU A C 1
ATOM 3089 O O . LEU A 1 366 ? 11.424 14.264 1.350 1.00 91.25 366 LEU A O 1
ATOM 3093 N N . GLN A 1 367 ? 10.904 15.382 -0.518 1.00 89.25 367 GLN A N 1
ATOM 3094 C CA . GLN A 1 367 ? 11.753 16.530 -0.207 1.00 89.25 367 GLN A CA 1
ATOM 3095 C C . GLN A 1 367 ? 11.234 17.293 1.013 1.00 89.25 367 GLN A C 1
ATOM 3097 O O . GLN A 1 367 ? 12.020 17.626 1.899 1.00 89.25 367 GLN A O 1
ATOM 3102 N N . THR A 1 368 ? 9.923 17.527 1.095 1.00 93.62 368 THR A N 1
ATOM 3103 C CA . THR A 1 368 ? 9.298 18.158 2.264 1.00 93.62 368 THR A CA 1
ATOM 3104 C C . THR A 1 368 ? 9.474 17.291 3.510 1.00 93.62 368 THR A C 1
ATOM 3106 O O . THR A 1 368 ? 9.916 17.797 4.542 1.00 93.62 368 THR A O 1
ATOM 3109 N N . ILE A 1 369 ? 9.256 15.976 3.402 1.00 94.31 369 ILE A N 1
ATOM 3110 C CA . ILE A 1 369 ? 9.511 15.028 4.499 1.00 94.31 369 ILE A CA 1
ATOM 3111 C C . ILE A 1 369 ? 10.972 15.091 4.965 1.00 94.31 369 ILE A C 1
ATOM 3113 O O . ILE A 1 369 ? 11.229 15.207 6.162 1.00 94.31 369 ILE A O 1
ATOM 3117 N N . LYS A 1 370 ? 11.942 15.088 4.042 1.00 91.25 370 LYS A N 1
ATOM 3118 C CA . LYS A 1 370 ? 13.374 15.213 4.369 1.00 91.25 370 LYS A CA 1
ATOM 3119 C C . LYS A 1 370 ? 13.707 16.531 5.063 1.00 91.25 370 LYS A C 1
ATOM 3121 O O . LYS A 1 370 ? 14.468 16.510 6.025 1.00 91.25 370 LYS A O 1
ATOM 3126 N N . LYS A 1 371 ? 13.137 17.655 4.615 1.00 92.06 371 LYS A N 1
ATOM 3127 C CA . LYS A 1 371 ? 13.325 18.969 5.254 1.00 92.06 371 LYS A CA 1
ATOM 3128 C C . LYS A 1 371 ? 12.811 18.970 6.692 1.00 92.06 371 LYS A C 1
ATOM 3130 O O . LYS A 1 371 ? 13.497 19.474 7.577 1.00 92.06 371 LYS A O 1
ATOM 3135 N N . ILE A 1 372 ? 11.640 18.377 6.932 1.00 93.50 372 ILE A N 1
ATOM 3136 C CA . ILE A 1 372 ? 11.093 18.245 8.287 1.00 93.50 372 ILE A CA 1
ATOM 3137 C C . ILE A 1 372 ? 12.000 17.346 9.129 1.00 93.50 372 ILE A C 1
ATOM 3139 O O . ILE A 1 372 ? 12.422 17.760 10.201 1.00 93.50 372 ILE A O 1
ATOM 3143 N N . ILE A 1 373 ? 12.382 16.167 8.632 1.00 92.50 373 ILE A N 1
ATOM 3144 C CA . ILE A 1 373 ? 13.313 15.273 9.339 1.00 92.50 373 ILE A CA 1
ATOM 3145 C C . ILE A 1 373 ? 14.602 16.012 9.717 1.00 92.50 373 ILE A C 1
ATOM 3147 O O . ILE A 1 373 ? 14.994 15.982 10.876 1.00 92.50 373 ILE A O 1
ATOM 3151 N N . ALA A 1 374 ? 15.227 16.717 8.772 1.00 88.38 374 ALA A N 1
ATOM 3152 C CA . ALA A 1 374 ? 16.467 17.453 9.007 1.00 88.38 374 ALA A CA 1
ATOM 3153 C C . ALA A 1 374 ? 16.315 18.564 10.058 1.00 88.38 374 ALA A C 1
ATOM 3155 O O . ALA A 1 374 ? 17.230 18.788 10.840 1.00 88.38 374 ALA A O 1
ATOM 3156 N N . LYS A 1 375 ? 15.156 19.232 10.116 1.00 91.06 375 LYS A N 1
ATOM 3157 C CA . LYS A 1 375 ? 14.866 20.267 11.121 1.00 91.06 375 LYS A CA 1
ATOM 3158 C C . LYS A 1 375 ? 14.784 19.708 12.548 1.00 91.06 375 LYS A C 1
ATOM 3160 O O . LYS A 1 375 ? 15.115 20.422 13.490 1.00 91.06 375 LYS A O 1
ATOM 3165 N N . TYR A 1 376 ? 14.311 18.472 12.710 1.00 87.19 376 TYR A N 1
ATOM 3166 C CA . TYR A 1 376 ? 14.059 17.857 14.021 1.00 87.19 376 TYR A CA 1
ATOM 3167 C C . TYR A 1 376 ? 15.085 16.781 14.415 1.00 87.19 376 TYR A C 1
ATOM 3169 O O . TYR A 1 376 ? 15.058 16.299 15.547 1.00 87.19 376 TYR A O 1
ATOM 3177 N N . ALA A 1 377 ? 16.003 16.410 13.521 1.00 77.56 377 ALA A N 1
ATOM 3178 C CA . ALA A 1 377 ? 17.088 15.489 13.828 1.00 77.56 377 ALA A CA 1
ATOM 3179 C C . ALA A 1 377 ? 18.138 16.180 14.718 1.00 77.56 377 ALA A C 1
ATOM 3181 O O . ALA A 1 377 ? 18.795 17.129 14.297 1.00 77.56 377 ALA A O 1
ATOM 3182 N N . LYS A 1 378 ? 18.316 15.683 15.947 1.00 58.75 378 LYS A N 1
ATOM 3183 C CA . LYS A 1 378 ? 19.507 15.954 16.765 1.00 58.75 378 LYS A CA 1
ATOM 3184 C C . LYS A 1 378 ? 20.548 14.879 16.421 1.00 58.75 378 LYS A C 1
ATOM 3186 O O . LYS A 1 378 ? 20.320 13.719 16.734 1.00 58.75 378 LYS A O 1
ATOM 3191 N N . ASP A 1 379 ? 21.626 15.256 15.735 1.00 47.72 379 ASP A N 1
ATOM 3192 C CA . ASP A 1 379 ? 22.825 14.431 15.477 1.00 47.72 379 ASP A CA 1
ATOM 3193 C C . ASP A 1 379 ? 22.631 13.023 14.867 1.00 47.72 379 ASP A C 1
ATOM 3195 O O . ASP A 1 379 ? 23.280 12.057 15.263 1.00 47.72 379 ASP A O 1
ATOM 3199 N N . GLU A 1 380 ? 21.831 12.891 13.806 1.00 44.16 380 GLU A N 1
ATOM 3200 C CA . GLU A 1 380 ? 21.996 11.768 12.868 1.00 44.16 380 GLU A CA 1
ATOM 3201 C C . GLU A 1 380 ? 22.313 12.314 11.473 1.00 44.16 380 GLU A C 1
ATOM 3203 O O . GLU A 1 380 ? 21.588 13.156 10.940 1.00 44.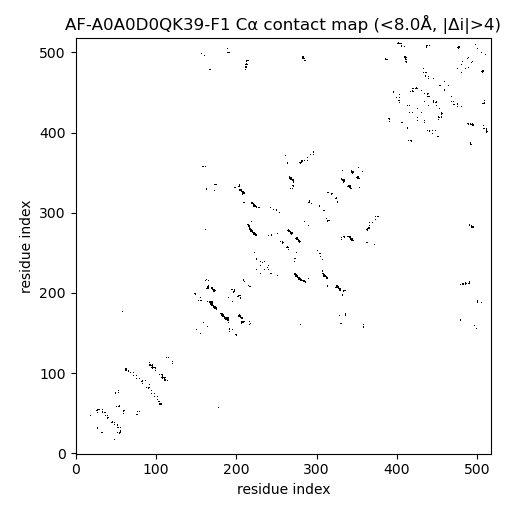16 380 GLU A O 1
ATOM 3208 N N . GLN A 1 381 ? 23.414 11.839 10.874 1.00 43.16 381 GLN A N 1
ATOM 3209 C CA . GLN A 1 381 ? 23.807 12.184 9.509 1.00 43.16 381 GLN A CA 1
ATOM 3210 C C . GLN A 1 381 ? 22.675 11.826 8.533 1.00 43.16 381 GLN A C 1
ATOM 3212 O O . GLN A 1 381 ? 22.500 10.672 8.135 1.00 43.16 381 GLN A O 1
ATOM 3217 N N . VAL A 1 382 ? 21.909 12.832 8.110 1.00 42.84 382 VAL A N 1
ATOM 3218 C CA . VAL A 1 382 ? 20.941 12.713 7.018 1.00 42.84 382 VAL A CA 1
ATOM 3219 C C . VAL A 1 382 ? 21.731 12.607 5.714 1.00 42.84 382 VAL A C 1
ATOM 3221 O O . VAL A 1 382 ? 21.996 13.605 5.051 1.00 42.84 382 VAL A O 1
ATOM 3224 N N . VAL A 1 383 ? 22.154 11.396 5.341 1.00 41.53 383 VAL A N 1
ATOM 3225 C CA . VAL A 1 383 ? 22.858 11.174 4.070 1.00 41.53 383 VAL A CA 1
ATOM 3226 C C . VAL A 1 383 ? 21.892 10.767 2.958 1.00 41.53 383 VAL A C 1
ATOM 3228 O O . VAL A 1 383 ? 21.088 9.836 3.071 1.00 41.53 383 VAL A O 1
ATOM 3231 N N . SER A 1 384 ? 22.095 11.444 1.829 1.00 44.31 384 SER A N 1
ATOM 3232 C CA . SER A 1 384 ? 21.533 11.305 0.482 1.00 44.31 384 SER A CA 1
ATOM 3233 C C . SER A 1 384 ? 20.166 11.956 0.238 1.00 44.31 384 SER A C 1
ATOM 3235 O O . SER A 1 384 ? 19.088 11.449 0.574 1.00 44.31 384 SER A O 1
ATOM 3237 N N . GLU A 1 385 ? 20.232 13.099 -0.447 1.00 48.59 385 GLU A N 1
ATOM 3238 C CA . GLU A 1 385 ? 19.214 13.596 -1.372 1.00 48.59 385 GLU A CA 1
ATOM 3239 C C . GLU A 1 385 ? 18.748 12.459 -2.298 1.00 48.59 385 GLU A C 1
ATOM 3241 O O . GLU A 1 385 ? 19.505 11.539 -2.608 1.00 48.59 385 GLU A O 1
ATOM 3246 N N . GLY A 1 386 ? 17.468 12.458 -2.683 1.00 50.00 386 GLY A N 1
ATOM 3247 C CA . GLY A 1 386 ? 16.991 11.461 -3.644 1.00 50.00 386 GLY A CA 1
ATOM 3248 C C . GLY A 1 386 ? 17.699 11.731 -4.965 1.00 50.00 386 GLY A C 1
ATOM 3249 O O . GLY A 1 386 ? 17.602 12.848 -5.469 1.00 50.00 386 GLY A O 1
ATOM 3250 N N . LYS A 1 387 ? 18.452 10.765 -5.497 1.00 59.78 387 LYS A N 1
ATOM 3251 C CA . LYS A 1 387 ? 19.146 10.963 -6.772 1.00 59.78 387 LYS A CA 1
ATOM 3252 C C . LYS A 1 387 ? 18.104 10.991 -7.882 1.00 59.78 387 LYS A C 1
ATOM 3254 O O . LYS A 1 387 ? 17.332 10.047 -8.025 1.00 59.78 387 LYS A O 1
ATOM 3259 N N . ASN A 1 388 ? 18.084 12.061 -8.668 1.00 63.53 388 ASN A N 1
ATOM 3260 C CA . ASN A 1 388 ? 17.262 12.113 -9.869 1.00 63.53 388 ASN A CA 1
ATOM 3261 C C . ASN A 1 388 ? 18.033 11.489 -11.041 1.00 63.53 388 ASN A C 1
ATOM 3263 O O . ASN A 1 388 ? 19.248 11.665 -11.160 1.00 63.53 388 ASN A O 1
ATOM 3267 N N . VAL A 1 389 ? 17.341 10.731 -11.892 1.00 70.81 389 VAL A N 1
ATOM 3268 C CA . VAL A 1 389 ? 17.943 10.196 -13.117 1.00 70.81 389 VAL A CA 1
ATOM 3269 C C . VAL A 1 389 ? 17.784 11.239 -14.210 1.00 70.81 389 VAL A C 1
ATOM 3271 O O . VAL A 1 389 ? 1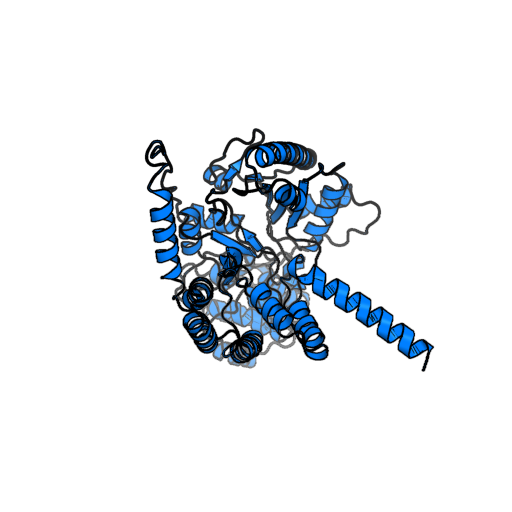6.760 11.274 -14.894 1.00 70.81 389 VAL A O 1
ATOM 3274 N N . ASP A 1 390 ? 18.814 12.056 -14.389 1.00 74.62 390 ASP A N 1
ATOM 3275 C CA . ASP A 1 390 ? 18.901 12.950 -15.535 1.00 74.62 390 ASP A CA 1
ATOM 3276 C C . ASP A 1 390 ? 19.523 12.196 -16.722 1.00 74.62 390 ASP A C 1
ATOM 3278 O O . ASP A 1 390 ? 20.705 11.825 -16.697 1.00 74.62 390 ASP A O 1
ATOM 3282 N N . LEU A 1 391 ? 18.676 11.851 -17.695 1.00 77.12 391 LEU A N 1
ATOM 3283 C CA . LEU A 1 391 ? 19.043 11.208 -18.956 1.00 77.12 391 LEU A CA 1
ATOM 3284 C C . LEU A 1 391 ? 18.628 12.140 -20.086 1.00 77.12 391 LEU A C 1
ATOM 3286 O O . LEU A 1 391 ? 17.431 12.330 -20.312 1.00 77.12 391 LEU A O 1
ATOM 3290 N N . ASP A 1 392 ? 19.612 12.647 -20.817 1.00 81.38 392 ASP A N 1
ATOM 3291 C CA . ASP A 1 392 ? 19.372 13.366 -22.057 1.00 81.38 392 ASP A CA 1
ATOM 3292 C C . ASP A 1 392 ? 18.904 12.380 -23.138 1.00 81.38 392 ASP A C 1
ATOM 3294 O O . ASP A 1 392 ? 19.667 11.547 -23.632 1.00 81.38 392 ASP A O 1
ATOM 3298 N N . LEU A 1 393 ? 17.614 12.448 -23.479 1.00 83.88 393 LEU A N 1
ATOM 3299 C CA . LEU A 1 393 ? 17.007 11.576 -24.486 1.00 83.88 393 LEU A CA 1
ATOM 3300 C C . LEU A 1 393 ? 17.526 11.867 -25.901 1.00 83.88 393 LEU A C 1
ATOM 3302 O O . LEU A 1 393 ? 17.439 10.983 -26.753 1.00 83.88 393 LEU A O 1
ATOM 3306 N N . SER A 1 394 ? 18.092 13.054 -26.153 1.00 82.94 394 SER A N 1
ATOM 3307 C CA . SER A 1 394 ? 18.627 13.424 -27.470 1.00 82.94 394 SER A CA 1
ATOM 3308 C C . SER A 1 394 ? 19.820 12.560 -27.891 1.00 82.94 394 SER A C 1
ATOM 3310 O O . SER A 1 394 ? 20.047 12.363 -29.085 1.00 82.94 394 SER A O 1
ATOM 3312 N N . LEU A 1 395 ? 20.510 11.942 -26.925 1.00 83.25 395 LEU A N 1
ATOM 3313 C CA . LEU A 1 395 ? 21.597 10.989 -27.161 1.00 83.25 395 LEU A CA 1
ATOM 3314 C C . LEU A 1 395 ? 21.139 9.738 -27.926 1.00 83.25 395 LEU A C 1
ATOM 3316 O O . LEU A 1 395 ? 21.953 9.070 -28.560 1.00 83.25 395 LEU A O 1
ATOM 3320 N N . PHE A 1 396 ? 19.839 9.435 -27.910 1.00 86.12 396 PHE A N 1
ATOM 3321 C CA . PHE A 1 396 ? 19.235 8.360 -28.698 1.00 86.12 396 PHE A CA 1
ATOM 3322 C C . PHE A 1 396 ? 18.603 8.862 -30.009 1.00 86.12 396 PHE A C 1
ATOM 3324 O O . PHE A 1 396 ? 17.872 8.129 -30.674 1.00 86.12 396 PHE A O 1
ATOM 3331 N N . GLY A 1 397 ? 18.867 10.101 -30.422 1.00 86.44 397 GLY A N 1
ATOM 3332 C CA . GLY A 1 397 ? 18.305 10.666 -31.646 1.00 86.44 397 GLY A CA 1
ATOM 3333 C C . GLY A 1 397 ? 16.772 10.648 -31.662 1.00 86.44 397 GLY A C 1
ATOM 3334 O O . GLY A 1 397 ? 16.111 10.893 -30.652 1.00 86.44 397 GLY A O 1
ATOM 3335 N N . LYS A 1 398 ? 16.184 10.379 -32.833 1.00 89.88 398 LYS A N 1
ATOM 3336 C CA . LYS A 1 398 ? 14.725 10.341 -32.994 1.00 89.88 398 LYS A CA 1
ATOM 3337 C C . LYS A 1 398 ? 14.152 9.044 -32.417 1.00 89.88 398 LYS A C 1
ATOM 3339 O O . LYS A 1 398 ? 14.267 7.987 -33.032 1.00 89.88 398 LYS A O 1
ATOM 3344 N N . LEU A 1 399 ? 13.483 9.157 -31.273 1.00 90.88 399 LEU A N 1
ATOM 3345 C CA . LEU A 1 399 ? 12.793 8.049 -30.618 1.00 90.88 399 LEU A CA 1
ATOM 3346 C C . LEU A 1 399 ? 11.397 7.809 -31.204 1.00 90.88 399 LEU A C 1
ATOM 3348 O O . LEU A 1 399 ? 10.694 8.741 -31.597 1.00 90.88 399 LEU A O 1
ATOM 3352 N N . ASP A 1 400 ? 10.980 6.545 -31.211 1.00 93.81 400 ASP A N 1
ATOM 3353 C CA . ASP A 1 400 ? 9.574 6.188 -31.393 1.00 93.81 400 ASP A CA 1
ATOM 3354 C C . ASP A 1 400 ? 8.743 6.642 -30.181 1.00 93.81 400 ASP A C 1
ATOM 3356 O O . ASP A 1 400 ? 9.206 6.589 -29.037 1.00 93.81 400 ASP A O 1
ATOM 3360 N N . VAL A 1 401 ? 7.495 7.052 -30.424 1.00 92.75 401 VAL A N 1
ATOM 3361 C CA . VAL A 1 401 ? 6.596 7.602 -29.395 1.00 92.75 401 VAL A CA 1
ATOM 3362 C C . VAL A 1 401 ? 6.390 6.647 -28.215 1.00 92.75 401 VAL A C 1
ATOM 3364 O O . VAL A 1 401 ? 6.303 7.087 -27.064 1.00 92.75 401 VAL A O 1
ATOM 3367 N N . ASN A 1 402 ? 6.358 5.336 -28.464 1.00 94.06 402 ASN A N 1
ATOM 3368 C CA . ASN A 1 402 ? 6.154 4.338 -27.418 1.00 94.06 402 ASN A CA 1
ATOM 3369 C C . ASN A 1 402 ? 7.403 4.192 -26.545 1.00 94.06 402 ASN A C 1
ATOM 3371 O O . ASN A 1 402 ? 7.301 4.158 -25.317 1.00 94.06 402 ASN A O 1
ATOM 3375 N N . VAL A 1 403 ? 8.584 4.169 -27.168 1.00 95.25 403 VAL A N 1
ATOM 3376 C CA . VAL A 1 403 ? 9.877 4.130 -26.468 1.00 95.25 403 VAL A CA 1
ATOM 3377 C C . VAL A 1 403 ? 10.042 5.373 -25.595 1.00 95.25 403 VAL A C 1
ATOM 3379 O O . VAL A 1 403 ? 10.333 5.265 -24.400 1.00 95.25 403 VAL A O 1
ATOM 3382 N N . GLU A 1 404 ? 9.791 6.550 -26.169 1.00 93.88 404 GLU A N 1
ATOM 3383 C CA . GLU A 1 404 ? 9.885 7.825 -25.461 1.00 93.88 404 GLU A CA 1
ATOM 3384 C C . GLU A 1 404 ? 8.913 7.877 -24.271 1.00 93.88 404 GLU A C 1
ATOM 3386 O O . GLU A 1 404 ? 9.284 8.292 -23.169 1.00 93.88 404 GLU A O 1
ATOM 3391 N N . THR A 1 405 ? 7.683 7.387 -24.452 1.00 92.56 405 THR A N 1
ATOM 3392 C CA . THR A 1 405 ? 6.671 7.333 -23.388 1.00 92.56 405 THR A CA 1
ATOM 3393 C C . THR A 1 405 ? 7.120 6.458 -22.216 1.00 92.56 405 THR A C 1
ATOM 3395 O O . THR A 1 405 ? 6.969 6.864 -21.058 1.00 92.56 405 THR A O 1
ATOM 3398 N N . VAL A 1 406 ? 7.707 5.286 -22.485 1.00 94.12 406 VAL A N 1
ATOM 3399 C CA . VAL A 1 406 ? 8.250 4.411 -21.432 1.00 94.12 406 VAL A CA 1
ATOM 3400 C C . VAL A 1 406 ? 9.400 5.098 -20.695 1.00 94.12 406 VAL A C 1
ATOM 3402 O O . VAL A 1 406 ? 9.402 5.097 -19.465 1.00 94.12 406 VAL A O 1
ATOM 3405 N N . LEU A 1 407 ? 10.343 5.731 -21.398 1.00 92.62 407 LEU A N 1
ATOM 3406 C CA . LEU A 1 407 ? 11.477 6.425 -20.768 1.00 92.62 407 LEU A CA 1
ATOM 3407 C C . LEU A 1 407 ? 11.049 7.637 -19.933 1.00 92.62 407 LEU A C 1
ATOM 3409 O O . LEU A 1 407 ? 11.639 7.897 -18.882 1.00 92.62 407 LEU A O 1
ATOM 3413 N N . LYS A 1 408 ? 10.004 8.358 -20.354 1.00 89.56 408 LYS A N 1
ATOM 3414 C CA . LYS A 1 408 ? 9.438 9.477 -19.585 1.00 89.56 408 LYS A CA 1
ATOM 3415 C C . LYS A 1 408 ? 8.762 9.017 -18.292 1.00 89.56 408 LYS A C 1
ATOM 3417 O O . LYS A 1 408 ? 8.856 9.724 -17.294 1.00 89.56 408 LYS A O 1
ATOM 3422 N N . LYS A 1 409 ? 8.107 7.848 -18.293 1.00 89.62 409 LYS A N 1
ATOM 3423 C CA . LYS A 1 409 ? 7.269 7.377 -17.170 1.00 89.62 409 LYS A CA 1
ATOM 3424 C C . LYS A 1 409 ? 7.907 6.300 -16.284 1.00 89.62 409 LYS A C 1
ATOM 3426 O O . LYS A 1 409 ? 7.475 6.123 -15.147 1.00 89.62 409 LYS A O 1
ATOM 3431 N N . CYS A 1 410 ? 8.925 5.583 -16.762 1.00 92.31 410 CYS A N 1
ATOM 3432 C CA . CYS A 1 410 ? 9.597 4.519 -16.016 1.00 92.31 410 CYS A CA 1
ATOM 3433 C C . CYS A 1 410 ? 11.032 4.906 -15.632 1.00 92.31 410 CYS A C 1
ATOM 3435 O O . CYS A 1 410 ? 11.971 4.755 -16.418 1.00 92.31 410 CYS A O 1
ATOM 3437 N N . THR A 1 411 ? 11.225 5.320 -14.375 1.00 91.31 411 THR A N 1
ATOM 3438 C CA . THR A 1 411 ? 12.538 5.723 -13.842 1.00 91.31 411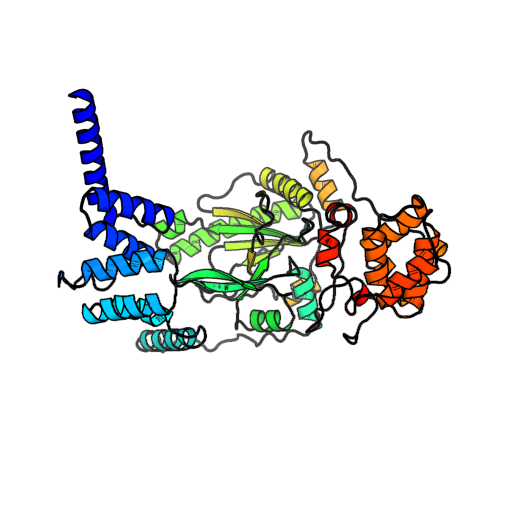 THR A CA 1
ATOM 3439 C C . THR A 1 411 ? 13.601 4.631 -13.947 1.00 91.31 411 THR A C 1
ATOM 3441 O O . THR A 1 411 ? 14.760 4.930 -14.211 1.00 91.31 411 THR A O 1
ATOM 3444 N N . LEU A 1 412 ? 13.225 3.357 -13.784 1.00 93.56 412 LEU A N 1
ATOM 3445 C CA . LEU A 1 412 ? 14.175 2.246 -13.884 1.00 93.56 412 LEU A CA 1
ATOM 3446 C C . LEU A 1 412 ? 14.717 2.083 -15.309 1.00 93.56 412 LEU A C 1
ATOM 3448 O O . LEU A 1 412 ? 15.917 1.904 -15.482 1.00 93.56 412 LEU A O 1
ATOM 3452 N N . MET A 1 413 ? 13.855 2.165 -16.328 1.00 95.69 413 MET A N 1
ATOM 3453 C CA . MET A 1 413 ? 14.310 2.076 -17.721 1.00 95.69 413 MET A CA 1
ATOM 3454 C C . MET A 1 413 ? 15.185 3.273 -18.080 1.00 95.69 413 MET A C 1
ATOM 3456 O O . MET A 1 413 ? 16.253 3.093 -18.658 1.00 95.69 413 MET A O 1
ATOM 3460 N N . LYS A 1 414 ? 14.800 4.474 -17.630 1.00 93.25 414 LYS A N 1
ATOM 3461 C CA . LYS A 1 414 ? 15.642 5.668 -17.747 1.00 93.25 414 LYS A CA 1
ATOM 3462 C C . LYS A 1 414 ? 17.013 5.456 -17.091 1.00 93.25 414 LYS A C 1
ATOM 3464 O O . LYS A 1 414 ? 18.032 5.764 -17.698 1.00 93.25 414 LYS A O 1
ATOM 3469 N N . TYR A 1 415 ? 17.059 4.882 -15.888 1.00 92.06 415 TYR A N 1
ATOM 3470 C CA . TYR A 1 415 ? 18.308 4.587 -15.181 1.00 92.06 415 TYR A CA 1
ATOM 3471 C C . TYR A 1 415 ? 19.205 3.622 -15.963 1.00 92.06 415 TYR A C 1
ATOM 3473 O O . TYR A 1 415 ? 20.387 3.908 -16.137 1.00 92.06 415 TYR A O 1
ATOM 3481 N N . LEU A 1 416 ? 18.662 2.507 -16.462 1.00 94.19 416 LEU A N 1
ATOM 3482 C CA . LEU A 1 416 ? 19.446 1.511 -17.202 1.00 94.19 416 LEU A CA 1
ATOM 3483 C C . LEU A 1 416 ? 19.979 2.068 -18.530 1.00 94.19 416 LEU A C 1
ATOM 3485 O O . LEU A 1 416 ? 21.144 1.845 -18.854 1.00 94.19 416 LEU A O 1
ATOM 3489 N N . CYS A 1 417 ? 19.172 2.841 -19.261 1.00 94.44 417 CYS A N 1
ATOM 3490 C CA . CYS A 1 417 ? 19.623 3.531 -20.471 1.00 94.44 417 CYS A CA 1
ATOM 3491 C C . CYS A 1 417 ? 20.718 4.565 -20.158 1.00 94.44 417 CYS A C 1
ATOM 3493 O O . CYS A 1 417 ? 21.737 4.599 -20.842 1.00 94.44 417 CYS A O 1
ATOM 3495 N N . ASN A 1 418 ? 20.566 5.348 -19.084 1.00 89.31 418 ASN A N 1
ATOM 3496 C CA . ASN A 1 418 ? 21.590 6.305 -18.650 1.00 89.31 418 ASN A CA 1
ATOM 3497 C C . ASN A 1 418 ? 22.884 5.612 -18.216 1.00 89.31 418 ASN A C 1
ATOM 3499 O O . ASN A 1 418 ? 23.974 6.089 -18.513 1.00 89.31 418 ASN A O 1
ATOM 3503 N N . LYS A 1 419 ? 22.776 4.466 -17.536 1.00 88.00 419 LYS A N 1
ATOM 3504 C CA . LYS A 1 419 ? 23.928 3.648 -17.153 1.00 88.00 419 LYS A CA 1
ATOM 3505 C C . LYS A 1 419 ? 24.694 3.192 -18.393 1.00 88.00 419 LYS A C 1
ATOM 3507 O O . LYS A 1 419 ? 25.898 3.402 -18.445 1.00 88.00 419 LYS A O 1
ATOM 3512 N N . ALA A 1 420 ? 24.002 2.656 -19.401 1.00 88.75 420 ALA A N 1
ATOM 3513 C CA . ALA A 1 420 ? 24.628 2.238 -20.655 1.00 88.75 420 ALA A CA 1
ATOM 3514 C C . ALA A 1 420 ? 25.433 3.376 -21.300 1.00 88.75 420 ALA A C 1
ATOM 3516 O O . ALA A 1 420 ? 26.598 3.181 -21.630 1.00 88.75 420 ALA A O 1
ATOM 3517 N N . VAL A 1 421 ? 24.836 4.567 -21.396 1.00 85.44 421 VAL A N 1
ATOM 3518 C CA . VAL A 1 421 ? 25.465 5.765 -21.971 1.00 85.44 421 VAL A CA 1
ATOM 3519 C C . VAL A 1 421 ? 26.661 6.244 -21.143 1.00 85.44 421 VAL A C 1
ATOM 3521 O O . VAL A 1 421 ? 27.719 6.519 -21.697 1.00 85.44 421 VAL A O 1
ATOM 3524 N N . LYS A 1 422 ? 26.516 6.351 -19.816 1.00 83.62 422 LYS A N 1
ATOM 3525 C CA . LYS A 1 422 ? 27.547 6.945 -18.949 1.00 83.62 422 LYS A CA 1
ATOM 3526 C C . LYS A 1 422 ? 28.720 6.018 -18.662 1.00 83.62 422 LYS A C 1
ATOM 3528 O O . LYS A 1 422 ? 29.828 6.504 -18.464 1.00 83.62 422 LYS A O 1
ATOM 3533 N N . THR A 1 423 ? 28.484 4.712 -18.561 1.00 82.69 423 THR A N 1
ATOM 3534 C CA . THR A 1 423 ? 29.516 3.754 -18.129 1.00 82.69 423 THR A CA 1
ATOM 3535 C C . THR A 1 423 ? 30.009 2.854 -19.250 1.00 82.69 423 THR A C 1
ATOM 3537 O O . THR A 1 423 ? 30.980 2.128 -19.052 1.00 82.69 423 THR A O 1
ATOM 3540 N N . GLY A 1 424 ? 29.319 2.827 -20.392 1.00 77.31 424 GLY A N 1
ATOM 3541 C CA . GLY A 1 424 ? 29.591 1.879 -21.467 1.00 77.31 424 GLY A CA 1
ATOM 3542 C C . GLY A 1 424 ? 29.390 0.414 -21.065 1.00 77.31 424 GLY A C 1
ATOM 3543 O O . GLY A 1 424 ? 29.933 -0.491 -21.703 1.00 77.31 424 GLY A O 1
ATOM 3544 N N . TYR A 1 425 ? 28.647 0.145 -19.984 1.00 81.44 425 TYR A N 1
ATOM 3545 C CA . TYR A 1 425 ? 28.538 -1.201 -19.425 1.00 81.44 425 TYR A CA 1
ATOM 3546 C C . TYR A 1 425 ? 27.167 -1.509 -18.822 1.00 81.44 425 TYR A C 1
ATOM 3548 O O . TYR A 1 425 ? 26.637 -0.765 -17.996 1.00 81.44 425 TYR A O 1
ATOM 3556 N N . LEU A 1 426 ? 26.653 -2.691 -19.169 1.00 84.31 426 LEU A N 1
ATOM 3557 C CA . LEU A 1 426 ? 25.476 -3.310 -18.571 1.00 84.31 426 LEU A CA 1
ATOM 3558 C C . LEU A 1 426 ? 25.755 -4.783 -18.274 1.00 84.31 426 LEU A C 1
ATOM 3560 O O . LEU A 1 426 ? 26.280 -5.515 -19.117 1.00 84.31 426 LEU A O 1
ATOM 3564 N N . MET A 1 427 ? 25.329 -5.241 -17.101 1.00 85.94 427 MET A N 1
ATOM 3565 C CA . MET A 1 427 ? 25.350 -6.660 -16.749 1.00 85.94 427 MET A CA 1
ATOM 3566 C C . MET A 1 427 ? 24.360 -7.444 -17.617 1.00 85.94 427 MET A C 1
ATOM 3568 O O . MET A 1 427 ? 23.368 -6.896 -18.097 1.00 85.94 427 MET A O 1
ATOM 3572 N N . HIS A 1 428 ? 24.562 -8.757 -17.763 1.00 86.75 428 HIS A N 1
ATOM 3573 C CA . HIS A 1 428 ? 23.678 -9.601 -18.577 1.00 86.75 428 HIS A CA 1
ATOM 3574 C C . HIS A 1 428 ? 22.192 -9.465 -18.190 1.00 86.75 428 HIS A C 1
ATOM 3576 O O . HIS A 1 428 ? 21.349 -9.243 -19.056 1.00 86.75 428 HIS A O 1
ATOM 3582 N N . GLY A 1 429 ? 21.876 -9.487 -16.890 1.00 88.94 429 GLY A N 1
ATOM 3583 C CA . GLY A 1 429 ? 20.507 -9.288 -16.404 1.00 88.94 429 GLY A CA 1
ATOM 3584 C C . GLY A 1 429 ? 19.915 -7.907 -16.724 1.00 88.94 429 GLY A C 1
ATOM 3585 O O . GLY A 1 429 ? 18.711 -7.795 -16.913 1.00 88.94 429 GLY A O 1
ATOM 3586 N N . GLU A 1 430 ? 20.736 -6.858 -16.838 1.00 94.00 430 GLU A N 1
ATOM 3587 C CA . GLU A 1 430 ? 20.301 -5.509 -17.243 1.00 94.00 430 GLU A CA 1
ATOM 3588 C C . GLU A 1 430 ? 20.007 -5.427 -18.736 1.00 94.00 430 GLU A C 1
ATOM 3590 O O . GLU A 1 430 ? 19.000 -4.839 -19.133 1.00 94.00 430 GLU A O 1
ATOM 3595 N N . ARG A 1 431 ? 20.828 -6.091 -19.554 1.00 94.81 431 ARG A N 1
ATOM 3596 C CA . ARG A 1 431 ? 20.588 -6.231 -20.996 1.00 94.81 431 ARG A CA 1
ATOM 3597 C C . ARG A 1 431 ? 19.274 -6.973 -21.257 1.00 94.81 431 ARG A C 1
ATOM 3599 O O . ARG A 1 431 ? 18.482 -6.532 -22.085 1.00 94.81 431 ARG A O 1
ATOM 3606 N N . LEU A 1 432 ? 19.012 -8.049 -20.508 1.00 96.31 432 LEU A N 1
ATOM 3607 C CA . LEU A 1 432 ? 17.739 -8.772 -20.576 1.00 96.31 432 LEU A CA 1
ATOM 3608 C C . LEU A 1 432 ? 16.556 -7.917 -20.111 1.00 96.31 432 LEU A C 1
ATOM 3610 O O . LEU A 1 432 ? 15.519 -7.946 -20.758 1.00 96.31 432 LEU A O 1
ATOM 3614 N N . SER A 1 433 ? 16.695 -7.117 -19.049 1.00 97.31 433 SER A N 1
ATOM 3615 C CA . SER A 1 433 ? 15.623 -6.212 -18.602 1.00 97.31 433 SER A CA 1
ATOM 3616 C C . SER A 1 433 ? 15.251 -5.167 -19.659 1.00 97.31 433 SER A C 1
ATOM 3618 O O . SER A 1 433 ? 14.067 -4.917 -19.867 1.00 97.31 433 SER A O 1
ATOM 3620 N N . ILE A 1 434 ? 16.238 -4.594 -20.359 1.00 97.50 434 ILE A N 1
ATOM 3621 C CA . ILE A 1 434 ? 16.003 -3.685 -21.496 1.00 97.50 434 ILE A CA 1
ATOM 3622 C C . ILE A 1 434 ? 15.273 -4.426 -22.620 1.00 97.50 434 ILE A C 1
ATOM 3624 O O . ILE A 1 434 ? 14.255 -3.941 -23.112 1.00 97.50 434 ILE A O 1
ATOM 3628 N N . LEU A 1 435 ? 15.743 -5.621 -22.988 1.00 97.56 435 LEU A N 1
ATOM 3629 C CA . LEU A 1 435 ? 15.114 -6.447 -24.020 1.00 97.56 435 LEU A CA 1
ATOM 3630 C C . LEU A 1 435 ? 13.663 -6.814 -23.672 1.00 97.56 435 LEU A C 1
ATOM 3632 O O . LEU A 1 435 ? 12.774 -6.638 -24.498 1.00 97.56 435 LEU A O 1
ATOM 3636 N N . TYR A 1 436 ? 13.406 -7.289 -22.454 1.00 97.62 436 TYR A N 1
ATOM 3637 C CA . TYR A 1 436 ? 12.086 -7.749 -22.005 1.00 97.62 436 TYR A CA 1
ATOM 3638 C C . TYR A 1 436 ? 11.085 -6.613 -21.760 1.00 97.62 436 TYR A C 1
ATOM 3640 O O . TYR A 1 436 ? 9.924 -6.879 -21.447 1.00 97.62 436 TYR A O 1
ATOM 3648 N N . VAL A 1 437 ? 11.515 -5.356 -21.897 1.00 97.19 437 VAL A N 1
ATOM 3649 C CA . VAL A 1 437 ? 10.634 -4.185 -21.937 1.00 97.19 437 VAL A CA 1
ATOM 3650 C C . VAL A 1 437 ? 10.518 -3.665 -23.366 1.00 97.19 437 VAL A C 1
ATOM 3652 O O . VAL A 1 437 ? 9.440 -3.715 -23.952 1.00 97.19 437 VAL A O 1
ATOM 3655 N N . PHE A 1 438 ? 11.615 -3.190 -23.953 1.00 97.81 438 PHE A N 1
ATOM 3656 C CA . PHE A 1 438 ? 11.571 -2.507 -25.245 1.00 97.81 438 PHE A CA 1
ATOM 3657 C C . PHE A 1 438 ? 11.348 -3.464 -26.417 1.00 97.81 438 PHE A C 1
ATOM 3659 O O . PHE A 1 438 ? 10.708 -3.078 -27.387 1.00 97.81 438 PHE A O 1
ATOM 3666 N N . GLY A 1 439 ? 11.755 -4.733 -26.318 1.00 96.56 439 GLY A N 1
ATOM 3667 C CA . GLY A 1 439 ? 11.500 -5.740 -27.354 1.00 96.56 439 GLY A CA 1
ATOM 3668 C C . GLY A 1 439 ? 10.012 -6.000 -27.625 1.00 96.56 439 GLY A C 1
ATOM 3669 O O . GLY A 1 439 ? 9.668 -6.446 -28.720 1.00 96.56 439 GLY A O 1
ATOM 3670 N N . HIS A 1 440 ? 9.132 -5.672 -26.670 1.00 95.81 440 HIS A N 1
ATOM 3671 C CA . HIS A 1 440 ? 7.675 -5.762 -26.818 1.00 95.81 440 HIS A CA 1
ATOM 3672 C C . HIS A 1 440 ? 7.037 -4.520 -27.459 1.00 95.81 440 HIS A C 1
ATOM 3674 O O . HIS A 1 440 ? 5.839 -4.526 -27.722 1.00 95.81 440 HIS A O 1
ATOM 3680 N N . LEU A 1 441 ? 7.802 -3.463 -27.755 1.00 94.88 441 LEU A N 1
ATOM 3681 C CA . LEU A 1 441 ? 7.305 -2.249 -28.425 1.00 94.88 441 LEU A CA 1
ATOM 3682 C C . LEU A 1 441 ? 7.428 -2.344 -29.959 1.00 94.88 441 LEU A C 1
ATOM 3684 O O . LEU A 1 441 ? 7.739 -1.367 -30.642 1.00 94.88 441 LEU A O 1
ATOM 3688 N N . GLY A 1 442 ? 7.223 -3.545 -30.506 1.00 92.88 442 GLY A N 1
ATOM 3689 C CA . GLY A 1 442 ? 7.306 -3.823 -31.940 1.00 92.88 442 GLY A CA 1
ATOM 3690 C C . GLY A 1 442 ? 8.715 -3.668 -32.525 1.00 92.88 442 GLY A C 1
ATOM 3691 O O . GLY A 1 442 ? 9.725 -3.750 -31.824 1.00 92.88 442 GLY A O 1
ATOM 3692 N N . THR A 1 443 ? 8.788 -3.457 -33.841 1.00 94.75 443 THR A N 1
ATOM 3693 C CA . THR A 1 443 ? 10.060 -3.348 -34.575 1.00 94.75 443 THR A CA 1
ATOM 3694 C C . THR A 1 443 ? 10.912 -2.184 -34.072 1.00 94.75 443 THR A C 1
ATOM 3696 O O . THR A 1 443 ? 12.093 -2.373 -33.798 1.00 94.75 443 THR A O 1
ATOM 3699 N N . ARG A 1 444 ? 10.302 -1.013 -33.841 1.00 94.69 444 ARG A N 1
ATOM 3700 C CA . ARG A 1 444 ? 10.997 0.167 -33.299 1.00 94.69 444 ARG A CA 1
ATOM 3701 C C . ARG A 1 444 ? 11.554 -0.070 -31.899 1.00 94.69 444 ARG A C 1
ATOM 3703 O O . ARG A 1 444 ? 12.652 0.373 -31.585 1.00 94.69 444 ARG A O 1
ATOM 3710 N N . GLY A 1 445 ? 10.832 -0.822 -31.073 1.00 96.38 445 GLY A N 1
ATOM 3711 C CA . GLY A 1 445 ? 11.316 -1.258 -29.770 1.00 96.38 445 GLY A CA 1
ATOM 3712 C C . GLY A 1 445 ? 12.557 -2.150 -29.846 1.00 96.38 445 GLY A C 1
ATOM 3713 O O . GLY A 1 445 ? 13.517 -1.941 -29.109 1.00 96.38 445 GLY A O 1
ATOM 3714 N N . LYS A 1 446 ? 12.572 -3.113 -30.775 1.00 97.38 446 LYS A N 1
ATOM 3715 C CA . LYS A 1 446 ? 13.727 -3.996 -31.022 1.00 97.38 446 LYS A CA 1
ATOM 3716 C C . LYS A 1 446 ? 14.934 -3.229 -31.570 1.00 97.38 446 LYS A C 1
ATOM 3718 O O . LYS A 1 446 ? 16.049 -3.456 -31.108 1.00 97.38 446 LYS A O 1
ATOM 3723 N N . GLU A 1 447 ? 14.715 -2.284 -32.484 1.00 97.00 447 GLU A N 1
ATOM 3724 C CA . GLU A 1 447 ? 15.752 -1.349 -32.952 1.00 97.00 447 GLU A CA 1
ATOM 3725 C C . GLU A 1 447 ? 16.334 -0.540 -31.785 1.00 97.00 447 GLU A C 1
ATOM 3727 O O . GLU A 1 447 ? 17.551 -0.415 -31.653 1.00 97.00 447 GLU A O 1
ATOM 3732 N N . PHE A 1 448 ? 15.477 -0.064 -30.878 1.00 97.75 448 PHE A N 1
ATOM 3733 C CA . PHE A 1 448 ? 15.919 0.670 -29.698 1.00 97.75 448 PHE A CA 1
ATOM 3734 C C . PHE A 1 448 ? 16.756 -0.187 -28.734 1.00 97.75 448 PHE A C 1
ATOM 3736 O O . PHE A 1 448 ? 17.706 0.318 -28.140 1.00 97.75 448 PHE A O 1
ATOM 3743 N N . VAL A 1 449 ? 16.482 -1.493 -28.605 1.00 97.69 449 VAL A N 1
ATOM 3744 C CA . VAL A 1 449 ? 17.351 -2.404 -27.830 1.00 97.69 449 VAL A CA 1
ATOM 3745 C C . VAL A 1 449 ? 18.776 -2.387 -28.388 1.00 97.69 449 VAL A C 1
ATOM 3747 O O . VAL A 1 449 ? 19.723 -2.230 -27.616 1.00 97.69 449 VAL A O 1
ATOM 3750 N N . HIS A 1 450 ? 18.943 -2.497 -29.709 1.00 97.62 450 HIS A N 1
ATOM 3751 C CA . HIS A 1 450 ? 20.263 -2.396 -30.346 1.00 97.62 450 HIS A CA 1
ATOM 3752 C C . HIS A 1 450 ? 20.911 -1.038 -30.099 1.00 97.62 450 HIS A C 1
ATOM 3754 O O . HIS A 1 450 ? 22.091 -0.982 -29.766 1.00 97.62 450 HIS A O 1
ATOM 3760 N N . GLN A 1 451 ? 20.136 0.041 -30.188 1.00 96.25 451 GLN A N 1
ATOM 3761 C CA . GLN A 1 451 ? 20.629 1.393 -29.951 1.00 96.25 451 GLN A CA 1
ATOM 3762 C C . GLN A 1 451 ? 21.124 1.612 -28.515 1.00 96.25 451 GLN A C 1
ATOM 3764 O O . GLN A 1 451 ? 22.159 2.232 -28.301 1.00 96.25 451 GLN A O 1
ATOM 3769 N N . VAL A 1 452 ? 20.421 1.100 -27.502 1.00 94.62 452 VAL A N 1
ATOM 3770 C CA . VAL A 1 452 ? 20.906 1.197 -26.116 1.00 94.62 452 VAL A CA 1
ATOM 3771 C C . VAL A 1 452 ? 22.156 0.345 -25.931 1.00 94.62 452 VAL A C 1
ATOM 3773 O O . VAL A 1 452 ? 23.116 0.774 -25.289 1.00 94.62 452 VAL A O 1
ATOM 3776 N N . LEU A 1 453 ? 22.164 -0.863 -26.497 1.00 94.31 453 LEU A N 1
ATOM 3777 C CA . LEU A 1 453 ? 23.303 -1.757 -26.364 1.00 94.31 453 LEU A CA 1
ATOM 3778 C C . LEU A 1 453 ? 24.526 -1.267 -27.138 1.00 94.31 453 LEU A C 1
ATOM 3780 O O . LEU A 1 453 ? 25.621 -1.562 -26.678 1.00 94.31 453 LEU A O 1
ATOM 3784 N N . SER A 1 454 ? 24.398 -0.474 -28.206 1.00 94.38 454 SER A N 1
ATOM 3785 C CA . SER A 1 454 ? 25.556 0.067 -28.936 1.00 94.38 454 SER A CA 1
ATOM 3786 C C . SER A 1 454 ? 26.431 1.002 -28.102 1.00 94.38 454 SER A C 1
ATOM 3788 O O . SER A 1 454 ? 27.593 1.195 -28.439 1.00 94.38 454 SER A O 1
ATOM 3790 N N . PHE A 1 455 ? 25.914 1.542 -26.993 1.00 87.62 455 PHE A N 1
ATOM 3791 C CA . PHE A 1 455 ? 26.730 2.264 -26.014 1.00 87.62 455 PHE A CA 1
ATOM 3792 C C . PHE A 1 455 ? 27.607 1.334 -25.162 1.00 87.62 455 PHE A C 1
ATOM 3794 O O . PHE A 1 455 ? 28.522 1.804 -24.499 1.00 87.62 455 PHE A O 1
ATOM 3801 N N . THR A 1 456 ? 27.353 0.021 -25.157 1.00 85.75 456 THR A N 1
ATOM 3802 C CA . THR A 1 456 ? 28.093 -0.945 -24.335 1.00 85.75 456 THR A CA 1
ATOM 3803 C C . THR A 1 456 ? 29.301 -1.540 -25.059 1.00 85.75 456 THR A C 1
ATOM 3805 O O . THR A 1 456 ? 29.215 -1.920 -26.224 1.00 85.75 456 THR A O 1
ATOM 3808 N N . LEU A 1 457 ? 30.417 -1.699 -24.341 1.00 78.50 457 LEU A N 1
ATOM 3809 C CA . LEU A 1 457 ? 31.697 -2.173 -24.897 1.00 78.50 457 LEU A CA 1
ATOM 3810 C C . LEU A 1 457 ? 31.623 -3.570 -25.539 1.00 78.50 457 LEU A C 1
ATOM 3812 O O . LEU A 1 457 ? 32.376 -3.879 -26.455 1.00 78.50 457 LEU A O 1
ATOM 3816 N N . ASN A 1 458 ? 30.725 -4.430 -25.056 1.00 81.00 458 ASN A N 1
ATOM 3817 C CA . ASN A 1 458 ? 30.559 -5.815 -25.507 1.00 81.00 458 ASN A CA 1
ATOM 3818 C C . ASN A 1 458 ? 29.258 -6.021 -26.301 1.00 81.00 458 ASN A C 1
ATOM 3820 O O . ASN A 1 458 ? 28.588 -7.061 -26.195 1.00 81.00 458 ASN A O 1
ATOM 3824 N N . TYR A 1 459 ? 28.847 -5.007 -27.054 1.00 91.88 459 TYR A N 1
ATOM 3825 C CA . TYR A 1 459 ? 27.748 -5.127 -27.996 1.00 91.88 459 TYR A CA 1
ATOM 3826 C C . TYR A 1 459 ? 28.150 -5.947 -29.216 1.00 91.88 459 TYR A C 1
ATOM 3828 O O . TYR A 1 459 ? 29.219 -5.757 -29.782 1.00 91.88 459 TYR A O 1
ATOM 3836 N N . GLN A 1 460 ? 27.272 -6.868 -29.608 1.00 89.81 460 GLN A N 1
ATOM 3837 C CA . GLN A 1 460 ? 27.391 -7.680 -30.813 1.00 89.81 460 GLN A CA 1
ATOM 3838 C C . GLN A 1 460 ? 25.989 -7.818 -31.406 1.00 89.81 460 GLN A C 1
ATOM 3840 O O . GLN A 1 460 ? 25.071 -8.277 -30.711 1.00 89.81 460 GLN A O 1
ATOM 3845 N N . PHE A 1 461 ? 25.826 -7.413 -32.667 1.00 94.88 461 PHE A N 1
ATOM 3846 C CA . PHE A 1 461 ? 24.529 -7.389 -33.347 1.00 94.88 461 PHE A CA 1
ATOM 3847 C C . PHE A 1 461 ? 23.904 -8.790 -33.407 1.00 94.88 461 PHE A C 1
ATOM 3849 O O . PHE A 1 461 ? 22.815 -8.997 -32.876 1.00 94.88 461 PHE A O 1
ATOM 3856 N N . ASP A 1 462 ? 24.635 -9.784 -33.925 1.00 95.25 462 ASP A N 1
ATOM 3857 C CA . ASP A 1 462 ? 24.125 -11.153 -34.111 1.00 95.25 462 ASP A CA 1
ATOM 3858 C C . ASP A 1 462 ? 23.735 -11.836 -32.800 1.00 95.25 462 ASP A C 1
ATOM 3860 O O . ASP A 1 462 ? 22.744 -12.565 -32.718 1.00 95.25 462 ASP A O 1
ATOM 3864 N N . THR A 1 463 ? 24.511 -11.602 -31.742 1.00 93.31 463 THR A N 1
ATOM 3865 C CA . THR A 1 463 ? 24.180 -12.104 -30.407 1.00 93.31 463 THR A CA 1
ATOM 3866 C C . THR A 1 463 ? 22.885 -11.472 -29.913 1.00 93.31 463 THR A C 1
ATOM 3868 O O . THR A 1 463 ? 22.008 -12.183 -29.428 1.00 93.31 463 THR A O 1
ATOM 3871 N N . THR A 1 464 ? 22.731 -10.158 -30.070 1.00 93.00 464 THR A N 1
ATOM 3872 C CA . THR A 1 464 ? 21.522 -9.435 -29.653 1.00 93.00 464 THR A CA 1
ATOM 3873 C C . THR A 1 464 ? 20.298 -9.901 -30.448 1.00 93.00 464 THR A C 1
ATOM 3875 O O . THR A 1 464 ? 19.263 -10.190 -29.849 1.00 93.00 464 THR A O 1
ATOM 3878 N N . GLU A 1 465 ? 20.436 -10.114 -31.758 1.00 97.06 465 GLU A N 1
ATOM 3879 C CA . GLU A 1 465 ? 19.393 -10.693 -32.614 1.00 97.06 465 GLU A CA 1
ATOM 3880 C C . GLU A 1 465 ? 18.955 -12.088 -32.152 1.00 97.06 465 GLU A C 1
ATOM 3882 O O . GLU A 1 465 ? 17.759 -12.380 -32.091 1.00 97.06 465 GLU A O 1
ATOM 3887 N N . LYS A 1 466 ? 19.896 -12.954 -31.750 1.00 96.25 466 LYS A N 1
ATOM 3888 C CA . LYS A 1 466 ? 19.559 -14.276 -31.189 1.00 96.25 466 LYS A CA 1
ATOM 3889 C C . LYS A 1 466 ? 18.690 -14.167 -29.934 1.00 96.25 466 LYS A C 1
ATOM 3891 O O . LYS A 1 466 ? 17.791 -14.988 -29.761 1.00 96.25 466 LYS A O 1
ATOM 3896 N N . PHE A 1 467 ? 18.935 -13.180 -29.071 1.00 96.38 467 PHE A N 1
ATOM 3897 C CA . PHE A 1 467 ? 18.097 -12.939 -27.892 1.00 96.38 467 PHE A CA 1
ATOM 3898 C C . PHE A 1 467 ? 16.742 -12.324 -28.260 1.00 96.38 467 PHE A C 1
ATOM 3900 O O . PHE A 1 467 ? 15.732 -12.750 -27.709 1.00 96.38 467 PHE A O 1
ATOM 3907 N N . ILE A 1 468 ? 16.688 -11.403 -29.227 1.00 96.50 468 ILE A N 1
ATOM 3908 C CA . ILE A 1 468 ? 15.431 -10.822 -29.733 1.00 96.50 468 ILE A CA 1
ATOM 3909 C C . ILE A 1 468 ? 14.522 -11.898 -30.341 1.00 96.50 468 ILE A C 1
ATOM 3911 O O . ILE A 1 468 ? 13.314 -11.886 -30.112 1.00 96.50 468 ILE A O 1
ATOM 3915 N N . ARG A 1 469 ? 15.082 -12.868 -31.071 1.00 95.94 469 ARG A N 1
ATOM 3916 C CA . ARG A 1 469 ? 14.323 -14.010 -31.621 1.00 95.94 469 ARG A CA 1
ATOM 3917 C C . ARG A 1 469 ? 13.772 -14.943 -30.544 1.00 95.94 469 ARG A C 1
ATOM 3919 O O . ARG A 1 469 ? 12.799 -15.643 -30.791 1.00 95.94 469 ARG A O 1
ATOM 3926 N N . LYS A 1 470 ? 14.396 -14.953 -29.365 1.00 95.69 470 LYS A N 1
ATOM 3927 C CA . LYS A 1 470 ? 13.977 -15.716 -28.181 1.00 95.69 470 LYS A CA 1
ATOM 3928 C C . LYS A 1 470 ? 13.246 -14.842 -27.158 1.00 95.69 470 LYS A C 1
ATOM 3930 O O . LYS A 1 470 ? 13.183 -15.214 -25.987 1.00 95.69 470 LYS A O 1
ATOM 3935 N N . LEU A 1 471 ? 12.742 -13.675 -27.570 1.00 95.69 471 LEU A N 1
ATOM 3936 C CA . LEU A 1 471 ? 11.969 -12.800 -26.698 1.00 95.69 471 LEU A CA 1
ATOM 3937 C C . LEU A 1 471 ? 10.786 -13.600 -26.118 1.00 95.69 471 LEU A C 1
ATOM 3939 O O . LEU A 1 471 ? 10.036 -14.193 -26.896 1.00 95.69 471 LEU A O 1
ATOM 3943 N N . PRO A 1 472 ? 10.623 -13.651 -24.783 1.00 94.44 472 PRO A N 1
ATOM 3944 C CA . PRO A 1 472 ? 9.473 -14.295 -24.167 1.00 94.44 472 PRO A CA 1
ATOM 3945 C C . PRO A 1 472 ? 8.162 -13.725 -24.706 1.00 94.44 472 PRO A C 1
ATOM 3947 O O . PRO A 1 472 ? 8.096 -12.555 -25.063 1.00 94.44 472 PRO A O 1
ATOM 3950 N N . GLU A 1 473 ? 7.104 -14.532 -24.718 1.00 92.69 473 GLU A N 1
ATOM 3951 C CA . GLU A 1 473 ? 5.787 -14.096 -25.202 1.00 92.69 473 GLU A CA 1
ATOM 3952 C C . GLU A 1 473 ? 5.240 -12.910 -24.392 1.00 92.69 473 GLU A C 1
ATOM 3954 O O . GLU A 1 473 ? 4.660 -11.979 -24.947 1.00 92.69 473 GLU A O 1
ATOM 3959 N N . LYS A 1 474 ? 5.477 -12.908 -23.074 1.00 91.62 474 LYS A N 1
ATOM 3960 C CA . LYS A 1 474 ? 4.967 -11.887 -22.155 1.00 91.62 474 LYS A CA 1
ATOM 3961 C C . LYS A 1 474 ? 6.091 -10.994 -21.609 1.00 91.62 474 LYS A C 1
ATOM 3963 O O . LYS A 1 474 ? 7.155 -11.513 -21.258 1.00 91.62 474 LYS A O 1
ATOM 3968 N N . PRO A 1 475 ? 5.850 -9.678 -21.455 1.00 93.38 475 PRO A N 1
ATOM 3969 C CA . PRO A 1 475 ? 6.848 -8.725 -20.976 1.00 93.38 475 PRO A CA 1
ATOM 3970 C C . PRO A 1 475 ? 7.207 -8.968 -19.515 1.00 93.38 475 PRO A C 1
ATOM 3972 O O . PRO A 1 475 ? 6.423 -9.509 -18.735 1.00 93.38 475 PRO A O 1
ATOM 3975 N N . ILE A 1 476 ? 8.368 -8.494 -19.080 1.00 94.88 476 ILE A N 1
ATOM 3976 C CA . ILE A 1 476 ? 8.721 -8.560 -17.657 1.00 94.88 476 ILE A CA 1
ATOM 3977 C C . ILE A 1 476 ? 7.786 -7.675 -16.802 1.00 94.88 476 ILE A C 1
ATOM 3979 O O . ILE A 1 476 ? 7.400 -6.573 -17.205 1.00 94.88 476 ILE A O 1
ATOM 3983 N N . SER A 1 477 ? 7.404 -8.156 -15.612 1.00 92.69 477 SER A N 1
ATOM 3984 C CA . SER A 1 477 ? 6.545 -7.412 -14.680 1.00 92.69 477 SER A CA 1
ATOM 3985 C C . SER A 1 477 ? 7.327 -6.371 -13.872 1.00 92.69 477 SER A C 1
ATOM 3987 O O . SER A 1 477 ? 8.504 -6.559 -13.549 1.00 92.69 477 SER A O 1
ATOM 3989 N N . CYS A 1 478 ? 6.663 -5.282 -13.475 1.00 91.75 478 CYS A N 1
ATOM 3990 C CA . CYS A 1 478 ? 7.229 -4.295 -12.556 1.00 91.75 478 CYS A CA 1
ATOM 3991 C C . CYS A 1 478 ? 7.585 -4.915 -11.200 1.00 91.75 478 CYS A C 1
ATOM 3993 O O . CYS A 1 478 ? 8.580 -4.510 -10.609 1.00 91.75 478 CYS A O 1
ATOM 3995 N N . THR A 1 479 ? 6.825 -5.909 -10.731 1.00 89.62 479 THR A N 1
ATOM 3996 C CA . THR A 1 479 ? 7.121 -6.655 -9.499 1.00 89.62 479 THR A CA 1
ATOM 3997 C C . THR A 1 479 ? 8.495 -7.320 -9.582 1.00 89.62 479 THR A C 1
ATOM 3999 O O . THR A 1 479 ? 9.348 -7.061 -8.736 1.00 89.62 479 THR A O 1
ATOM 4002 N N . LYS A 1 480 ? 8.756 -8.074 -10.660 1.00 91.19 480 LYS A N 1
ATOM 4003 C CA . LYS A 1 480 ? 10.040 -8.755 -10.881 1.00 91.19 480 LYS A CA 1
ATOM 4004 C C . LYS A 1 480 ? 11.192 -7.765 -11.067 1.00 91.19 480 LYS A C 1
ATOM 4006 O O . LYS A 1 480 ? 12.275 -7.962 -10.527 1.00 91.19 480 LYS A O 1
ATOM 4011 N N . LEU A 1 481 ? 10.951 -6.662 -11.778 1.00 92.62 481 LEU A N 1
ATOM 4012 C CA . LEU A 1 481 ? 11.933 -5.585 -11.920 1.00 92.62 481 LEU A CA 1
ATOM 4013 C C . LEU A 1 481 ? 12.262 -4.922 -10.571 1.00 92.62 481 LEU A C 1
ATOM 4015 O O . LEU A 1 481 ? 13.425 -4.679 -10.271 1.00 92.62 481 LEU A O 1
ATOM 4019 N N . ARG A 1 482 ? 11.267 -4.629 -9.728 1.00 89.06 482 ARG A N 1
ATOM 4020 C CA . ARG A 1 482 ? 11.492 -4.027 -8.402 1.00 89.06 482 ARG A CA 1
ATOM 4021 C C . ARG A 1 482 ? 12.203 -4.971 -7.443 1.00 89.06 482 ARG A C 1
ATOM 4023 O O . ARG A 1 482 ? 12.967 -4.500 -6.610 1.00 89.06 482 ARG A O 1
ATOM 4030 N N . GLU A 1 483 ? 11.967 -6.269 -7.565 1.00 87.38 483 GLU A N 1
ATOM 4031 C CA . GLU A 1 483 ? 12.701 -7.290 -6.826 1.00 87.38 483 GLU A CA 1
ATOM 4032 C C . GLU A 1 483 ? 14.175 -7.329 -7.262 1.00 87.38 483 GLU A C 1
ATOM 4034 O O . GLU A 1 483 ? 15.066 -7.152 -6.432 1.00 87.38 483 GLU A O 1
ATOM 4039 N N . GLN A 1 484 ? 14.433 -7.428 -8.571 1.00 89.12 484 GLN A N 1
ATOM 4040 C CA . GLN A 1 484 ? 15.787 -7.466 -9.139 1.00 89.12 484 GLN A CA 1
ATOM 4041 C C . GLN A 1 484 ? 16.581 -6.169 -8.896 1.00 89.12 484 GLN A C 1
ATOM 4043 O O . GLN A 1 484 ? 17.792 -6.209 -8.686 1.00 89.12 484 GLN A O 1
ATOM 4048 N N . TYR A 1 485 ? 15.909 -5.014 -8.905 1.00 88.44 485 TYR A N 1
ATOM 4049 C CA . TYR A 1 485 ? 16.512 -3.683 -8.776 1.00 88.44 485 TYR A CA 1
ATOM 4050 C C . TYR A 1 485 ? 16.025 -2.951 -7.520 1.00 88.44 485 TYR A C 1
ATOM 4052 O O . TYR A 1 485 ? 15.742 -1.750 -7.557 1.00 88.44 485 TYR A O 1
ATOM 4060 N N . ARG A 1 486 ? 15.908 -3.661 -6.391 1.00 84.00 486 ARG A N 1
ATOM 4061 C CA . ARG A 1 486 ? 15.349 -3.126 -5.136 1.00 84.00 486 ARG A CA 1
ATOM 4062 C C . ARG A 1 486 ? 15.995 -1.818 -4.689 1.00 84.00 486 ARG A C 1
ATOM 4064 O O . ARG A 1 486 ? 15.283 -0.853 -4.434 1.00 84.00 486 ARG A O 1
ATOM 4071 N N . GLN A 1 487 ? 17.325 -1.771 -4.636 1.00 78.31 487 GLN A N 1
ATOM 4072 C CA . GLN A 1 487 ? 18.053 -0.573 -4.204 1.00 78.31 487 GLN A CA 1
ATOM 4073 C C . GLN A 1 487 ? 17.847 0.593 -5.179 1.00 78.31 487 GLN A C 1
ATOM 4075 O O . GLN A 1 487 ? 17.423 1.667 -4.765 1.00 78.31 487 GLN A O 1
ATOM 4080 N N . VAL A 1 488 ? 18.039 0.356 -6.481 1.00 83.31 488 VAL A N 1
ATOM 4081 C CA . VAL A 1 488 ? 17.898 1.384 -7.526 1.00 83.31 488 VAL A CA 1
ATOM 4082 C C . VAL A 1 488 ? 16.475 1.946 -7.571 1.00 83.31 488 VAL A C 1
ATOM 4084 O O . VAL A 1 488 ? 16.280 3.158 -7.567 1.00 83.31 488 VAL A O 1
ATOM 4087 N N . THR A 1 489 ? 15.458 1.083 -7.581 1.00 85.25 489 THR A N 1
ATOM 4088 C CA . THR A 1 489 ? 14.053 1.515 -7.678 1.00 85.25 489 THR A CA 1
ATOM 4089 C C . THR A 1 489 ? 13.548 2.223 -6.423 1.00 85.25 489 THR A C 1
ATOM 4091 O O . THR A 1 489 ? 12.592 2.992 -6.518 1.00 85.25 489 THR A O 1
ATOM 4094 N N . ALA A 1 490 ? 14.162 1.971 -5.264 1.00 80.88 490 ALA A N 1
ATOM 4095 C CA . ALA A 1 490 ? 13.892 2.713 -4.039 1.00 80.88 490 ALA A CA 1
ATOM 4096 C C . ALA A 1 490 ? 14.629 4.063 -4.018 1.00 80.88 490 ALA A C 1
ATOM 4098 O O . ALA A 1 490 ? 14.024 5.076 -3.685 1.00 80.88 490 ALA A O 1
ATOM 4099 N N . GLU A 1 491 ? 15.913 4.096 -4.387 1.00 77.88 491 GLU A N 1
ATOM 4100 C CA . GLU A 1 491 ? 16.757 5.297 -4.293 1.00 77.88 491 GLU A CA 1
ATOM 4101 C C . GLU A 1 491 ? 16.401 6.363 -5.335 1.00 77.88 491 GLU A C 1
ATOM 4103 O O . GLU A 1 491 ? 16.322 7.542 -4.996 1.00 77.88 491 GLU A O 1
ATOM 4108 N N . PHE A 1 492 ? 16.152 5.948 -6.580 1.00 76.56 492 PHE A N 1
ATOM 4109 C CA . PHE A 1 492 ? 15.835 6.855 -7.687 1.00 76.56 492 PHE A CA 1
ATOM 4110 C C . PHE A 1 492 ? 14.327 7.119 -7.846 1.00 76.56 492 PHE A C 1
ATOM 4112 O O . PHE A 1 492 ? 13.936 7.914 -8.692 1.00 76.56 492 PHE A O 1
ATOM 4119 N N . GLY A 1 493 ? 13.472 6.469 -7.047 1.00 74.50 493 GLY A N 1
ATOM 4120 C CA . GLY A 1 493 ? 12.020 6.682 -7.047 1.00 74.50 493 GLY A CA 1
ATOM 4121 C C . GLY A 1 493 ? 11.283 6.009 -8.214 1.00 74.50 493 GLY A C 1
ATOM 4122 O O . GLY A 1 493 ? 11.150 6.559 -9.308 1.00 74.50 493 GLY A O 1
ATOM 4123 N N . CYS A 1 494 ? 10.744 4.807 -7.988 1.00 83.81 494 CYS A N 1
ATOM 4124 C CA . CYS A 1 494 ? 9.836 4.138 -8.927 1.00 83.81 494 CYS A CA 1
ATOM 4125 C C . CYS A 1 494 ? 8.364 4.369 -8.545 1.00 83.81 494 CYS A C 1
ATOM 4127 O O . CYS A 1 494 ? 7.837 3.690 -7.663 1.00 83.81 494 CYS A O 1
ATOM 4129 N N . SER A 1 495 ? 7.671 5.253 -9.270 1.00 80.38 495 SER A N 1
ATOM 4130 C CA . SER A 1 495 ? 6.279 5.647 -8.975 1.00 80.38 495 SER A CA 1
ATOM 4131 C C . SER A 1 495 ? 5.272 5.314 -10.079 1.00 80.38 495 SER A C 1
ATOM 4133 O O . SER A 1 495 ? 4.196 5.899 -10.123 1.00 80.38 495 SER A O 1
ATOM 4135 N N . CYS A 1 496 ? 5.596 4.359 -10.958 1.00 83.62 496 CYS A N 1
ATOM 4136 C CA . CYS A 1 496 ? 4.699 3.931 -12.033 1.00 83.62 496 CYS A CA 1
ATOM 4137 C C . CYS A 1 496 ? 3.305 3.555 -11.496 1.00 83.62 496 CYS A C 1
ATOM 4139 O O . CYS A 1 496 ? 3.191 2.749 -10.566 1.00 83.62 496 CYS A O 1
ATOM 4141 N N . ALA A 1 497 ? 2.271 4.114 -12.125 1.00 78.88 497 ALA A N 1
ATOM 4142 C CA . ALA A 1 497 ? 0.866 3.782 -11.929 1.00 78.88 497 ALA A CA 1
ATOM 4143 C C . ALA A 1 497 ? 0.275 3.312 -13.265 1.00 78.88 497 ALA A C 1
ATOM 4145 O O . ALA A 1 497 ? 0.617 3.847 -14.323 1.00 78.88 497 ALA A O 1
ATOM 4146 N N . PHE A 1 498 ? -0.580 2.294 -13.207 1.00 82.19 498 PHE A N 1
ATOM 4147 C CA . PHE A 1 498 ? -1.164 1.639 -14.375 1.00 82.19 498 PHE A CA 1
ATOM 4148 C C . PHE A 1 498 ? -2.654 1.402 -14.148 1.00 82.19 498 PHE A C 1
ATOM 4150 O O . PHE A 1 498 ? -3.061 1.098 -13.023 1.00 82.19 498 PHE A O 1
ATOM 4157 N N . TYR A 1 499 ? -3.431 1.461 -15.229 1.00 71.50 499 TYR A N 1
ATOM 4158 C CA . TYR A 1 499 ? -4.788 0.924 -15.242 1.00 71.50 499 TYR A CA 1
ATOM 4159 C C . TYR A 1 499 ? -4.731 -0.592 -15.050 1.00 71.50 499 TYR A C 1
ATOM 4161 O O . TYR A 1 499 ? -3.951 -1.291 -15.707 1.00 71.50 499 TYR A O 1
ATOM 4169 N N . ARG A 1 500 ? -5.528 -1.111 -14.116 1.00 70.25 500 ARG A N 1
ATOM 4170 C CA . ARG A 1 500 ? -5.502 -2.530 -13.734 1.00 70.25 500 ARG A CA 1
ATOM 4171 C C . ARG A 1 500 ? -6.503 -3.319 -14.581 1.00 70.25 500 ARG A C 1
ATOM 4173 O O . ARG A 1 500 ? -7.623 -3.576 -14.154 1.00 70.25 500 ARG A O 1
ATOM 4180 N N . ILE A 1 501 ? -6.089 -3.684 -15.794 1.00 68.88 501 ILE A N 1
ATOM 4181 C CA . ILE A 1 501 ? -6.904 -4.444 -16.756 1.00 68.88 501 ILE A CA 1
ATOM 4182 C C . ILE A 1 501 ? -6.885 -5.942 -16.399 1.00 68.88 501 ILE A C 1
ATOM 4184 O O . ILE A 1 501 ? -5.862 -6.483 -15.971 1.00 68.88 501 ILE A O 1
ATOM 4188 N N . LYS A 1 502 ? -8.019 -6.631 -16.576 1.00 64.50 502 LYS A N 1
ATOM 4189 C CA . LYS A 1 502 ? -8.139 -8.083 -16.360 1.00 64.50 502 LYS A CA 1
ATOM 4190 C C . LYS A 1 502 ? -7.125 -8.842 -17.229 1.00 64.50 502 LYS A C 1
ATOM 4192 O O . LYS A 1 502 ? -6.970 -8.533 -18.402 1.00 64.50 502 LYS A O 1
ATOM 4197 N N . ASN A 1 503 ? -6.457 -9.842 -16.650 1.00 68.12 503 ASN A N 1
ATOM 4198 C CA . ASN A 1 503 ? -5.380 -10.634 -17.271 1.00 68.12 503 ASN A CA 1
ATOM 4199 C C . ASN A 1 503 ? -4.097 -9.859 -17.640 1.00 68.12 503 ASN A C 1
ATOM 4201 O O . ASN A 1 503 ? -3.190 -10.442 -18.235 1.00 68.12 503 ASN A O 1
ATOM 4205 N N . CYS A 1 504 ? -3.969 -8.591 -17.241 1.00 74.00 504 CYS A N 1
ATOM 4206 C CA . CYS A 1 504 ? -2.731 -7.825 -17.355 1.00 74.00 504 CYS A CA 1
ATOM 4207 C C . CYS A 1 504 ? -2.080 -7.655 -15.977 1.00 74.00 504 CYS A C 1
ATOM 4209 O O . CYS A 1 504 ? -2.757 -7.534 -14.956 1.00 74.00 504 CYS A O 1
ATOM 4211 N N . TYR A 1 505 ? -0.750 -7.611 -15.946 1.00 84.50 505 TYR A N 1
ATOM 4212 C CA . TYR A 1 505 ? 0.019 -7.254 -14.756 1.00 84.50 505 TYR A CA 1
ATOM 4213 C C . TYR A 1 505 ? 0.812 -5.966 -15.002 1.00 84.50 505 TYR A C 1
ATOM 4215 O O . TYR A 1 505 ? 1.193 -5.699 -16.144 1.00 84.50 505 TYR A O 1
ATOM 4223 N N . PRO A 1 506 ? 1.105 -5.177 -13.950 1.00 87.81 506 PRO A N 1
ATOM 4224 C CA . PRO A 1 506 ? 1.950 -3.994 -14.061 1.00 87.81 506 PRO A CA 1
ATOM 4225 C C . PRO A 1 506 ? 3.265 -4.302 -14.783 1.00 87.81 506 PRO A C 1
ATOM 4227 O O . PRO A 1 506 ? 4.029 -5.170 -14.356 1.00 87.81 506 PRO A O 1
ATOM 4230 N N . SER A 1 507 ? 3.532 -3.586 -15.871 1.00 92.19 507 SER A N 1
ATOM 4231 C CA . SER A 1 507 ? 4.759 -3.685 -16.666 1.00 92.19 507 SER A CA 1
ATOM 4232 C C . SER A 1 507 ? 5.064 -2.315 -17.273 1.00 92.19 507 SER A C 1
ATOM 4234 O O . SER A 1 507 ? 4.117 -1.622 -17.652 1.00 92.19 507 SER A O 1
ATOM 4236 N N . PRO A 1 508 ? 6.341 -1.904 -17.433 1.00 93.56 508 PRO A N 1
ATOM 4237 C CA . PRO A 1 508 ? 6.663 -0.624 -18.066 1.00 93.56 508 PRO A CA 1
ATOM 4238 C C . PRO A 1 508 ? 6.051 -0.465 -19.465 1.00 93.56 508 PRO A C 1
ATOM 4240 O O . PRO A 1 508 ? 5.749 0.653 -19.869 1.00 93.56 508 PRO A O 1
ATOM 4243 N N . VAL A 1 509 ? 5.814 -1.576 -20.172 1.00 92.75 509 VAL A N 1
ATOM 4244 C CA . VAL A 1 509 ? 5.182 -1.605 -21.500 1.00 92.75 509 VAL A CA 1
ATOM 4245 C C . VAL A 1 509 ? 3.766 -1.006 -21.496 1.00 92.75 509 VAL A C 1
ATOM 4247 O O . VAL A 1 509 ? 3.377 -0.338 -22.453 1.00 92.75 509 VAL A O 1
ATOM 4250 N N . LEU A 1 510 ? 3.025 -1.138 -20.388 1.00 90.06 510 LEU A N 1
ATOM 4251 C CA . LEU A 1 510 ? 1.677 -0.571 -20.231 1.00 90.06 510 LEU A CA 1
ATOM 4252 C C . LEU A 1 510 ? 1.658 0.966 -20.185 1.00 90.06 510 LEU A C 1
ATOM 4254 O O . LEU A 1 510 ? 0.593 1.574 -20.244 1.00 90.06 510 LEU A O 1
ATOM 4258 N N . HIS A 1 511 ? 2.813 1.634 -20.083 1.00 89.56 511 HIS A N 1
ATOM 4259 C CA . HIS A 1 511 ? 2.863 3.085 -20.275 1.00 89.56 511 HIS A CA 1
ATOM 4260 C C . HIS A 1 511 ? 2.614 3.499 -21.727 1.00 89.56 511 HIS A C 1
ATOM 4262 O O . HIS A 1 511 ? 2.106 4.601 -21.945 1.00 89.56 511 HIS A O 1
ATOM 4268 N N . ALA A 1 512 ? 2.986 2.643 -22.681 1.00 88.06 512 ALA A N 1
ATOM 4269 C CA . ALA A 1 512 ? 2.879 2.894 -24.114 1.00 88.06 512 ALA A CA 1
ATOM 4270 C C . ALA A 1 512 ? 1.645 2.225 -24.736 1.00 88.06 512 ALA A C 1
ATOM 4272 O O . ALA A 1 512 ? 0.983 2.825 -25.578 1.00 88.06 512 ALA A O 1
ATOM 4273 N N . ILE A 1 513 ? 1.300 1.012 -24.296 1.00 79.88 513 ILE A N 1
ATOM 4274 C CA . ILE A 1 513 ? 0.186 0.239 -24.856 1.00 79.88 513 ILE A CA 1
ATOM 4275 C C . ILE A 1 513 ? -1.034 0.399 -23.938 1.00 79.88 513 ILE A C 1
ATOM 4277 O O . ILE A 1 513 ? -1.041 -0.114 -22.821 1.00 79.88 513 ILE A O 1
ATOM 4281 N N . LYS A 1 514 ? -2.038 1.171 -24.382 1.00 59.00 514 LYS A N 1
ATOM 4282 C CA . LYS A 1 514 ? -3.236 1.511 -23.583 1.00 59.00 514 LYS A CA 1
ATOM 4283 C C . LYS A 1 514 ? -4.338 0.448 -23.613 1.00 59.00 514 LYS A C 1
ATOM 4285 O O . LYS A 1 514 ? -5.119 0.385 -22.671 1.00 59.00 514 LYS A O 1
ATOM 4290 N N . ASP A 1 515 ? -4.362 -0.403 -24.632 1.00 50.41 515 ASP A N 1
ATOM 4291 C CA . ASP A 1 515 ? -5.324 -1.494 -24.748 1.00 50.41 515 ASP A CA 1
ATOM 4292 C C . ASP A 1 515 ? -4.604 -2.805 -24.458 1.00 50.41 515 ASP A C 1
ATOM 4294 O O . ASP A 1 515 ? -3.572 -3.076 -25.061 1.00 50.41 515 ASP A O 1
ATOM 4298 N N . GLY A 1 516 ? -5.134 -3.637 -23.560 1.00 45.72 516 GLY A N 1
ATOM 4299 C CA . GLY A 1 516 ? -4.583 -4.951 -23.187 1.00 45.72 516 GLY A CA 1
ATOM 4300 C C . GLY A 1 516 ? -4.518 -5.994 -24.317 1.00 45.72 516 GLY A C 1
ATOM 4301 O O . GLY A 1 516 ? -4.583 -7.188 -24.042 1.00 45.72 516 GLY A O 1
ATOM 4302 N N . LYS A 1 517 ? -4.420 -5.568 -25.578 1.00 37.50 517 LYS A N 1
ATOM 4303 C CA . LYS A 1 517 ? -4.022 -6.381 -26.721 1.00 37.50 517 LYS A CA 1
ATOM 4304 C C . LYS A 1 517 ? -2.496 -6.360 -26.802 1.00 37.50 517 LYS A C 1
ATOM 4306 O O . LYS A 1 517 ? -1.912 -5.484 -27.439 1.00 37.50 517 LYS A O 1
ATOM 4311 N N . MET A 1 518 ? -1.873 -7.298 -26.097 1.00 41.19 518 MET A N 1
ATOM 4312 C CA . MET A 1 518 ? -0.570 -7.821 -26.505 1.00 41.19 518 MET A CA 1
ATOM 4313 C C . MET A 1 518 ? -0.771 -8.957 -27.490 1.00 41.19 518 MET A C 1
ATOM 4315 O O . MET A 1 518 ? -1.726 -9.735 -27.263 1.00 41.19 518 MET A O 1
#

Foldseek 3Di:
DVVVVVVVVVVVVVVVVCVVCVVVDQDQDLVVLVVVLVVCVVVVNLVVNLLSLCRNLVNNPQPPVQPDDDDCSVVLSVLSVVCSVPVDLVSLCSNLVSCVVSVSNVSSVLSVCVVDDPVVNVVVVVVVVVVVVPPPPPPDPDPDDDPLPDDDPVLLLLLCLFFAAEAQKKWWWDQDSVRDTDTHIDRHGDASVNVSCFLNQVTWIKHFAAYLLQWGFKKKKWKFQAPVQCVVVVNDPVSLVVVAVLQLVLVLLLQVVQVVLVAHWWWKDQQDGHIMIIAGAPFTAHVVLVVLLVVLSVVSRPDDDPRIDIDMVVDPDDADPPHSHDIDIRAQGQDPPNSGGMAIADNVRHGDDVSCCSVDPDHHYSVSSLVSSVVRDDDDPPDDDQDALDDDPCLLPDADPLVVLLCVQFRVLSVLLSCCQPPLDDDPVSLVLLCLQQLVVPPSSLVVSLSSNVSHPPDDPVVSVVVSVVHDPHGDAPSVVCNVCSPVCNRNTGGDDANDDPPDGHDSSRSRDVDPPD

pLDDT: mean 81.11, std 17.76, range [28.56, 98.0]

Sequence (518 aa):
MRVEMAKTEKNHNQLQQLANQRKDIVNIHKDVLLYLDKTWIENDWLNLCLFEYEQYYEVAFIDREITDKNQYFSLILENYRKFAISETKEMAIELMQLYSDMRCYGKAAMFRQMQLPETLAQVIHIEEVKQTANEEVASNVSKSQYSKLKFSSEQIQEYLNLFAGREDLYAIETLNFQGKRCYQMVKEPLREEEIRRHLEGKQTIGTYIQRLNSTVKYMVMDIDISRSILLRYQYQEEMIEEYKEIARRQVREIVKIYKRLGLSIYVEDSGYRGYHLWLFFEEWIPVRYAHMFQRVIEGLIEKVEEGITIEYFPNKVRVKEDKAGQIIKLPEGIHIKSGKRSYFVDEDFVKIDIKTLLDSHSRVSLQTIKKIIAKYAKDEQVVSEGKNVDLDLSLFGKLDVNVETVLKKCTLMKYLCNKAVKTGYLMHGERLSILYVFGHLGTRGKEFVHQVLSFTLNYQFDTTEKFIRKLPEKPISCTKLREQYRQVTAEFGCSCAFYRIKNCYPSPVLHAIKDGKM